Protein AF-0000000085154962 (afdb_homodimer)

Foldseek 3Di:
DDPPPPPPDPPPPPPPPPPPVVPPDCPVLVVLLVVLVVLLCCLLVCVVVVPPVQVCQQVVLLVVLQVVCVVPVVLLVLLVVLLVCLDLVNLLVVLVVLLVVCVVVVVVLLNQLSCCLNHCNLVVVVLVQQVVRVADFFPSAQDDDDGHAAAPSSLLSSLSNLVSSLVVCLVVDDDVVNVVSVVVSVVSNVSNLSSCSSSRGYTNSNNSSSNSNSSVSSVVSCVVSDDDDPPPPD/DDPPPPPPDPPPPPPPPPPPVPPPDCPVLVVLLVVLVVLLCCLLVCVVVVPPVSVCQQVVLLVVLQVVCVVPVVLLVLLVVLCVCLDLVNLLVVLVVLLVVCVVVVVVLLNQLSCCLNHCNLVVVVQVQQVVRVADFFPSAQDDDDGHAAAPSSLLSSLSNLVSSLVVCLVVDDDVVNVVSVVVSVVSNVSNLSSCSSSRGYTNSNNSSSNSNSSVSSVVSCVVSDDDDPPPPD

Structure (mmCIF, N/CA/C/O backbone):
data_AF-0000000085154962-model_v1
#
loop_
_entity.id
_entity.type
_entity.pdbx_description
1 polymer 'Phosphatidic acid phosphatase type 2/haloperoxidase domain-containing protein'
#
loop_
_atom_site.group_PDB
_atom_site.id
_atom_site.type_symbol
_atom_site.label_atom_id
_atom_site.label_alt_id
_atom_site.label_comp_id
_atom_site.label_asym_id
_atom_site.label_entity_id
_atom_site.label_seq_id
_atom_site.pdbx_PDB_ins_code
_atom_site.Cartn_x
_atom_site.Cartn_y
_atom_site.Cartn_z
_atom_site.occupancy
_atom_site.B_iso_or_equiv
_atom_site.auth_seq_id
_atom_site.auth_comp_id
_atom_site.auth_asym_id
_atom_site.auth_atom_id
_atom_site.pdbx_PDB_model_num
ATOM 1 N N . MET A 1 1 ? 0.886 83.812 19.359 1 31.78 1 MET A N 1
ATOM 2 C CA . MET A 1 1 ? 1.585 82.875 18.484 1 31.78 1 MET A CA 1
ATOM 3 C C . MET A 1 1 ? 1.712 81.5 19.156 1 31.78 1 MET A C 1
ATOM 5 O O . MET A 1 1 ? 2.568 81.312 20.016 1 31.78 1 MET A O 1
ATOM 9 N N . LEU A 1 2 ? 0.63 80.812 19.453 1 37.81 2 LEU A N 1
ATOM 10 C CA . LEU A 1 2 ? 0.439 79.625 20.266 1 37.81 2 LEU A CA 1
ATOM 11 C C . LEU A 1 2 ? 1.106 78.438 19.625 1 37.81 2 LEU A C 1
ATOM 13 O O . LEU A 1 2 ? 0.97 78.188 18.422 1 37.81 2 LEU A O 1
ATOM 17 N N . PRO A 1 3 ? 2.213 78 20.188 1 40.12 3 PRO A N 1
ATOM 18 C CA . PRO A 1 3 ? 3.004 76.938 19.609 1 40.12 3 PRO A CA 1
ATOM 19 C C . PRO A 1 3 ? 2.186 75.625 19.375 1 40.12 3 PRO A C 1
ATOM 21 O O . PRO A 1 3 ? 1.234 75.375 20.125 1 40.12 3 PRO A O 1
ATOM 24 N N . SER A 1 4 ? 1.916 75.25 18.125 1 38.34 4 SER A N 1
ATOM 25 C CA . SER A 1 4 ? 1.193 74.062 17.609 1 38.34 4 SER A CA 1
ATOM 26 C C . SER A 1 4 ? 1.843 72.75 18.062 1 38.34 4 SER A C 1
ATOM 28 O O . SER A 1 4 ? 3.014 72.5 17.766 1 38.34 4 SER A O 1
ATOM 30 N N . MET A 1 5 ? 1.642 72.375 19.297 1 36.88 5 MET A N 1
ATOM 31 C CA . MET A 1 5 ? 2.119 71.125 19.859 1 36.88 5 MET A CA 1
ATOM 32 C C . MET A 1 5 ? 1.743 69.938 18.969 1 36.88 5 MET A C 1
ATOM 34 O O . MET A 1 5 ? 0.562 69.625 18.828 1 36.88 5 MET A O 1
ATOM 38 N N . THR A 1 6 ? 2.445 69.688 17.844 1 36.97 6 THR A N 1
ATOM 39 C CA . THR A 1 6 ? 2.283 68.562 16.969 1 36.97 6 THR A CA 1
ATOM 40 C C . THR A 1 6 ? 2.473 67.25 17.734 1 36.97 6 THR A C 1
ATOM 42 O O . THR A 1 6 ? 3.557 67 18.266 1 36.97 6 THR A O 1
ATOM 45 N N . ALA A 1 7 ? 1.466 66.688 18.469 1 44.62 7 ALA A N 1
ATOM 46 C CA . ALA A 1 7 ? 1.438 65.438 19.141 1 44.62 7 ALA A CA 1
ATOM 47 C C . ALA A 1 7 ? 1.854 64.312 18.203 1 44.62 7 ALA A C 1
ATOM 49 O O . ALA A 1 7 ? 1.221 64.062 17.156 1 44.62 7 ALA A O 1
ATOM 50 N N . ARG A 1 8 ? 3.201 64 18.141 1 38.47 8 ARG A N 1
ATOM 51 C CA . ARG A 1 8 ? 3.717 62.875 17.375 1 38.47 8 ARG A CA 1
ATOM 52 C C . ARG A 1 8 ? 3.014 61.594 17.781 1 38.47 8 ARG A C 1
ATOM 54 O O . ARG A 1 8 ? 2.938 61.281 18.969 1 38.47 8 ARG A O 1
ATOM 61 N N . ALA A 1 9 ? 2.121 61.094 16.938 1 42.91 9 ALA A N 1
ATOM 62 C CA . ALA A 1 9 ? 1.367 59.844 17.078 1 42.91 9 ALA A CA 1
ATOM 63 C C . ALA A 1 9 ? 2.299 58.656 17.344 1 42.91 9 ALA A C 1
ATOM 65 O O . ALA A 1 9 ? 3.359 58.562 16.719 1 42.91 9 ALA A O 1
ATOM 66 N N . PRO A 1 10 ? 2.275 58.125 18.578 1 37.97 10 PRO A N 1
ATOM 67 C CA . PRO A 1 10 ? 3.158 57 18.859 1 37.97 10 PRO A CA 1
ATOM 68 C C . PRO A 1 10 ? 3.154 55.969 17.75 1 37.97 10 PRO A C 1
ATOM 70 O O . PRO A 1 10 ? 2.162 55.812 17.031 1 37.97 10 PRO A O 1
ATOM 73 N N . SER A 1 11 ? 4.305 55.75 17.047 1 35.81 11 SER A N 1
ATOM 74 C CA . SER A 1 11 ? 4.52 54.719 16.047 1 35.81 11 SER A CA 1
ATOM 75 C C . SER A 1 11 ? 4.039 53.344 16.547 1 35.81 11 SER A C 1
ATOM 77 O O . SER A 1 11 ? 4.391 52.938 17.656 1 35.81 11 SER A O 1
ATOM 79 N N . ARG A 1 12 ? 2.754 52.938 16.266 1 36.09 12 ARG A N 1
ATOM 80 C CA . ARG A 1 12 ? 2.287 51.594 16.531 1 36.09 12 ARG A CA 1
ATOM 81 C C . ARG A 1 12 ? 3.32 50.562 16.078 1 36.09 12 ARG A C 1
ATOM 83 O O . ARG A 1 12 ? 3.695 50.5 14.914 1 36.09 12 ARG A O 1
ATOM 90 N N . GLY A 1 13 ? 4.328 50.25 16.906 1 34.38 13 GLY A N 1
ATOM 91 C CA . GLY A 1 13 ? 5.215 49.125 16.641 1 34.38 13 GLY A CA 1
ATOM 92 C C . GLY A 1 13 ? 4.496 47.906 16.078 1 34.38 13 GLY A C 1
ATOM 93 O O . GLY A 1 13 ? 3.424 47.531 16.562 1 34.38 13 GLY A O 1
ATOM 94 N N . ARG A 1 14 ? 4.625 47.688 14.766 1 35.97 14 ARG A N 1
ATOM 95 C CA . ARG A 1 14 ? 4.211 46.438 14.094 1 35.97 14 ARG A CA 1
ATOM 96 C C . ARG A 1 14 ? 4.602 45.219 14.906 1 35.97 14 ARG A C 1
ATOM 98 O O . ARG A 1 14 ? 5.789 44.906 15.055 1 35.97 14 ARG A O 1
ATOM 105 N N . ALA A 1 15 ? 3.893 44.875 15.977 1 36.94 15 ALA A N 1
ATOM 106 C CA . ALA A 1 15 ? 4.074 43.531 16.5 1 36.94 15 ALA A CA 1
ATOM 107 C C . ALA A 1 15 ? 4.176 42.5 15.367 1 36.94 15 ALA A C 1
ATOM 109 O O . ALA A 1 15 ? 3.266 42.406 14.547 1 36.94 15 ALA A O 1
ATOM 110 N N . GLY A 1 16 ? 5.375 42.375 14.812 1 30.39 16 GLY A N 1
ATOM 111 C CA . GLY A 1 16 ? 5.645 41.281 13.906 1 30.39 16 GLY A CA 1
ATOM 112 C C . GLY A 1 16 ? 4.984 39.969 14.336 1 30.39 16 GLY A C 1
ATOM 113 O O . GLY A 1 16 ? 5.223 39.5 15.445 1 30.39 16 GLY A O 1
ATOM 114 N N . ILE A 1 17 ? 3.736 39.75 14.008 1 32.09 17 ILE A N 1
ATOM 115 C CA . ILE A 1 17 ? 3.174 38.406 14.086 1 32.09 17 ILE A CA 1
ATOM 116 C C . ILE A 1 17 ? 4.215 37.375 13.633 1 32.09 17 ILE A C 1
ATOM 118 O O . ILE A 1 17 ? 4.598 37.375 12.461 1 32.09 17 ILE A O 1
ATOM 122 N N . ASP A 1 18 ? 5.289 37.188 14.336 1 32.44 18 ASP A N 1
ATOM 123 C CA . ASP A 1 18 ? 6.102 36 14.078 1 32.44 18 ASP A CA 1
ATOM 124 C C . ASP A 1 18 ? 5.223 34.781 13.758 1 32.44 18 ASP A C 1
ATOM 126 O O . ASP A 1 18 ? 4.414 34.375 14.586 1 32.44 18 ASP A O 1
ATOM 130 N N . GLY A 1 19 ? 4.586 34.812 12.617 1 31.83 19 GLY A N 1
ATOM 131 C CA . GLY A 1 19 ? 4.008 33.562 12.141 1 31.83 19 GLY A CA 1
ATOM 132 C C . GLY A 1 19 ? 4.816 32.344 12.539 1 31.83 19 GLY A C 1
ATOM 133 O O . GLY A 1 19 ? 5.867 32.094 11.945 1 31.83 19 GLY A O 1
ATOM 134 N N . ALA A 1 20 ? 4.949 32.094 13.789 1 32.5 20 ALA A N 1
ATOM 135 C CA . ALA A 1 20 ? 5.457 30.797 14.18 1 32.5 20 ALA A CA 1
ATOM 136 C C . ALA A 1 20 ? 4.961 29.719 13.227 1 32.5 20 ALA A C 1
ATOM 138 O O . ALA A 1 20 ? 3.777 29.375 13.227 1 32.5 20 ALA A O 1
ATOM 139 N N . MET A 1 21 ? 5.359 29.781 11.977 1 33.47 21 MET A N 1
ATOM 140 C CA . MET A 1 21 ? 5.184 28.625 11.102 1 33.47 21 MET A CA 1
ATOM 141 C C . MET A 1 21 ? 5.293 27.328 11.891 1 33.47 21 MET A C 1
ATOM 143 O O . MET A 1 21 ? 6.27 27.109 12.609 1 33.47 21 MET A O 1
ATOM 147 N N . MET A 1 22 ? 4.242 26.859 12.438 1 33.78 22 MET A N 1
ATOM 148 C CA . MET A 1 22 ? 4.172 25.516 13.008 1 33.78 22 MET A CA 1
ATOM 149 C C . MET A 1 22 ? 5.176 24.578 12.328 1 33.78 22 MET A C 1
ATOM 151 O O . MET A 1 22 ? 5.148 24.406 11.109 1 33.78 22 MET A O 1
ATOM 155 N N . ARG A 1 23 ? 6.359 24.547 12.664 1 37.72 23 ARG A N 1
ATOM 156 C CA . ARG A 1 23 ? 7.348 23.578 12.211 1 37.72 23 ARG A CA 1
ATOM 157 C C . ARG A 1 23 ? 6.711 22.203 12 1 37.72 23 ARG A C 1
ATOM 159 O O . ARG A 1 23 ? 6.086 21.672 12.914 1 37.72 23 ARG A O 1
ATOM 166 N N . PRO A 1 24 ? 6.285 21.828 10.898 1 40.66 24 PRO A N 1
ATOM 167 C CA . PRO A 1 24 ? 5.832 20.453 10.75 1 40.66 24 PRO A CA 1
ATOM 168 C C . PRO A 1 24 ? 6.68 19.469 11.547 1 40.66 24 PRO A C 1
ATOM 170 O O . PRO A 1 24 ? 7.91 19.531 11.516 1 40.66 24 PRO A O 1
ATOM 173 N N . ARG A 1 25 ? 6.383 19.109 12.773 1 46.72 25 ARG A N 1
ATOM 174 C CA . ARG A 1 25 ? 7.129 18.281 13.719 1 46.72 25 ARG A CA 1
ATOM 175 C C . ARG A 1 25 ? 7.691 17.047 13.031 1 46.72 25 ARG A C 1
ATOM 177 O O . ARG A 1 25 ? 6.965 16.328 12.344 1 46.72 25 ARG A O 1
ATOM 184 N N . PRO A 1 26 ? 9.086 16.766 12.875 1 55.19 26 PRO A N 1
ATOM 185 C CA . PRO A 1 26 ? 9.977 15.734 12.328 1 55.19 26 PRO A CA 1
ATOM 186 C C . PRO A 1 26 ? 9.641 14.328 12.828 1 55.19 26 PRO A C 1
ATOM 188 O O . PRO A 1 26 ? 10.117 13.336 12.273 1 55.19 26 PRO A O 1
ATOM 191 N N . ALA A 1 27 ? 8.703 14.062 13.758 1 59.62 27 ALA A N 1
ATOM 192 C CA . ALA A 1 27 ? 8.641 12.828 14.531 1 59.62 27 ALA A CA 1
ATOM 193 C C . ALA A 1 27 ? 8.102 11.68 13.68 1 59.62 27 ALA A C 1
ATOM 195 O O . ALA A 1 27 ? 8.656 10.578 13.68 1 59.62 27 ALA A O 1
ATOM 196 N N . PRO A 1 28 ? 7.156 11.867 12.844 1 76.5 28 PRO A N 1
ATOM 197 C CA . PRO A 1 28 ? 6.715 10.719 12.039 1 76.5 28 PRO A CA 1
ATOM 198 C C . PRO A 1 28 ? 7.762 10.266 11.031 1 76.5 28 PRO A C 1
ATOM 200 O O . PRO A 1 28 ? 7.934 9.07 10.805 1 76.5 28 PRO A O 1
ATOM 203 N N . ALA A 1 29 ? 8.539 11.102 10.656 1 83.5 29 ALA A N 1
ATOM 204 C CA . ALA A 1 29 ? 9.594 10.773 9.703 1 83.5 29 ALA A CA 1
ATOM 205 C C . ALA A 1 29 ? 10.695 9.953 10.367 1 83.5 29 ALA A C 1
ATOM 207 O O . ALA A 1 29 ? 11.227 9.008 9.766 1 83.5 29 ALA A O 1
ATOM 208 N N . ALA A 1 30 ? 10.953 10.234 11.617 1 84.81 30 ALA A N 1
ATOM 209 C CA . ALA A 1 30 ? 11.984 9.508 12.352 1 84.81 30 ALA A CA 1
ATOM 210 C C . ALA A 1 30 ? 11.562 8.07 12.633 1 84.81 30 ALA A C 1
ATOM 212 O O . ALA A 1 30 ? 12.375 7.148 12.547 1 84.81 30 ALA A O 1
ATOM 213 N N . ALA A 1 31 ? 10.367 7.926 13 1 88.12 31 ALA A N 1
ATOM 214 C CA . ALA A 1 31 ? 9.859 6.578 13.258 1 88.12 31 ALA A CA 1
ATOM 215 C C . ALA A 1 31 ? 9.883 5.73 11.984 1 88.12 31 ALA A C 1
ATOM 217 O O . ALA A 1 31 ? 10.273 4.562 12.023 1 88.12 31 ALA A O 1
ATOM 218 N N . ILE A 1 32 ? 9.461 6.32 10.93 1 91.25 32 ILE A N 1
ATOM 219 C CA . ILE A 1 32 ? 9.477 5.609 9.656 1 91.25 32 ILE A CA 1
ATOM 220 C C . ILE A 1 32 ? 10.922 5.309 9.258 1 91.25 32 ILE A C 1
ATOM 222 O O . ILE A 1 32 ? 11.211 4.25 8.688 1 91.25 32 ILE A O 1
ATOM 226 N N . ALA A 1 33 ? 11.805 6.23 9.594 1 94.38 33 ALA A N 1
ATOM 227 C CA . ALA A 1 33 ? 13.219 6.004 9.328 1 94.38 33 ALA A CA 1
ATOM 228 C C . ALA A 1 33 ? 13.742 4.812 10.125 1 94.38 33 ALA A C 1
ATOM 230 O O . ALA A 1 33 ? 14.5 3.992 9.602 1 94.38 33 ALA A O 1
ATOM 231 N N . LEU A 1 34 ? 13.328 4.738 11.359 1 92.56 34 LEU A N 1
ATOM 232 C CA . LEU A 1 34 ? 13.727 3.617 12.195 1 92.56 34 LEU A CA 1
ATOM 233 C C . LEU A 1 34 ? 13.195 2.301 11.633 1 92.56 34 LEU A C 1
ATOM 235 O O . LEU A 1 34 ? 13.922 1.305 11.586 1 92.56 34 LEU A O 1
ATOM 239 N N . LEU A 1 35 ? 12 2.33 11.219 1 93.38 35 LEU A N 1
ATOM 240 C CA . LEU A 1 35 ? 11.406 1.144 10.617 1 93.38 35 LEU A CA 1
ATOM 241 C C . LEU A 1 35 ? 12.133 0.76 9.328 1 93.38 35 LEU A C 1
ATOM 243 O O . LEU A 1 35 ? 12.422 -0.418 9.102 1 93.38 35 LEU A O 1
ATOM 247 N N . ALA A 1 36 ? 12.367 1.731 8.531 1 96.94 36 ALA A N 1
ATOM 248 C CA . ALA A 1 36 ? 13.086 1.487 7.281 1 96.94 36 ALA A CA 1
ATOM 249 C C . ALA A 1 36 ? 14.469 0.901 7.547 1 96.94 36 ALA A C 1
ATOM 251 O O . ALA A 1 36 ? 14.906 -0.018 6.848 1 96.94 36 ALA A O 1
ATOM 252 N N . THR A 1 37 ? 15.125 1.429 8.516 1 97.69 37 THR A N 1
ATOM 253 C CA . THR A 1 37 ? 16.438 0.912 8.891 1 97.69 37 THR A CA 1
ATOM 254 C C . THR A 1 37 ? 16.328 -0.541 9.344 1 97.69 37 THR A C 1
ATOM 256 O O . THR A 1 37 ? 17.125 -1.385 8.93 1 97.69 37 THR A O 1
ATOM 259 N N . ALA A 1 38 ? 15.383 -0.792 10.164 1 97.38 38 ALA A N 1
ATOM 260 C CA . ALA A 1 38 ? 15.188 -2.148 10.664 1 97.38 38 ALA A CA 1
ATOM 261 C C . ALA A 1 38 ? 14.883 -3.117 9.531 1 97.38 38 ALA A C 1
ATOM 263 O O . ALA A 1 38 ? 15.445 -4.215 9.477 1 97.38 38 ALA A O 1
ATOM 264 N N . VAL A 1 39 ? 14.008 -2.748 8.617 1 97.88 39 VAL A N 1
ATOM 265 C CA . VAL A 1 39 ? 13.633 -3.609 7.5 1 97.88 39 VAL A CA 1
ATOM 266 C C . VAL A 1 39 ? 14.852 -3.869 6.617 1 97.88 39 VAL A C 1
ATOM 268 O O . VAL A 1 39 ? 15.125 -5.016 6.246 1 97.88 39 VAL A O 1
ATOM 271 N N . TYR A 1 40 ? 15.602 -2.838 6.27 1 98.56 40 TYR A N 1
ATOM 272 C CA . TYR A 1 40 ? 16.797 -3.014 5.461 1 98.56 40 TYR A CA 1
ATOM 273 C C . TYR A 1 40 ? 17.766 -3.984 6.129 1 98.56 40 TYR A C 1
ATOM 275 O O . TYR A 1 40 ? 18.281 -4.91 5.484 1 98.56 40 TYR A O 1
ATOM 283 N N . ALA A 1 41 ? 17.969 -3.75 7.395 1 98.5 41 ALA A N 1
ATOM 284 C CA . ALA A 1 41 ? 18.906 -4.586 8.141 1 98.5 41 ALA A CA 1
ATOM 285 C C . ALA A 1 41 ? 18.422 -6.035 8.188 1 98.5 41 ALA A C 1
ATOM 287 O O . ALA A 1 41 ? 19.219 -6.961 7.984 1 98.5 41 ALA A O 1
ATOM 288 N N . VAL A 1 42 ? 17.219 -6.258 8.469 1 98.5 42 VAL A N 1
ATOM 289 C CA . VAL A 1 42 ? 16.656 -7.602 8.57 1 98.5 42 VAL A CA 1
ATOM 290 C C . VAL A 1 42 ? 16.781 -8.32 7.227 1 98.5 42 VAL A C 1
ATOM 292 O O . VAL A 1 42 ? 17.172 -9.492 7.176 1 98.5 42 VAL A O 1
ATOM 295 N N . MET A 1 43 ? 16.5 -7.613 6.145 1 98.69 43 MET A N 1
ATOM 296 C CA . MET A 1 43 ? 16.641 -8.234 4.828 1 98.69 43 MET A CA 1
ATOM 297 C C . MET A 1 43 ? 18.094 -8.555 4.516 1 98.69 43 MET A C 1
ATOM 299 O O . MET A 1 43 ? 18.391 -9.633 4.008 1 98.69 43 MET A O 1
ATOM 303 N N . TRP A 1 44 ? 18.969 -7.664 4.781 1 98.25 44 TRP A N 1
ATOM 304 C CA . TRP A 1 44 ? 20.391 -7.836 4.488 1 98.25 44 TRP A CA 1
ATOM 305 C C . TRP A 1 44 ? 21 -8.938 5.352 1 98.25 44 TRP A C 1
ATOM 307 O O . TRP A 1 44 ? 21.625 -9.867 4.836 1 98.25 44 TRP A O 1
ATOM 317 N N . ILE A 1 45 ? 20.781 -8.906 6.637 1 98.19 45 ILE A N 1
ATOM 318 C CA . ILE A 1 45 ? 21.328 -9.875 7.574 1 98.19 45 ILE A CA 1
ATOM 319 C C . ILE A 1 45 ? 20.719 -11.25 7.324 1 98.19 45 ILE A C 1
ATOM 321 O O . ILE A 1 45 ? 21.406 -12.266 7.375 1 98.19 45 ILE A O 1
ATOM 325 N N . GLY A 1 46 ? 19.438 -11.234 7.082 1 98.25 46 GLY A N 1
ATOM 326 C CA . GLY A 1 46 ? 18.781 -12.492 6.789 1 98.25 46 GLY A CA 1
ATOM 327 C C . GLY A 1 46 ? 19.328 -13.195 5.562 1 98.25 46 GLY A C 1
ATOM 328 O O . GLY A 1 46 ? 19.516 -14.414 5.562 1 98.25 46 GLY A O 1
ATOM 329 N N . TYR A 1 47 ? 19.594 -12.445 4.531 1 97.94 47 TYR A N 1
ATOM 330 C CA . TYR A 1 47 ? 20.203 -13.031 3.342 1 97.94 47 TYR A CA 1
ATOM 331 C C . TYR A 1 47 ? 21.609 -13.523 3.641 1 97.94 47 TYR A C 1
ATOM 333 O O . TYR A 1 47 ? 21.969 -14.656 3.307 1 97.94 47 TYR A O 1
ATOM 341 N N . ARG A 1 48 ? 22.375 -12.68 4.316 1 97.56 48 ARG A N 1
ATOM 342 C CA . ARG A 1 48 ? 23.766 -13.008 4.594 1 97.56 48 ARG A CA 1
ATOM 343 C C . ARG A 1 48 ? 23.875 -14.258 5.461 1 97.56 48 ARG A C 1
ATOM 345 O O . ARG A 1 48 ? 24.828 -15.023 5.328 1 97.56 48 ARG A O 1
ATOM 352 N N . HIS A 1 49 ? 22.922 -14.453 6.309 1 98 49 HIS A N 1
ATOM 353 C CA . HIS A 1 49 ? 23 -15.57 7.242 1 98 49 HIS A CA 1
ATOM 354 C C . HIS A 1 49 ? 22.109 -16.719 6.789 1 98 49 HIS A C 1
ATOM 356 O O . HIS A 1 49 ? 22 -17.734 7.484 1 98 49 HIS A O 1
ATOM 362 N N . GLY A 1 50 ? 21.469 -16.578 5.832 1 97.62 50 GLY A N 1
ATOM 363 C CA . GLY A 1 50 ? 20.688 -17.672 5.27 1 97.62 50 GLY A CA 1
ATOM 364 C C . GLY A 1 50 ? 19.5 -18.062 6.121 1 97.62 50 GLY A C 1
ATOM 365 O O . GLY A 1 50 ? 19.281 -19.234 6.398 1 97.62 50 GLY A O 1
ATOM 366 N N . TRP A 1 51 ? 18.797 -17.047 6.57 1 97.69 51 TRP A N 1
ATOM 367 C CA . TRP A 1 51 ? 17.609 -17.328 7.371 1 97.69 51 TRP A CA 1
ATOM 368 C C . TRP A 1 51 ? 16.547 -18.047 6.539 1 97.69 51 TRP A C 1
ATOM 370 O O . TRP A 1 51 ? 16.156 -17.562 5.473 1 97.69 51 TRP A O 1
ATOM 380 N N . GLY A 1 52 ? 15.992 -19.156 7.016 1 97.5 52 GLY A N 1
ATOM 381 C CA . GLY A 1 52 ? 15.062 -20.016 6.305 1 97.5 52 GLY A CA 1
ATOM 382 C C . GLY A 1 52 ? 13.758 -19.312 5.953 1 97.5 52 GLY A C 1
ATOM 383 O O . GLY A 1 52 ? 13.258 -19.453 4.836 1 97.5 52 GLY A O 1
ATOM 384 N N . TRP A 1 53 ? 13.242 -18.641 6.941 1 95.62 53 TRP A N 1
ATOM 385 C CA . TRP A 1 53 ? 11.961 -18 6.688 1 95.62 53 TRP A CA 1
ATOM 386 C C . TRP A 1 53 ? 12.086 -16.953 5.578 1 95.62 53 TRP A C 1
ATOM 388 O O . TRP A 1 53 ? 11.156 -16.766 4.789 1 95.62 53 TRP A O 1
ATOM 398 N N . LEU A 1 54 ? 13.188 -16.25 5.504 1 97.81 54 LEU A N 1
ATOM 399 C CA . LEU A 1 54 ? 13.398 -15.258 4.461 1 97.81 54 LEU A CA 1
ATOM 400 C C . LEU A 1 54 ? 13.5 -15.922 3.092 1 97.81 54 LEU A C 1
ATOM 402 O O . LEU A 1 54 ? 12.914 -15.438 2.119 1 97.81 54 LEU A O 1
ATOM 406 N N . ALA A 1 55 ? 14.227 -16.969 3.02 1 97.62 55 ALA A N 1
ATOM 407 C CA . ALA A 1 55 ? 14.359 -17.734 1.775 1 97.62 55 ALA A CA 1
ATOM 408 C C . ALA A 1 55 ? 13.008 -18.266 1.313 1 97.62 55 ALA A C 1
ATOM 410 O O . ALA A 1 55 ? 12.68 -18.203 0.125 1 97.62 55 ALA A O 1
ATOM 411 N N . ARG A 1 56 ? 12.258 -18.766 2.246 1 96.81 56 ARG A N 1
ATOM 412 C CA . ARG A 1 56 ? 10.938 -19.297 1.911 1 96.81 56 ARG A CA 1
ATOM 413 C C . ARG A 1 56 ? 10.031 -18.188 1.383 1 96.81 56 ARG A C 1
ATOM 415 O O . ARG A 1 56 ? 9.312 -18.375 0.398 1 96.81 56 ARG A O 1
ATOM 422 N N . MET A 1 57 ? 10.078 -17.094 2.029 1 96.88 57 MET A N 1
ATOM 423 C CA . MET A 1 57 ? 9.281 -15.953 1.566 1 96.88 57 MET A CA 1
ATOM 424 C C . MET A 1 57 ? 9.719 -15.516 0.173 1 96.88 57 MET A C 1
ATOM 426 O O . MET A 1 57 ? 8.891 -15.352 -0.72 1 96.88 57 MET A O 1
ATOM 430 N N . ASP A 1 58 ? 10.969 -15.336 -0.07 1 98.38 58 ASP A N 1
ATOM 431 C CA . ASP A 1 58 ? 11.523 -14.914 -1.352 1 98.38 58 ASP A CA 1
ATOM 432 C C . ASP A 1 58 ? 11.117 -15.875 -2.469 1 98.38 58 ASP A C 1
ATOM 434 O O . ASP A 1 58 ? 10.5 -15.461 -3.453 1 98.38 58 ASP A O 1
ATOM 438 N N . TRP A 1 59 ? 11.336 -17.125 -2.254 1 97.94 59 TRP A N 1
ATOM 439 C CA . TRP A 1 59 ? 11.156 -18.078 -3.338 1 97.94 59 TRP A CA 1
ATOM 440 C C . TRP A 1 59 ? 9.68 -18.359 -3.582 1 97.94 59 TRP A C 1
ATOM 442 O O . TRP A 1 59 ? 9.25 -18.516 -4.727 1 97.94 59 TRP A O 1
ATOM 452 N N . SER A 1 60 ? 8.883 -18.453 -2.504 1 97.31 60 SER A N 1
ATOM 453 C CA . SER A 1 60 ? 7.465 -18.734 -2.693 1 97.31 60 SER A CA 1
ATOM 454 C C . SER A 1 60 ? 6.781 -17.594 -3.451 1 97.31 60 SER A C 1
ATOM 456 O O . SER A 1 60 ? 6.027 -17.844 -4.395 1 97.31 60 SER A O 1
ATOM 458 N N . LEU A 1 61 ? 7.105 -16.375 -3.107 1 97.5 61 LEU A N 1
ATOM 459 C CA . LEU A 1 61 ? 6.48 -15.234 -3.773 1 97.5 61 LEU A CA 1
ATOM 460 C C . LEU A 1 61 ? 7.055 -15.047 -5.176 1 97.5 61 LEU A C 1
ATOM 462 O O . LEU A 1 61 ? 6.324 -14.703 -6.109 1 97.5 61 LEU A O 1
ATOM 466 N N . LEU A 1 62 ? 8.359 -15.234 -5.281 1 98.06 62 LEU A N 1
ATOM 467 C CA . LEU A 1 62 ? 9 -15.148 -6.586 1 98.06 62 LEU A CA 1
ATOM 468 C C . LEU A 1 62 ? 8.398 -16.156 -7.559 1 98.06 62 LEU A C 1
ATOM 470 O O . LEU A 1 62 ? 7.988 -15.797 -8.664 1 98.06 62 LEU A O 1
ATOM 474 N N . ASN A 1 63 ? 8.281 -17.375 -7.152 1 97.56 63 ASN A N 1
ATOM 475 C CA . ASN A 1 63 ? 7.723 -18.438 -7.996 1 97.56 63 ASN A CA 1
ATOM 476 C C . ASN A 1 63 ? 6.238 -18.219 -8.266 1 97.56 63 ASN A C 1
ATOM 478 O O . ASN A 1 63 ? 5.762 -18.453 -9.375 1 97.56 63 ASN A O 1
ATOM 482 N N . GLY A 1 64 ? 5.562 -17.797 -7.234 1 96.12 64 GLY A N 1
ATOM 483 C CA . GLY A 1 64 ? 4.145 -17.516 -7.41 1 96.12 64 GLY A CA 1
ATOM 484 C C . GLY A 1 64 ? 3.871 -16.438 -8.445 1 96.12 64 GLY A C 1
ATOM 485 O O . GLY A 1 64 ? 2.984 -16.594 -9.289 1 96.12 64 GLY A O 1
ATOM 486 N N . THR A 1 65 ? 4.602 -15.391 -8.383 1 96.75 65 THR A N 1
ATOM 487 C CA . THR A 1 65 ? 4.383 -14.305 -9.336 1 96.75 65 THR A CA 1
ATOM 488 C C . THR A 1 65 ? 4.871 -14.703 -10.727 1 96.75 65 THR A C 1
ATOM 490 O O . THR A 1 65 ? 4.301 -14.281 -11.734 1 96.75 65 THR A O 1
ATOM 493 N N . ARG A 1 66 ? 5.914 -15.43 -10.75 1 96.69 66 ARG A N 1
ATOM 494 C CA . ARG A 1 66 ? 6.371 -15.93 -12.039 1 96.69 66 ARG A CA 1
ATOM 495 C C . ARG A 1 66 ? 5.297 -16.781 -12.711 1 96.69 66 ARG A C 1
ATOM 497 O O . ARG A 1 66 ? 5.027 -16.625 -13.906 1 96.69 66 ARG A O 1
ATOM 504 N N . ASP A 1 67 ? 4.703 -17.672 -11.945 1 96.5 67 ASP A N 1
ATOM 505 C CA . ASP A 1 67 ? 3.635 -18.516 -12.469 1 96.5 67 ASP A CA 1
ATOM 506 C C . ASP A 1 67 ? 2.484 -17.672 -13.016 1 96.5 67 ASP A C 1
ATOM 508 O O . ASP A 1 67 ? 1.938 -17.984 -14.078 1 96.5 67 ASP A O 1
ATOM 512 N N . LEU A 1 68 ? 2.18 -16.672 -12.305 1 95.69 68 LEU A N 1
ATOM 513 C CA . LEU A 1 68 ? 1.125 -15.766 -12.734 1 95.69 68 LEU A CA 1
ATOM 514 C C . LEU A 1 68 ? 1.487 -15.102 -14.062 1 95.69 68 LEU A C 1
ATOM 516 O O . LEU A 1 68 ? 0.665 -15.039 -14.977 1 95.69 68 LEU A O 1
ATOM 520 N N . ALA A 1 69 ? 2.68 -14.633 -14.172 1 96.12 69 ALA A N 1
ATOM 521 C CA . ALA A 1 69 ? 3.141 -13.922 -15.359 1 96.12 69 ALA A CA 1
ATOM 522 C C . ALA A 1 69 ? 3.197 -14.844 -16.578 1 96.12 69 ALA A C 1
ATOM 524 O O . ALA A 1 69 ? 2.865 -14.438 -17.688 1 96.12 69 ALA A O 1
ATOM 525 N N . VAL A 1 70 ? 3.611 -16.031 -16.359 1 95.88 70 VAL A N 1
ATOM 526 C CA . VAL A 1 70 ? 3.758 -17 -17.438 1 95.88 70 VAL A CA 1
ATOM 527 C C . VAL A 1 70 ? 2.381 -17.453 -17.922 1 95.88 70 VAL A C 1
ATOM 529 O O . VAL A 1 70 ? 2.145 -17.562 -19.125 1 95.88 70 VAL A O 1
ATOM 532 N N . LYS A 1 71 ? 1.483 -17.656 -17.031 1 95.75 71 LYS A N 1
ATOM 533 C CA . LYS A 1 71 ? 0.143 -18.125 -17.375 1 95.75 71 LYS A CA 1
ATOM 534 C C . LYS A 1 71 ? -0.698 -17.016 -17.984 1 95.75 71 LYS A C 1
ATOM 536 O O . LYS A 1 71 ? -1.595 -17.281 -18.781 1 95.75 71 LYS A O 1
ATOM 541 N N . HIS A 1 72 ? -0.394 -15.812 -17.594 1 96.19 72 HIS A N 1
ATOM 542 C CA . HIS A 1 72 ? -1.168 -14.664 -18.062 1 96.19 72 HIS A CA 1
ATOM 543 C C . HIS A 1 72 ? -0.258 -13.578 -18.625 1 96.19 72 HIS A C 1
ATOM 545 O O . HIS A 1 72 ? 0.088 -12.625 -17.938 1 96.19 72 HIS A O 1
ATOM 551 N N . PRO A 1 73 ? -0.017 -13.523 -19.922 1 94.94 73 PRO A N 1
ATOM 552 C CA . PRO A 1 73 ? 0.942 -12.609 -20.547 1 94.94 73 PRO A CA 1
ATOM 553 C C . PRO A 1 73 ? 0.585 -11.141 -20.328 1 94.94 73 PRO A C 1
ATOM 555 O O . PRO A 1 73 ? 1.463 -10.273 -20.375 1 94.94 73 PRO A O 1
ATOM 558 N N . ASP A 1 74 ? -0.695 -10.875 -20.094 1 95.81 74 ASP A N 1
ATOM 559 C CA . ASP A 1 74 ? -1.092 -9.5 -19.812 1 95.81 74 ASP A CA 1
ATOM 560 C C . ASP A 1 74 ? -0.426 -8.977 -18.547 1 95.81 74 ASP A C 1
ATOM 562 O O . ASP A 1 74 ? -0.092 -7.797 -18.453 1 95.81 74 ASP A O 1
ATOM 566 N N . TRP A 1 75 ? -0.269 -9.836 -17.578 1 96.62 75 TRP A N 1
ATOM 567 C CA . TRP A 1 75 ? 0.41 -9.438 -16.359 1 96.62 75 TRP A CA 1
ATOM 568 C C . TRP A 1 75 ? 1.894 -9.188 -16.609 1 96.62 75 TRP A C 1
ATOM 570 O O . TRP A 1 75 ? 2.484 -8.273 -16.031 1 96.62 75 TRP A O 1
ATOM 580 N N . LEU A 1 76 ? 2.496 -10.023 -17.406 1 97.31 76 LEU A N 1
ATOM 581 C CA . LEU A 1 76 ? 3.895 -9.828 -17.781 1 97.31 76 LEU A CA 1
ATOM 582 C C . LEU A 1 76 ? 4.09 -8.484 -18.484 1 97.31 76 LEU A C 1
ATOM 584 O O . LEU A 1 76 ? 5.004 -7.73 -18.141 1 97.31 76 LEU A O 1
ATOM 588 N N . ARG A 1 77 ? 3.221 -8.211 -19.422 1 97.31 77 ARG A N 1
ATOM 589 C CA . ARG A 1 77 ? 3.299 -6.945 -20.141 1 97.31 77 ARG A CA 1
ATOM 590 C C . ARG A 1 77 ? 3.082 -5.77 -19.188 1 97.31 77 ARG A C 1
ATOM 592 O O . ARG A 1 77 ? 3.777 -4.754 -19.297 1 97.31 77 ARG A O 1
ATOM 599 N N . ALA A 1 78 ? 2.127 -5.891 -18.344 1 97.56 78 ALA A N 1
ATOM 600 C CA . ALA A 1 78 ? 1.878 -4.84 -17.359 1 97.56 78 ALA A CA 1
ATOM 601 C C . ALA A 1 78 ? 3.107 -4.598 -16.484 1 97.56 78 ALA A C 1
ATOM 603 O O . ALA A 1 78 ? 3.473 -3.451 -16.219 1 97.56 78 ALA A O 1
ATOM 604 N N . ALA A 1 79 ? 3.693 -5.652 -16.031 1 98.25 79 ALA A N 1
ATOM 605 C CA . ALA A 1 79 ? 4.898 -5.543 -15.211 1 98.25 79 ALA A CA 1
ATOM 606 C C . ALA A 1 79 ? 6.016 -4.84 -15.969 1 98.25 79 ALA A C 1
ATOM 608 O O . ALA A 1 79 ? 6.734 -4.008 -15.406 1 98.25 79 ALA A O 1
ATOM 609 N N . GLU A 1 80 ? 6.168 -5.141 -17.219 1 98.06 80 GLU A N 1
ATOM 610 C CA . GLU A 1 80 ? 7.176 -4.496 -18.062 1 98.06 80 GLU A CA 1
ATOM 611 C C . GLU A 1 80 ? 6.91 -3.002 -18.188 1 98.06 80 GLU A C 1
ATOM 613 O O . GLU A 1 80 ? 7.832 -2.189 -18.078 1 98.06 80 GLU A O 1
ATOM 618 N N . VAL A 1 81 ? 5.719 -2.695 -18.438 1 98.19 81 VAL A N 1
ATOM 619 C CA . VAL A 1 81 ? 5.348 -1.294 -18.609 1 98.19 81 VAL A CA 1
ATOM 620 C C . VAL A 1 81 ? 5.613 -0.526 -17.328 1 98.19 81 VAL A C 1
ATOM 622 O O . VAL A 1 81 ? 6.23 0.542 -17.344 1 98.19 81 VAL A O 1
ATOM 625 N N . VAL A 1 82 ? 5.168 -1.062 -16.234 1 98.38 82 VAL A N 1
ATOM 626 C CA . VAL A 1 82 ? 5.379 -0.419 -14.945 1 98.38 82 VAL A CA 1
ATOM 627 C C . VAL A 1 82 ? 6.875 -0.251 -14.688 1 98.38 82 VAL A C 1
ATOM 629 O O . VAL A 1 82 ? 7.32 0.81 -14.242 1 98.38 82 VAL A O 1
ATOM 632 N N . SER A 1 83 ? 7.574 -1.284 -14.953 1 97.5 83 SER A N 1
ATOM 633 C CA . SER A 1 83 ? 9.016 -1.28 -14.742 1 97.5 83 SER A CA 1
ATOM 634 C C . SER A 1 83 ? 9.695 -0.184 -15.562 1 97.5 83 SER A C 1
ATOM 636 O O . SER A 1 83 ? 10.633 0.462 -15.086 1 97.5 83 SER A O 1
ATOM 638 N N . VAL A 1 84 ? 9.242 0.066 -16.75 1 96.94 84 VAL A N 1
ATOM 639 C CA . VAL A 1 84 ? 9.828 1.083 -17.609 1 96.94 84 VAL A CA 1
ATOM 640 C C . VAL A 1 84 ? 9.375 2.471 -17.156 1 96.94 84 VAL A C 1
ATOM 642 O O . VAL A 1 84 ? 10.195 3.379 -17.016 1 96.94 84 VAL A O 1
ATOM 645 N N . VAL A 1 85 ? 8.109 2.645 -16.938 1 97.5 85 VAL A N 1
ATOM 646 C CA . VAL A 1 85 ? 7.523 3.938 -16.609 1 97.5 85 VAL A CA 1
ATOM 647 C C . VAL A 1 85 ? 8.055 4.422 -15.258 1 97.5 85 VAL A C 1
ATOM 649 O O . VAL A 1 85 ? 8.312 5.617 -15.078 1 97.5 85 VAL A O 1
ATOM 652 N N . LEU A 1 86 ? 8.242 3.469 -14.359 1 97.44 86 LEU A N 1
ATOM 653 C CA . LEU A 1 86 ? 8.711 3.83 -13.023 1 97.44 86 LEU A CA 1
ATOM 654 C C . LEU A 1 86 ? 10.164 3.414 -12.82 1 97.44 86 LEU A C 1
ATOM 656 O O . LEU A 1 86 ? 10.617 3.262 -11.688 1 97.44 86 LEU A O 1
ATOM 660 N N . GLY A 1 87 ? 10.82 3.23 -13.906 1 95.75 87 GLY A N 1
ATOM 661 C CA . GLY A 1 87 ? 12.219 2.82 -13.844 1 95.75 87 GLY A CA 1
ATOM 662 C C . GLY A 1 87 ? 13.18 3.99 -13.734 1 95.75 87 GLY A C 1
ATOM 663 O O . GLY A 1 87 ? 12.766 5.148 -13.836 1 95.75 87 GLY A O 1
ATOM 664 N N . PRO A 1 88 ? 14.438 3.652 -13.555 1 92.81 88 PRO A N 1
ATOM 665 C CA . PRO A 1 88 ? 15.461 4.68 -13.344 1 92.81 88 PRO A CA 1
ATOM 666 C C . PRO A 1 88 ? 15.562 5.668 -14.5 1 92.81 88 PRO A C 1
ATOM 668 O O . PRO A 1 88 ? 15.719 6.871 -14.281 1 92.81 88 PRO A O 1
ATOM 671 N N . GL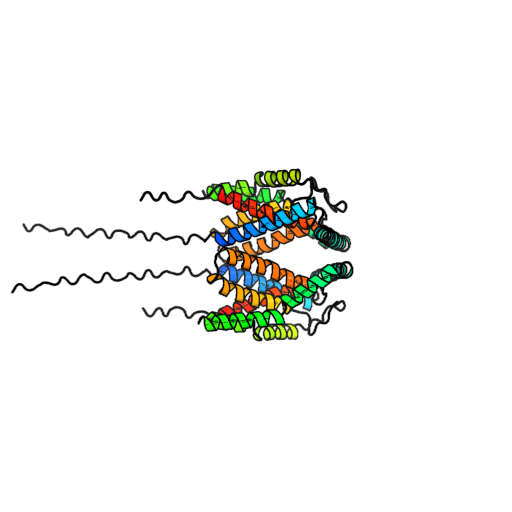Y A 1 89 ? 15.516 5.176 -15.742 1 92.88 89 GLY A N 1
ATOM 672 C CA . GLY A 1 89 ? 15.609 6.062 -16.891 1 92.88 89 GLY A CA 1
ATOM 673 C C . GLY A 1 89 ? 14.492 7.09 -16.953 1 92.88 89 GLY A C 1
ATOM 674 O O . GLY A 1 89 ? 14.75 8.281 -17.109 1 92.88 89 GLY A O 1
ATOM 675 N N . THR A 1 90 ? 13.312 6.625 -16.891 1 95.44 90 THR A N 1
ATOM 676 C CA . THR A 1 90 ? 12.148 7.508 -16.953 1 95.44 90 THR A CA 1
ATOM 677 C C . THR A 1 90 ? 12.148 8.477 -15.773 1 95.44 90 THR A C 1
ATOM 679 O O . THR A 1 90 ? 11.922 9.672 -15.945 1 95.44 90 THR A O 1
ATOM 682 N N . LEU A 1 91 ? 12.445 8.008 -14.609 1 94.69 91 LEU A N 1
ATOM 683 C CA . LEU A 1 91 ? 12.414 8.852 -13.422 1 94.69 91 LEU A CA 1
ATOM 684 C C . LEU A 1 91 ? 13.57 9.844 -13.43 1 94.69 91 LEU A C 1
ATOM 686 O O . LEU A 1 91 ? 13.445 10.953 -12.891 1 94.69 91 LEU A O 1
ATOM 690 N N . ALA A 1 92 ? 14.664 9.461 -14.023 1 93.12 92 ALA A N 1
ATOM 691 C CA . ALA A 1 92 ? 15.766 10.406 -14.18 1 93.12 92 ALA A CA 1
ATOM 692 C C . ALA A 1 92 ? 15.359 11.586 -15.062 1 93.12 92 ALA A C 1
ATOM 694 O O . ALA A 1 92 ? 15.625 12.742 -14.734 1 93.12 92 ALA A O 1
ATOM 695 N N . VAL A 1 93 ? 14.727 11.258 -16.156 1 94.5 93 VAL A N 1
ATOM 696 C CA . VAL A 1 93 ? 14.289 12.297 -17.078 1 94.5 93 VAL A CA 1
ATOM 697 C C . VAL A 1 93 ? 13.273 13.203 -16.391 1 94.5 93 VAL A C 1
ATOM 699 O O . VAL A 1 93 ? 13.383 14.43 -16.453 1 94.5 93 VAL A O 1
ATOM 702 N N . LEU A 1 94 ? 12.367 12.602 -15.719 1 94.19 94 LEU A N 1
ATOM 703 C CA . LEU A 1 94 ? 11.367 13.367 -14.984 1 94.19 94 LEU A CA 1
ATOM 704 C C . LEU A 1 94 ? 12.023 14.195 -13.883 1 94.19 94 LEU A C 1
ATOM 706 O O . LEU A 1 94 ? 11.68 15.359 -13.688 1 94.19 94 LEU A O 1
ATOM 710 N N . GLY A 1 95 ? 12.93 13.562 -13.172 1 93.31 95 GLY A N 1
ATOM 711 C CA . GLY A 1 95 ? 13.656 14.266 -12.125 1 93.31 95 GLY A CA 1
ATOM 712 C C . GLY A 1 95 ? 14.406 15.477 -12.633 1 93.31 95 GLY A C 1
ATOM 713 O O . GLY A 1 95 ? 14.398 16.531 -11.992 1 93.31 95 GLY A O 1
ATOM 714 N N . ILE A 1 96 ? 15.055 15.344 -13.742 1 93.25 96 ILE A N 1
ATOM 715 C CA . ILE A 1 96 ? 15.773 16.453 -14.352 1 93.25 96 ILE A CA 1
ATOM 716 C C . ILE A 1 96 ? 14.797 17.562 -14.719 1 93.25 96 ILE A C 1
ATOM 718 O O . ILE A 1 96 ? 15.055 18.734 -14.445 1 93.25 96 ILE A O 1
ATOM 722 N N . ALA A 1 97 ? 13.711 17.203 -15.32 1 94.19 97 ALA A N 1
ATOM 723 C CA . ALA A 1 97 ? 12.711 18.188 -15.719 1 94.19 97 ALA A CA 1
ATOM 724 C C . ALA A 1 97 ? 12.195 18.969 -14.508 1 94.19 97 ALA A C 1
ATOM 726 O O . ALA A 1 97 ? 12.102 20.203 -14.539 1 94.19 97 ALA A O 1
ATOM 727 N N . VAL A 1 98 ? 11.93 18.25 -13.422 1 94.06 98 VAL A N 1
ATOM 728 C CA . VAL A 1 98 ? 11.391 18.906 -12.227 1 94.06 98 VAL A CA 1
ATOM 729 C C . VAL A 1 98 ? 12.477 19.75 -11.562 1 94.06 98 VAL A C 1
ATOM 731 O O . VAL A 1 98 ? 12.195 20.812 -11.008 1 94.06 98 VAL A O 1
ATOM 734 N N . THR A 1 99 ? 13.648 19.266 -11.594 1 94.25 99 THR A N 1
ATOM 735 C CA . THR A 1 99 ? 14.773 20.031 -11.055 1 94.25 99 THR A CA 1
ATOM 736 C C . THR A 1 99 ? 14.938 21.344 -11.82 1 94.25 99 THR A C 1
ATOM 738 O O . THR A 1 99 ? 15.094 22.406 -11.211 1 94.25 99 THR A O 1
ATOM 741 N N . LEU A 1 100 ? 14.883 21.281 -13.109 1 94.75 100 LEU A N 1
ATOM 742 C CA . LEU A 1 100 ? 15 22.484 -13.938 1 94.75 100 LEU A CA 1
ATOM 743 C C . LEU A 1 100 ? 13.859 23.453 -13.648 1 94.75 100 LEU A C 1
ATOM 745 O O . LEU A 1 100 ? 14.07 24.656 -13.594 1 94.75 100 LEU A O 1
ATOM 749 N N . CYS A 1 101 ? 12.734 22.922 -13.477 1 94.31 101 CYS A N 1
ATOM 750 C CA . CYS A 1 101 ? 11.602 23.766 -13.109 1 94.31 101 CYS A CA 1
ATOM 751 C C . CYS A 1 101 ? 11.844 24.469 -11.789 1 94.31 101 CYS A C 1
ATOM 753 O O . CYS A 1 101 ? 11.547 25.656 -11.648 1 94.31 101 CYS A O 1
ATOM 755 N N . ALA A 1 102 ? 12.391 23.766 -10.867 1 95 102 ALA A N 1
ATOM 756 C CA . ALA A 1 102 ? 12.703 24.344 -9.562 1 95 102 ALA A CA 1
ATOM 757 C C . ALA A 1 102 ? 13.727 25.469 -9.695 1 95 102 ALA A C 1
ATOM 759 O O . ALA A 1 102 ? 13.633 26.484 -9.008 1 95 102 ALA A O 1
ATOM 760 N N . VAL A 1 103 ? 14.672 25.297 -10.555 1 95.12 103 VAL A N 1
ATOM 761 C CA . VAL A 1 103 ? 15.688 26.312 -10.805 1 95.12 103 VAL A CA 1
ATOM 762 C C . VAL A 1 103 ? 15.031 27.562 -11.398 1 95.12 103 VAL A C 1
ATOM 764 O O . VAL A 1 103 ? 15.305 28.688 -10.969 1 95.12 103 VAL A O 1
ATOM 767 N N . VAL A 1 104 ? 14.188 27.375 -12.336 1 95.75 104 VAL A N 1
ATOM 768 C CA . VAL A 1 104 ? 13.523 28.469 -13.016 1 95.75 104 VAL A CA 1
ATOM 769 C C . VAL A 1 104 ? 12.648 29.25 -12.031 1 95.75 104 VAL A C 1
ATOM 771 O O . VAL A 1 104 ? 12.562 30.469 -12.094 1 95.75 104 VAL A O 1
ATOM 774 N N . LEU A 1 105 ? 12.102 28.531 -11.086 1 95.12 105 LEU A N 1
ATOM 775 C CA . LEU A 1 105 ? 11.227 29.156 -10.086 1 95.12 105 LEU A CA 1
ATOM 776 C C . LEU A 1 105 ? 12.039 29.672 -8.906 1 95.12 105 LEU A C 1
ATOM 778 O O . LEU A 1 105 ? 11.469 30.109 -7.902 1 95.12 105 LEU A O 1
ATOM 782 N N . ARG A 1 106 ? 13.336 29.547 -8.953 1 95.25 106 ARG A N 1
ATOM 783 C CA . ARG A 1 106 ? 14.273 30.078 -7.969 1 95.25 106 ARG A CA 1
ATOM 784 C C . ARG A 1 106 ? 14.078 29.406 -6.613 1 95.25 106 ARG A C 1
ATOM 786 O O . ARG A 1 106 ? 14.156 30.062 -5.57 1 95.25 106 ARG A O 1
ATOM 793 N N . ARG A 1 107 ? 13.727 28.219 -6.676 1 94.56 107 ARG A N 1
ATOM 794 C CA . ARG A 1 107 ? 13.664 27.391 -5.48 1 94.56 107 ARG A CA 1
ATOM 795 C C . ARG A 1 107 ? 14.914 26.547 -5.328 1 94.56 107 ARG A C 1
ATOM 797 O O . ARG A 1 107 ? 14.883 25.328 -5.562 1 94.56 107 ARG A O 1
ATOM 804 N N . LEU A 1 108 ? 15.945 27.094 -4.879 1 93.62 108 LEU A N 1
ATOM 805 C CA . LEU A 1 108 ? 17.281 26.516 -4.914 1 93.62 108 LEU A CA 1
ATOM 806 C C . LEU A 1 108 ? 17.359 25.266 -4.043 1 93.62 108 LEU A C 1
ATOM 808 O O . LEU A 1 108 ? 17.969 24.266 -4.441 1 93.62 108 LEU A O 1
ATOM 812 N N . ARG A 1 109 ? 16.766 25.297 -2.867 1 93.25 109 ARG A N 1
ATOM 813 C CA . ARG A 1 109 ? 16.797 24.109 -2.012 1 93.25 109 ARG A CA 1
ATOM 814 C C . ARG A 1 109 ? 16.125 22.922 -2.684 1 93.25 109 ARG A C 1
ATOM 816 O O . ARG A 1 109 ? 16.656 21.812 -2.658 1 93.25 109 ARG A O 1
ATOM 823 N N . ALA A 1 110 ? 15.008 23.234 -3.25 1 93.75 110 ALA A N 1
ATOM 824 C CA . ALA A 1 110 ? 14.297 22.172 -3.959 1 93.75 110 ALA A CA 1
ATOM 825 C C . ALA A 1 110 ? 15.141 21.609 -5.098 1 93.75 110 ALA A C 1
ATOM 827 O O . ALA A 1 110 ? 15.227 20.391 -5.27 1 93.75 110 ALA A O 1
ATOM 828 N N . ALA A 1 111 ? 15.727 22.453 -5.82 1 94.69 111 ALA A N 1
ATOM 829 C CA . ALA A 1 111 ? 16.547 22.047 -6.957 1 94.69 111 ALA A CA 1
ATOM 830 C C . ALA A 1 111 ? 17.703 21.156 -6.504 1 94.69 111 ALA A C 1
ATOM 832 O O . ALA A 1 111 ? 18 20.141 -7.133 1 94.69 111 ALA A O 1
ATOM 833 N N . LEU A 1 112 ? 18.297 21.5 -5.438 1 93.38 112 LEU A N 1
ATOM 834 C CA . LEU A 1 112 ? 19.453 20.75 -4.938 1 93.38 112 LEU A CA 1
ATOM 835 C C . LEU A 1 112 ? 19.016 19.391 -4.41 1 93.38 112 LEU A C 1
ATOM 837 O O . LEU A 1 112 ? 19.672 18.375 -4.695 1 93.38 112 LEU A O 1
ATOM 841 N N . VAL A 1 113 ? 17.953 19.344 -3.654 1 93.88 113 VAL A N 1
ATOM 842 C CA . VAL A 1 113 ? 17.438 18.078 -3.131 1 93.88 113 VAL A CA 1
ATOM 843 C C . VAL A 1 113 ? 17.047 17.172 -4.285 1 93.88 113 VAL A C 1
ATOM 845 O O . VAL A 1 113 ? 17.375 15.977 -4.285 1 93.88 113 VAL A O 1
ATOM 848 N N . LEU A 1 114 ? 16.344 17.719 -5.219 1 94.25 114 LEU A N 1
ATOM 849 C CA . LEU A 1 114 ? 15.883 16.938 -6.371 1 94.25 114 LEU A CA 1
ATOM 850 C C . LEU A 1 114 ? 17.062 16.422 -7.184 1 94.25 114 LEU A C 1
ATOM 852 O O . LEU A 1 114 ? 17.047 15.273 -7.641 1 94.25 114 LEU A O 1
ATOM 856 N N . ALA A 1 115 ? 18.062 17.203 -7.375 1 92.56 115 ALA A N 1
ATOM 857 C CA . ALA A 1 115 ? 19.266 16.797 -8.102 1 92.56 115 ALA A CA 1
ATOM 858 C C . ALA A 1 115 ? 19.938 15.602 -7.422 1 92.56 115 ALA A C 1
ATOM 860 O O . ALA A 1 115 ? 20.422 14.688 -8.086 1 92.56 115 ALA A O 1
ATOM 861 N N . LEU A 1 116 ? 19.938 15.633 -6.152 1 91.94 116 LEU A N 1
ATOM 862 C CA . LEU A 1 116 ? 20.562 14.547 -5.398 1 91.94 116 LEU A CA 1
ATOM 863 C C . LEU A 1 116 ? 19.656 13.32 -5.371 1 91.94 116 LEU A C 1
ATOM 865 O O . LEU A 1 116 ? 20.141 12.188 -5.504 1 91.94 116 LEU A O 1
ATOM 869 N N . ALA A 1 117 ? 18.406 13.547 -5.191 1 92 117 ALA A N 1
ATOM 870 C CA . ALA A 1 117 ? 17.453 12.461 -4.969 1 92 117 ALA A CA 1
ATOM 871 C C . ALA A 1 117 ? 17.109 11.75 -6.277 1 92 117 ALA A C 1
ATOM 873 O O . ALA A 1 117 ? 16.75 10.57 -6.277 1 92 117 ALA A O 1
ATOM 874 N N . CYS A 1 118 ? 17.047 12.445 -7.398 1 85.38 118 CYS A N 1
ATOM 875 C CA . CYS A 1 118 ? 16.609 11.898 -8.68 1 85.38 118 CYS A CA 1
ATOM 876 C C . CYS A 1 118 ? 17.781 11.719 -9.633 1 85.38 118 CYS A C 1
ATOM 878 O O . CYS A 1 118 ? 17.688 10.961 -10.602 1 85.38 118 CYS A O 1
ATOM 880 N N . ALA A 1 119 ? 18.875 12.344 -9.461 1 71.25 119 ALA A N 1
ATOM 881 C CA . ALA A 1 119 ? 20.016 12.367 -10.383 1 71.25 119 ALA A CA 1
ATOM 882 C C . ALA A 1 119 ? 20.891 11.141 -10.195 1 71.25 119 ALA A C 1
ATOM 884 O O . ALA A 1 119 ? 20.562 10.234 -9.43 1 71.25 119 ALA A O 1
ATOM 885 N N . PRO A 1 120 ? 21.922 11.297 -10.938 1 76.5 120 PRO A N 1
ATOM 886 C CA . PRO A 1 120 ? 22.906 10.203 -10.93 1 76.5 120 PRO A CA 1
ATOM 887 C C . PRO A 1 120 ? 23.375 9.844 -9.523 1 76.5 120 PRO A C 1
ATOM 889 O O . PRO A 1 120 ? 23.906 8.75 -9.305 1 76.5 120 PRO A O 1
ATOM 892 N N . CYS A 1 121 ? 22.969 10.656 -8.578 1 82.5 121 CYS A N 1
ATOM 893 C CA . CYS A 1 121 ? 23.453 10.367 -7.234 1 82.5 121 CYS A CA 1
ATOM 894 C C . CYS A 1 121 ? 22.734 9.18 -6.625 1 82.5 121 CYS A C 1
ATOM 896 O O . CYS A 1 121 ? 23.297 8.438 -5.82 1 82.5 121 CYS A O 1
ATOM 898 N N . ASN A 1 122 ? 21.5 9.031 -6.945 1 87.44 122 ASN A N 1
ATOM 899 C CA . ASN A 1 122 ? 20.797 7.879 -6.398 1 87.44 122 ASN A CA 1
ATOM 900 C C . ASN A 1 122 ? 21.297 6.574 -7.008 1 87.44 122 ASN A C 1
ATOM 902 O O . ASN A 1 122 ? 21.281 5.527 -6.355 1 87.44 122 ASN A O 1
ATOM 906 N N . GLU A 1 123 ? 21.828 6.676 -8.164 1 89.75 123 GLU A N 1
ATOM 907 C CA . GLU A 1 123 ? 22.438 5.512 -8.797 1 89.75 123 GLU A CA 1
ATOM 908 C C . GLU A 1 123 ? 23.719 5.102 -8.078 1 89.75 123 GLU A C 1
ATOM 910 O O . GLU A 1 123 ? 24.047 3.916 -8.008 1 89.75 123 GLU A O 1
ATOM 915 N N . LEU A 1 124 ? 24.391 6.082 -7.594 1 91.31 124 LEU A N 1
ATOM 916 C CA . LEU A 1 124 ? 25.609 5.789 -6.859 1 91.31 124 LEU A CA 1
ATOM 917 C C . LEU A 1 124 ? 25.297 5.043 -5.566 1 91.31 124 LEU A C 1
ATOM 919 O O . LEU A 1 124 ? 26.031 4.125 -5.188 1 91.31 124 LEU A O 1
ATOM 923 N N . VAL A 1 125 ? 24.234 5.438 -4.918 1 94.5 125 VAL A N 1
ATOM 924 C CA . VAL A 1 125 ? 23.812 4.766 -3.695 1 94.5 125 VAL A CA 1
ATOM 925 C C . VAL A 1 125 ? 23.391 3.33 -4.012 1 94.5 125 VAL A C 1
ATOM 927 O O . VAL A 1 125 ? 23.766 2.398 -3.293 1 94.5 125 VAL A O 1
ATOM 930 N N . THR A 1 126 ? 22.672 3.201 -5.059 1 95.44 126 THR A N 1
ATOM 931 C CA . THR A 1 126 ? 22.234 1.878 -5.488 1 95.44 126 THR A CA 1
ATOM 932 C C . THR A 1 126 ? 23.438 0.993 -5.824 1 95.44 126 THR A C 1
ATOM 934 O O . THR A 1 126 ? 23.531 -0.141 -5.348 1 95.44 126 THR A O 1
ATOM 937 N N . ALA A 1 127 ? 24.359 1.527 -6.594 1 94.88 127 ALA A N 1
ATOM 938 C CA . ALA A 1 127 ? 25.531 0.778 -7.012 1 94.88 127 ALA A CA 1
ATOM 939 C C . ALA A 1 127 ? 26.391 0.38 -5.809 1 94.88 127 ALA A C 1
ATOM 941 O O . ALA A 1 127 ? 26.906 -0.736 -5.75 1 94.88 127 ALA A O 1
ATOM 942 N N . GLY A 1 128 ? 26.547 1.312 -4.918 1 96.19 128 GLY A N 1
ATOM 943 C CA . GLY A 1 128 ? 27.297 1.015 -3.713 1 96.19 128 GLY A CA 1
ATOM 944 C C . GLY A 1 128 ? 26.672 -0.08 -2.869 1 96.19 128 GLY A C 1
ATOM 945 O O . GLY A 1 128 ? 27.375 -0.976 -2.389 1 96.19 128 GLY A O 1
ATOM 946 N N . ALA A 1 129 ? 25.391 -0.007 -2.688 1 96.94 129 ALA A N 1
ATOM 947 C CA . ALA A 1 129 ? 24.672 -1.01 -1.897 1 96.94 129 ALA A CA 1
ATOM 948 C C . ALA A 1 129 ? 24.75 -2.385 -2.557 1 96.94 129 ALA A C 1
ATOM 950 O O . ALA A 1 129 ? 24.938 -3.396 -1.874 1 96.94 129 ALA A O 1
ATOM 951 N N . LYS A 1 130 ? 24.641 -2.412 -3.844 1 97.12 130 LYS A N 1
ATOM 952 C CA . LYS A 1 130 ? 24.703 -3.67 -4.582 1 97.12 130 LYS A CA 1
ATOM 953 C C . LYS A 1 130 ? 26.094 -4.285 -4.484 1 97.12 130 LYS A C 1
ATOM 955 O O . LYS A 1 130 ? 26.234 -5.504 -4.348 1 97.12 130 LYS A O 1
ATOM 960 N N . ALA A 1 131 ? 27.094 -3.479 -4.609 1 96.25 131 ALA A N 1
ATOM 961 C CA . ALA A 1 131 ? 28.469 -3.959 -4.539 1 96.25 131 ALA A CA 1
ATOM 962 C C . ALA A 1 131 ? 28.766 -4.57 -3.17 1 96.25 131 ALA A C 1
ATOM 964 O O . ALA A 1 131 ? 29.531 -5.535 -3.066 1 96.25 131 ALA A O 1
ATOM 965 N N . LEU A 1 132 ? 28.125 -4.039 -2.164 1 95.94 132 LEU A N 1
ATOM 966 C CA . LEU A 1 132 ? 28.359 -4.5 -0.797 1 95.94 132 LEU A CA 1
ATOM 967 C C . LEU A 1 132 ? 27.719 -5.867 -0.573 1 95.94 132 LEU A C 1
ATOM 969 O O . LEU A 1 132 ? 28.281 -6.707 0.139 1 95.94 132 LEU A O 1
ATOM 973 N N . VAL A 1 133 ? 26.625 -6.102 -1.135 1 96.75 133 VAL A N 1
ATOM 974 C CA . VAL A 1 133 ? 25.875 -7.328 -0.848 1 96.75 133 VAL A CA 1
ATOM 975 C C . VAL A 1 133 ? 26.172 -8.375 -1.924 1 96.75 133 VAL A C 1
ATOM 977 O O . VAL A 1 133 ? 26.328 -9.562 -1.622 1 96.75 133 VAL A O 1
ATOM 980 N N . ASP A 1 134 ? 26.234 -8.016 -3.189 1 96.75 134 ASP A N 1
ATOM 981 C CA . ASP A 1 134 ? 26.594 -8.836 -4.34 1 96.75 134 ASP A CA 1
ATOM 982 C C . ASP A 1 134 ? 25.734 -10.094 -4.418 1 96.75 134 ASP A C 1
ATOM 984 O O . ASP A 1 134 ? 26.266 -11.203 -4.543 1 96.75 134 ASP A O 1
ATOM 988 N N . ARG A 1 135 ? 24.422 -9.906 -4.258 1 97.69 135 ARG A N 1
ATOM 989 C CA . ARG A 1 135 ? 23.5 -11.023 -4.367 1 97.69 135 ARG A CA 1
ATOM 990 C C . ARG A 1 135 ? 23.172 -11.32 -5.824 1 97.69 135 ARG A C 1
ATOM 992 O O . ARG A 1 135 ? 22.766 -10.43 -6.574 1 97.69 135 ARG A O 1
ATOM 999 N N . PRO A 1 136 ? 23.375 -12.609 -6.211 1 96.69 136 PRO A N 1
ATOM 1000 C CA . PRO A 1 136 ? 22.984 -12.953 -7.578 1 96.69 136 PRO A CA 1
ATOM 1001 C C . PRO A 1 136 ? 21.484 -12.812 -7.805 1 96.69 136 PRO A C 1
ATOM 1003 O O . PRO A 1 136 ? 20.688 -13.055 -6.891 1 96.69 136 PRO A O 1
ATOM 1006 N N . ARG A 1 137 ? 21.109 -12.43 -9.016 1 97.56 137 ARG A N 1
ATOM 1007 C CA . ARG A 1 137 ? 19.688 -12.352 -9.383 1 97.56 137 ARG A CA 1
ATOM 1008 C C . ARG A 1 137 ? 19.078 -13.742 -9.453 1 97.56 137 ARG A C 1
ATOM 1010 O O . ARG A 1 137 ? 19.781 -14.742 -9.562 1 97.56 137 ARG A O 1
ATOM 1017 N N . PRO A 1 138 ? 17.719 -13.734 -9.352 1 97.56 138 PRO A N 1
ATOM 1018 C CA . PRO A 1 138 ? 17.062 -15.031 -9.555 1 97.56 138 PRO A CA 1
ATOM 1019 C C . PRO A 1 138 ? 17.391 -15.656 -10.906 1 97.56 138 PRO A C 1
ATOM 1021 O O . PRO A 1 138 ? 17.375 -14.969 -11.93 1 97.56 138 PRO A O 1
ATOM 1024 N N . PRO A 1 139 ? 17.734 -16.891 -10.914 1 96.44 139 PRO A N 1
ATOM 1025 C CA . PRO A 1 139 ? 18.016 -17.562 -12.188 1 96.44 139 PRO A CA 1
ATOM 1026 C C . PRO A 1 139 ? 16.781 -17.672 -13.078 1 96.44 139 PRO A C 1
ATOM 1028 O O . PRO A 1 139 ? 16.891 -18.031 -14.258 1 96.44 139 PRO A O 1
ATOM 1031 N N . THR A 1 140 ? 15.641 -17.328 -12.609 1 96.81 140 THR A N 1
ATOM 1032 C CA . THR A 1 140 ? 14.375 -17.484 -13.328 1 96.81 140 THR A CA 1
ATOM 1033 C C . THR A 1 140 ? 13.93 -16.156 -13.938 1 96.81 140 THR A C 1
ATOM 1035 O O . THR A 1 140 ? 12.758 -16 -14.289 1 96.81 140 THR A O 1
ATOM 1038 N N . ALA A 1 141 ? 14.805 -15.25 -14.062 1 96.31 141 ALA A N 1
ATOM 1039 C CA . ALA A 1 141 ? 14.484 -13.93 -14.602 1 96.31 141 ALA A CA 1
ATOM 1040 C C . ALA A 1 141 ? 13.797 -14.055 -15.961 1 96.31 141 ALA A C 1
ATOM 1042 O O . ALA A 1 141 ? 14.188 -14.867 -16.797 1 96.31 141 ALA A O 1
ATOM 1043 N N . LEU A 1 142 ? 12.805 -13.18 -16.156 1 96.06 142 LEU A N 1
ATOM 1044 C CA . LEU A 1 142 ? 12.016 -13.227 -17.391 1 96.06 142 LEU A CA 1
ATOM 1045 C C . LEU A 1 142 ? 12.453 -12.133 -18.359 1 96.06 142 LEU A C 1
ATOM 1047 O O . LEU A 1 142 ? 12.031 -12.125 -19.516 1 96.06 142 LEU A O 1
ATOM 1051 N N . VAL A 1 143 ? 13.234 -11.203 -17.891 1 93.56 143 VAL A N 1
ATOM 1052 C CA . VAL A 1 143 ? 13.797 -10.133 -18.703 1 93.56 143 VAL A CA 1
ATOM 1053 C C . VAL A 1 143 ? 15.266 -9.922 -18.359 1 93.56 143 VAL A C 1
ATOM 1055 O O . VAL A 1 143 ? 15.719 -10.336 -17.281 1 93.56 143 VAL A O 1
ATOM 1058 N N . GLY A 1 144 ? 15.93 -9.297 -19.281 1 89.69 144 GLY A N 1
ATOM 1059 C CA . GLY A 1 144 ? 17.328 -9.016 -19.016 1 89.69 144 GLY A CA 1
ATOM 1060 C C . GLY 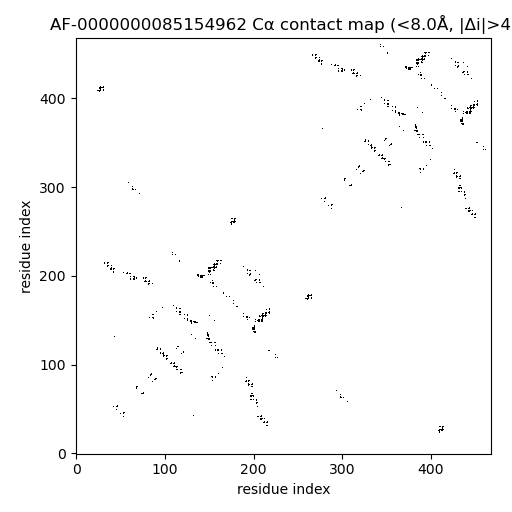A 1 144 ? 17.547 -7.957 -17.953 1 89.69 144 GLY A C 1
ATOM 1061 O O . GLY A 1 144 ? 16.797 -6.977 -17.891 1 89.69 144 GLY A O 1
ATOM 1062 N N . ALA A 1 145 ? 18.375 -8.289 -17.031 1 82.75 145 ALA A N 1
ATOM 1063 C CA . ALA A 1 145 ? 18.781 -7.309 -16.016 1 82.75 145 ALA A CA 1
ATOM 1064 C C . ALA A 1 145 ? 20.266 -7.441 -15.688 1 82.75 145 ALA A C 1
ATOM 1066 O O . ALA A 1 145 ? 20.781 -8.555 -15.57 1 82.75 145 ALA A O 1
ATOM 1067 N N . ALA A 1 146 ? 20.672 -6.172 -15.586 1 81 146 ALA A N 1
ATOM 1068 C CA . ALA A 1 146 ? 22.109 -6.133 -15.289 1 81 146 ALA A CA 1
ATOM 1069 C C . ALA A 1 146 ? 22.344 -5.922 -13.797 1 81 146 ALA A C 1
ATOM 1071 O O . ALA A 1 146 ? 21.406 -5.695 -13.031 1 81 146 ALA A O 1
ATOM 1072 N N . SER A 1 147 ? 23.547 -6.273 -13.336 1 86.44 147 SER A N 1
ATOM 1073 C CA . SER A 1 147 ? 24 -6.016 -11.969 1 86.44 147 SER A CA 1
ATOM 1074 C C . SER A 1 147 ? 23.438 -7.051 -11.008 1 86.44 147 SER A C 1
ATOM 1076 O O . SER A 1 147 ? 22.719 -7.973 -11.414 1 86.44 147 SER A O 1
ATOM 1078 N N . THR A 1 148 ? 23.719 -6.812 -9.75 1 96.06 148 THR A N 1
ATOM 1079 C CA . THR A 1 148 ? 23.297 -7.734 -8.703 1 96.06 148 THR A CA 1
ATOM 1080 C C . THR A 1 148 ? 21.906 -7.371 -8.195 1 96.06 148 THR A C 1
ATOM 1082 O O . THR A 1 148 ? 21.328 -6.348 -8.594 1 96.06 148 THR A O 1
ATOM 1085 N N . SER A 1 149 ? 21.391 -8.227 -7.441 1 97.5 149 SER A N 1
ATOM 1086 C CA . SER A 1 149 ? 19.953 -8.141 -7.184 1 97.5 149 SER A CA 1
ATOM 1087 C C . SER A 1 149 ? 19.656 -7.238 -5.992 1 97.5 149 SER A C 1
ATOM 1089 O O . SER A 1 149 ? 18.688 -6.48 -6.008 1 97.5 149 SER A O 1
ATOM 1091 N N . PHE A 1 150 ? 20.438 -7.172 -4.969 1 98.25 150 PHE A N 1
ATOM 1092 C CA . PHE A 1 150 ? 20.094 -6.559 -3.689 1 98.25 150 PHE A CA 1
ATOM 1093 C C . PHE A 1 150 ? 20.859 -5.254 -3.492 1 98.25 150 PHE A C 1
ATOM 1095 O O . PHE A 1 150 ? 22.094 -5.238 -3.561 1 98.25 150 PHE A O 1
ATOM 1102 N N . PRO A 1 151 ? 20.219 -4.211 -3.145 1 98.31 151 PRO A N 1
ATOM 1103 C CA . PRO A 1 151 ? 18.766 -4.043 -3.152 1 98.31 151 PRO A CA 1
ATOM 1104 C C . PRO A 1 151 ? 18.219 -3.709 -4.539 1 98.31 151 PRO A C 1
ATOM 1106 O O . PRO A 1 151 ? 18.984 -3.508 -5.48 1 98.31 151 PRO A O 1
ATOM 1109 N N . SER A 1 152 ? 16.859 -3.779 -4.68 1 98.19 152 SER A N 1
ATOM 1110 C CA . SER A 1 152 ? 16.25 -3.385 -5.938 1 98.19 152 SER A CA 1
ATOM 1111 C C . SER A 1 152 ? 16.484 -1.908 -6.238 1 98.19 152 SER A C 1
ATOM 1113 O O . SER A 1 152 ? 16.031 -1.035 -5.5 1 98.19 152 SER A O 1
ATOM 1115 N N . GLY A 1 153 ? 17.188 -1.637 -7.301 1 96.62 153 GLY A N 1
ATOM 1116 C CA . GLY A 1 153 ? 17.438 -0.261 -7.699 1 96.62 153 GLY A CA 1
ATOM 1117 C C . GLY A 1 153 ? 16.172 0.485 -8.102 1 96.62 153 GLY A C 1
ATOM 1118 O O . GLY A 1 153 ? 16.031 1.668 -7.789 1 96.62 153 GLY A O 1
ATOM 1119 N N . HIS A 1 154 ? 15.258 -0.184 -8.891 1 97.12 154 HIS A N 1
ATOM 1120 C CA . HIS A 1 154 ? 13.992 0.432 -9.266 1 97.12 154 HIS A CA 1
ATOM 1121 C C . HIS A 1 154 ? 13.219 0.887 -8.031 1 97.12 154 HIS A C 1
ATOM 1123 O O . HIS A 1 154 ? 12.703 2.008 -7.992 1 97.12 154 HIS A O 1
ATOM 1129 N N . ALA A 1 155 ? 13.156 -0.007 -7.023 1 98.06 155 ALA A N 1
ATOM 1130 C CA . ALA A 1 155 ? 12.438 0.328 -5.793 1 98.06 155 ALA A CA 1
ATOM 1131 C C . ALA A 1 155 ? 13.109 1.49 -5.07 1 98.06 155 ALA A C 1
ATOM 1133 O O . ALA A 1 155 ? 12.438 2.418 -4.613 1 98.06 155 ALA A O 1
ATOM 1134 N N . LEU A 1 156 ? 14.398 1.462 -4.93 1 97.88 156 LEU A N 1
ATOM 1135 C CA . LEU A 1 156 ? 15.156 2.492 -4.23 1 97.88 156 LEU A CA 1
ATOM 1136 C C . LEU A 1 156 ? 15.008 3.842 -4.926 1 97.88 156 LEU A C 1
ATOM 1138 O O . LEU A 1 156 ? 14.641 4.832 -4.293 1 97.88 156 LEU A O 1
ATOM 1142 N N . GLU A 1 157 ? 15.234 3.84 -6.188 1 96.69 157 GLU A N 1
ATOM 1143 C CA . GLU A 1 157 ? 15.258 5.09 -6.938 1 96.69 157 GLU A CA 1
ATOM 1144 C C . GLU A 1 157 ? 13.859 5.676 -7.086 1 96.69 157 GLU A C 1
ATOM 1146 O O . GLU A 1 157 ? 13.68 6.895 -7.035 1 96.69 157 GLU A O 1
ATOM 1151 N N . ALA A 1 158 ? 12.898 4.82 -7.293 1 97.75 158 ALA A N 1
ATOM 1152 C CA . ALA A 1 158 ? 11.516 5.297 -7.336 1 97.75 158 ALA A CA 1
ATOM 1153 C C . ALA A 1 158 ? 11.109 5.91 -6 1 97.75 158 ALA A C 1
ATOM 1155 O O . ALA A 1 158 ? 10.477 6.973 -5.969 1 97.75 158 ALA A O 1
ATOM 1156 N N . THR A 1 159 ? 11.469 5.227 -4.934 1 97.88 159 THR A N 1
ATOM 1157 C CA . THR A 1 159 ? 11.094 5.73 -3.617 1 97.88 159 THR A CA 1
ATOM 1158 C C . THR A 1 159 ? 11.734 7.094 -3.361 1 97.88 159 THR A C 1
ATOM 1160 O O . THR A 1 159 ? 11.047 8.055 -3.021 1 97.88 159 THR A O 1
ATOM 1163 N N . ALA A 1 160 ? 13 7.203 -3.537 1 97.5 160 ALA A N 1
ATOM 1164 C CA . ALA A 1 160 ? 13.703 8.453 -3.291 1 97.5 160 ALA A CA 1
ATOM 1165 C C . ALA A 1 160 ? 13.203 9.562 -4.215 1 97.5 160 ALA A C 1
ATOM 1167 O O . ALA A 1 160 ? 12.883 10.664 -3.764 1 97.5 160 ALA A O 1
ATOM 1168 N N . GLY A 1 161 ? 13.102 9.266 -5.496 1 96.44 161 GLY A N 1
ATOM 1169 C CA . GLY A 1 161 ? 12.719 10.258 -6.488 1 96.44 161 GLY A CA 1
ATOM 1170 C C . GLY A 1 161 ? 11.289 10.727 -6.336 1 96.44 161 GLY A C 1
ATOM 1171 O O . GLY A 1 161 ? 11.023 11.93 -6.324 1 96.44 161 GLY A O 1
ATOM 1172 N N . LEU A 1 162 ? 10.375 9.812 -6.219 1 97.44 162 LEU A N 1
ATOM 1173 C CA . LEU A 1 162 ? 8.961 10.172 -6.152 1 97.44 162 LEU A CA 1
ATOM 1174 C C . LEU A 1 162 ? 8.656 10.93 -4.867 1 97.44 162 LEU A C 1
ATOM 1176 O O . LEU A 1 162 ? 7.844 11.859 -4.867 1 97.44 162 LEU A O 1
ATOM 1180 N N . LEU A 1 163 ? 9.281 10.5 -3.785 1 96.5 163 LEU A N 1
ATOM 1181 C CA . LEU A 1 163 ? 9.055 11.227 -2.541 1 96.5 163 LEU A CA 1
ATOM 1182 C C . LEU A 1 163 ? 9.594 12.656 -2.639 1 96.5 163 LEU A C 1
ATOM 1184 O O . LEU A 1 163 ? 8.938 13.602 -2.189 1 96.5 163 LEU A O 1
ATOM 1188 N N . ALA A 1 164 ? 10.742 12.836 -3.203 1 96.06 164 ALA A N 1
ATOM 1189 C CA . ALA A 1 164 ? 11.32 14.172 -3.352 1 96.06 164 ALA A CA 1
ATOM 1190 C C . ALA A 1 164 ? 10.461 15.047 -4.254 1 96.06 164 ALA A C 1
ATOM 1192 O O . ALA A 1 164 ? 10.148 16.188 -3.906 1 96.06 164 ALA A O 1
ATOM 1193 N N . MET A 1 165 ? 10.078 14.484 -5.375 1 96 165 MET A N 1
ATOM 1194 C CA . MET A 1 165 ? 9.258 15.25 -6.309 1 96 165 MET A CA 1
ATOM 1195 C C . MET A 1 165 ? 7.914 15.602 -5.688 1 96 165 MET A C 1
ATOM 1197 O O . MET A 1 165 ? 7.418 16.719 -5.875 1 96 165 MET A O 1
ATOM 1201 N N . THR A 1 166 ? 7.367 14.711 -4.996 1 95.31 166 THR A N 1
ATOM 1202 C CA . THR A 1 166 ? 6.082 14.945 -4.352 1 95.31 166 THR A CA 1
ATOM 1203 C C . THR A 1 166 ? 6.199 16.047 -3.293 1 95.31 166 THR A C 1
ATOM 1205 O O . THR A 1 166 ? 5.371 16.953 -3.238 1 95.31 166 THR A O 1
ATOM 1208 N N . LEU A 1 167 ? 7.207 15.961 -2.475 1 93 167 LEU A N 1
ATOM 1209 C CA . LEU A 1 167 ? 7.406 16.922 -1.39 1 93 167 LEU A CA 1
ATOM 1210 C C . LEU A 1 167 ? 7.43 18.344 -1.921 1 93 167 LEU A C 1
ATOM 1212 O O . LEU A 1 167 ? 6.828 19.25 -1.325 1 93 167 LEU A O 1
ATOM 1216 N N . PHE A 1 168 ? 8.008 18.547 -3.021 1 91.12 168 PHE A N 1
ATOM 1217 C CA . PHE A 1 168 ? 8.203 19.922 -3.492 1 91.12 168 PHE A CA 1
ATOM 1218 C C . PHE A 1 168 ? 7.086 20.328 -4.449 1 91.12 168 PHE A C 1
ATOM 1220 O O . PHE A 1 168 ? 6.914 21.516 -4.746 1 91.12 168 PHE A O 1
ATOM 1227 N N . ALA A 1 169 ? 6.383 19.359 -4.949 1 90.62 169 ALA A N 1
ATOM 1228 C CA . ALA A 1 169 ? 5.254 19.672 -5.828 1 90.62 169 ALA A CA 1
ATOM 1229 C C . ALA A 1 169 ? 4.016 20.047 -5.02 1 90.62 169 ALA A C 1
ATOM 1231 O O . ALA A 1 169 ? 3.184 20.828 -5.473 1 90.62 169 ALA A O 1
ATOM 1232 N N . LEU A 1 170 ? 3.877 19.547 -3.834 1 88.5 170 LEU A N 1
ATOM 1233 C CA . LEU A 1 170 ? 2.648 19.641 -3.053 1 88.5 170 LEU A CA 1
ATOM 1234 C C . LEU A 1 170 ? 2.268 21.094 -2.783 1 88.5 170 LEU A C 1
ATOM 1236 O O . LEU A 1 170 ? 1.118 21.484 -2.992 1 88.5 170 LEU A O 1
ATOM 1240 N N . PRO A 1 171 ? 3.275 21.953 -2.42 1 87 171 PRO A N 1
ATOM 1241 C CA . PRO A 1 171 ? 2.922 23.344 -2.107 1 87 171 PRO A CA 1
ATOM 1242 C C . PRO A 1 171 ? 2.447 24.125 -3.332 1 87 171 PRO A C 1
ATOM 1244 O O . PRO A 1 171 ? 1.865 25.203 -3.195 1 87 171 PRO A O 1
ATOM 1247 N N . MET A 1 172 ? 2.682 23.609 -4.492 1 88.62 172 MET A N 1
ATOM 1248 C CA . MET A 1 172 ? 2.35 24.312 -5.727 1 88.62 172 MET A CA 1
ATOM 1249 C C . MET A 1 172 ? 0.994 23.859 -6.262 1 88.62 172 MET A C 1
ATOM 1251 O O . MET A 1 172 ? 0.502 24.406 -7.25 1 88.62 172 MET A O 1
ATOM 1255 N N . LEU A 1 173 ? 0.428 22.891 -5.648 1 89.62 173 LEU A N 1
ATOM 1256 C CA . LEU A 1 173 ? -0.799 22.297 -6.16 1 89.62 173 LEU A CA 1
ATOM 1257 C C . LEU A 1 173 ? -1.985 22.641 -5.266 1 89.62 173 LEU A C 1
ATOM 1259 O O . LEU A 1 173 ? -1.806 23.016 -4.105 1 89.62 173 LEU A O 1
ATOM 1263 N N . ASN A 1 174 ? -3.182 22.656 -5.977 1 89.75 174 ASN A N 1
ATOM 1264 C CA . ASN A 1 174 ? -4.383 22.766 -5.156 1 89.75 174 ASN A CA 1
ATOM 1265 C C . ASN A 1 174 ? -4.668 21.469 -4.398 1 89.75 174 ASN A C 1
ATOM 1267 O O . ASN A 1 174 ? -3.994 20.469 -4.613 1 89.75 174 ASN A O 1
ATOM 1271 N N . ARG A 1 175 ? -5.602 21.516 -3.65 1 85.69 175 ARG A N 1
ATOM 1272 C CA . ARG A 1 175 ? -5.863 20.438 -2.697 1 85.69 175 ARG A CA 1
ATOM 1273 C C . ARG A 1 175 ? -6.242 19.141 -3.418 1 85.69 175 ARG A C 1
ATOM 1275 O O . ARG A 1 175 ? -5.844 18.047 -3.006 1 85.69 175 ARG A O 1
ATOM 1282 N N . VAL A 1 176 ? -7.023 19.219 -4.41 1 85.56 176 VAL A N 1
ATOM 1283 C CA . VAL A 1 176 ? -7.484 18.047 -5.148 1 85.56 176 VAL A CA 1
ATOM 1284 C C . VAL A 1 176 ? -6.301 17.375 -5.836 1 85.56 176 VAL A C 1
ATOM 1286 O O . VAL A 1 176 ? -6.133 16.156 -5.746 1 85.56 176 VAL A O 1
ATOM 1289 N N . LEU A 1 177 ? -5.461 18.141 -6.379 1 90.06 177 LEU A N 1
ATOM 1290 C CA . LEU A 1 177 ? -4.301 17.609 -7.09 1 90.06 177 LEU A CA 1
ATOM 1291 C C . LEU A 1 177 ? -3.285 17.031 -6.109 1 90.06 177 LEU A C 1
ATOM 1293 O O . LEU A 1 177 ? -2.598 16.062 -6.426 1 90.06 177 LEU A O 1
ATOM 1297 N N . CYS A 1 178 ? -3.209 17.672 -4.938 1 90.44 178 CYS A N 1
ATOM 1298 C CA . CYS A 1 178 ? -2.344 17.125 -3.898 1 90.44 178 CYS A CA 1
ATOM 1299 C C . CYS A 1 178 ? -2.777 15.719 -3.514 1 90.44 178 CYS A C 1
ATOM 1301 O O . CYS A 1 178 ? -1.953 14.805 -3.457 1 90.44 178 CYS A O 1
ATOM 1303 N N . GLY A 1 179 ? -4.078 15.562 -3.316 1 88.12 179 GLY A N 1
ATOM 1304 C CA . GLY A 1 179 ? -4.605 14.25 -2.977 1 88.12 179 GLY A CA 1
ATOM 1305 C C . GLY A 1 179 ? -4.371 13.211 -4.059 1 88.12 179 GLY A C 1
ATOM 1306 O O . GLY A 1 179 ? -3.998 12.07 -3.764 1 88.12 179 GLY A O 1
ATOM 1307 N N . LEU A 1 180 ? -4.523 13.57 -5.207 1 90.38 180 LEU A N 1
ATOM 1308 C CA . LEU A 1 180 ? -4.344 12.664 -6.336 1 90.38 180 LEU A CA 1
ATOM 1309 C C . LEU A 1 180 ? -2.879 12.266 -6.48 1 90.38 180 LEU A C 1
ATOM 1311 O O . LEU A 1 180 ? -2.572 11.109 -6.777 1 90.38 180 LEU A O 1
ATOM 1315 N N . LEU A 1 181 ? -1.982 13.234 -6.25 1 93.88 181 LEU A N 1
ATOM 1316 C CA . LEU A 1 181 ? -0.554 12.953 -6.352 1 93.88 181 LEU A CA 1
ATOM 1317 C C . LEU A 1 181 ? -0.114 11.977 -5.266 1 93.88 181 LEU A C 1
ATOM 1319 O O . LEU A 1 181 ? 0.613 11.023 -5.543 1 93.88 181 LEU A O 1
ATOM 1323 N N . VAL A 1 182 ? -0.602 12.164 -4.105 1 91.44 182 VAL A N 1
ATOM 1324 C CA . VAL A 1 182 ? -0.254 11.281 -2.992 1 91.44 182 VAL A CA 1
ATOM 1325 C C . VAL A 1 182 ? -0.781 9.875 -3.26 1 91.44 182 VAL A C 1
ATOM 1327 O O . VAL A 1 182 ? -0.07 8.891 -3.051 1 91.44 182 VAL A O 1
ATOM 1330 N N . ALA A 1 183 ? -1.976 9.812 -3.744 1 90.38 183 ALA A N 1
ATOM 1331 C CA . ALA A 1 183 ? -2.562 8.516 -4.074 1 90.38 183 ALA A CA 1
ATOM 1332 C C . ALA A 1 183 ? -1.768 7.824 -5.176 1 90.38 183 ALA A C 1
ATOM 1334 O O . ALA A 1 183 ? -1.516 6.617 -5.102 1 90.38 183 ALA A O 1
ATOM 1335 N N . ALA A 1 184 ? -1.408 8.562 -6.121 1 94.56 184 ALA A N 1
ATOM 1336 C CA . ALA A 1 184 ? -0.645 8.016 -7.238 1 94.56 184 ALA A CA 1
ATOM 1337 C C . ALA A 1 184 ? 0.692 7.449 -6.766 1 94.56 184 ALA A C 1
ATOM 1339 O O . ALA A 1 184 ? 1.103 6.367 -7.188 1 94.56 184 ALA A O 1
ATOM 1340 N N . VAL A 1 185 ? 1.355 8.156 -5.91 1 96.19 185 VAL A N 1
ATOM 1341 C CA . VAL A 1 185 ? 2.65 7.723 -5.398 1 96.19 185 VAL A CA 1
ATOM 1342 C C . VAL A 1 185 ? 2.469 6.492 -4.516 1 96.19 185 VAL A C 1
ATOM 1344 O O . VAL A 1 185 ? 3.264 5.551 -4.582 1 96.19 185 VAL A O 1
ATOM 1347 N N . ALA A 1 186 ? 1.388 6.465 -3.738 1 92.94 186 ALA A N 1
ATOM 1348 C CA . ALA A 1 186 ? 1.089 5.34 -2.854 1 92.94 186 ALA A CA 1
ATOM 1349 C C . ALA A 1 186 ? 0.867 4.059 -3.65 1 92.94 186 ALA A C 1
ATOM 1351 O O . ALA A 1 186 ? 1.186 2.963 -3.18 1 92.94 186 ALA A O 1
ATOM 1352 N N . VAL A 1 187 ? 0.405 4.184 -4.801 1 94.56 187 VAL A N 1
ATOM 1353 C CA . VAL A 1 187 ? 0.15 3.035 -5.66 1 94.56 187 VAL A CA 1
ATOM 1354 C C . VAL A 1 187 ? 1.404 2.701 -6.465 1 94.56 187 VAL A C 1
ATOM 1356 O O . VAL A 1 187 ? 1.731 1.528 -6.656 1 94.56 187 VAL A O 1
ATOM 1359 N N . ALA A 1 188 ? 2.088 3.703 -6.891 1 97.75 188 ALA A N 1
ATOM 1360 C CA . ALA A 1 188 ? 3.244 3.533 -7.77 1 97.75 188 ALA A CA 1
ATOM 1361 C C . ALA A 1 188 ? 4.371 2.793 -7.055 1 97.75 188 ALA A C 1
ATOM 1363 O O . ALA A 1 188 ? 5.051 1.959 -7.652 1 97.75 188 ALA A O 1
ATOM 1364 N N . LEU A 1 189 ? 4.555 3.047 -5.809 1 97.69 189 LEU A N 1
ATOM 1365 C CA . LEU A 1 189 ? 5.684 2.477 -5.082 1 97.69 189 LEU A CA 1
ATOM 1366 C C . LEU A 1 189 ? 5.527 0.966 -4.938 1 97.69 189 LEU A C 1
ATOM 1368 O O . LEU A 1 189 ? 6.422 0.206 -5.32 1 97.69 189 LEU A O 1
ATOM 1372 N N . PRO A 1 190 ? 4.383 0.508 -4.477 1 97.44 190 PRO A N 1
ATOM 1373 C CA . PRO A 1 190 ? 4.223 -0.947 -4.469 1 97.44 190 PRO A CA 1
ATOM 1374 C C . PRO A 1 190 ? 4.219 -1.546 -5.875 1 97.44 190 PRO A C 1
ATOM 1376 O O . PRO A 1 190 ? 4.703 -2.662 -6.074 1 97.44 190 PRO A O 1
ATOM 1379 N N . ALA A 1 191 ? 3.723 -0.802 -6.812 1 97.94 191 ALA A N 1
ATOM 1380 C CA . ALA A 1 191 ? 3.627 -1.31 -8.18 1 97.94 191 ALA A CA 1
ATOM 1381 C C . ALA A 1 191 ? 5.012 -1.563 -8.766 1 97.94 191 ALA A C 1
ATOM 1383 O O . ALA A 1 191 ? 5.234 -2.584 -9.422 1 97.94 191 ALA A O 1
ATOM 1384 N N . VAL A 1 192 ? 5.852 -0.652 -8.578 1 98.31 192 VAL A N 1
ATOM 1385 C CA . VAL A 1 192 ? 7.18 -0.815 -9.164 1 98.31 192 VAL A CA 1
ATOM 1386 C C . VAL A 1 192 ? 7.891 -2.002 -8.523 1 98.31 192 VAL A C 1
ATOM 1388 O O . VAL A 1 192 ? 8.555 -2.783 -9.203 1 98.31 192 VAL A O 1
ATOM 1391 N N . GLY A 1 193 ? 7.75 -2.164 -7.199 1 98.38 193 GLY A N 1
ATOM 1392 C CA . GLY A 1 193 ? 8.328 -3.318 -6.527 1 98.38 193 GLY A CA 1
ATOM 1393 C C . GLY A 1 193 ? 7.75 -4.637 -7.012 1 98.38 193 GLY A C 1
ATOM 1394 O O . GLY A 1 193 ? 8.492 -5.574 -7.305 1 98.38 193 GLY A O 1
ATOM 1395 N N . LEU A 1 194 ? 6.461 -4.691 -7.141 1 97.88 194 LEU A N 1
ATOM 1396 C CA . LEU A 1 194 ? 5.781 -5.902 -7.594 1 97.88 194 LEU A CA 1
ATOM 1397 C C . LEU A 1 194 ? 6.168 -6.234 -9.031 1 97.88 194 LEU A C 1
ATOM 1399 O O . LEU A 1 194 ? 6.273 -7.406 -9.391 1 97.88 194 LEU A O 1
ATOM 1403 N N . SER A 1 195 ? 6.332 -5.219 -9.805 1 98.44 195 SER A N 1
ATOM 1404 C CA . SER A 1 195 ? 6.715 -5.438 -11.195 1 98.44 195 SER A CA 1
ATOM 1405 C C . SER A 1 195 ? 8.07 -6.137 -11.289 1 98.44 195 SER A C 1
ATOM 1407 O O . SER A 1 195 ? 8.242 -7.051 -12.102 1 98.44 195 SER A O 1
ATOM 1409 N N . ARG A 1 196 ? 8.961 -5.781 -10.461 1 98.38 196 ARG A N 1
ATOM 1410 C CA . ARG A 1 196 ? 10.305 -6.348 -10.5 1 98.38 196 ARG A CA 1
ATOM 1411 C C . ARG A 1 196 ? 10.297 -7.809 -10.07 1 98.38 196 ARG A C 1
ATOM 1413 O O . ARG A 1 196 ? 11.039 -8.625 -10.617 1 98.38 196 ARG A O 1
ATOM 1420 N N . VAL A 1 197 ? 9.461 -8.133 -9.086 1 98.62 197 VAL A N 1
ATOM 1421 C CA . VAL A 1 197 ? 9.344 -9.516 -8.633 1 98.62 197 VAL A CA 1
ATOM 1422 C C . VAL A 1 197 ? 8.648 -10.352 -9.711 1 98.62 197 VAL A C 1
ATOM 1424 O O . VAL A 1 197 ? 9.062 -11.477 -9.992 1 98.62 197 VAL A O 1
ATOM 1427 N N . MET A 1 198 ? 7.625 -9.773 -10.305 1 98.12 198 MET A N 1
ATOM 1428 C CA . MET A 1 198 ? 6.871 -10.484 -11.336 1 98.12 198 MET A CA 1
ATOM 1429 C C . MET A 1 198 ? 7.734 -10.734 -12.57 1 98.12 198 MET A C 1
ATOM 1431 O O . MET A 1 198 ? 7.578 -11.758 -13.242 1 98.12 198 MET A O 1
ATOM 1435 N N . LEU A 1 199 ? 8.609 -9.844 -12.852 1 98.19 199 LEU A N 1
ATOM 1436 C CA . LEU A 1 199 ? 9.57 -10.031 -13.938 1 98.19 199 LEU A CA 1
ATOM 1437 C C . LEU A 1 199 ? 10.688 -10.977 -13.516 1 98.19 199 LEU A C 1
ATOM 1439 O O . LEU A 1 199 ? 11.523 -11.359 -14.336 1 98.19 199 LEU A O 1
ATOM 1443 N N . ASN A 1 200 ? 10.727 -11.305 -12.281 1 98.38 200 ASN A N 1
ATOM 1444 C CA . ASN A 1 200 ? 11.625 -12.273 -11.664 1 98.38 200 ASN A CA 1
ATOM 1445 C C . ASN A 1 200 ? 13.078 -11.82 -11.75 1 98.38 200 ASN A C 1
ATOM 1447 O O . ASN A 1 200 ? 13.977 -12.641 -11.945 1 98.38 200 ASN A O 1
ATOM 1451 N N . VAL A 1 201 ? 13.273 -10.578 -11.586 1 98 201 VAL A N 1
ATOM 1452 C CA . VAL A 1 201 ? 14.641 -10.07 -11.617 1 98 201 VAL A CA 1
ATOM 1453 C C . VAL A 1 201 ? 15.086 -9.711 -10.203 1 98 201 VAL A C 1
ATOM 1455 O O . VAL A 1 201 ? 16.281 -9.461 -9.969 1 98 201 VAL A O 1
ATOM 1458 N N . HIS A 1 202 ? 14.094 -9.625 -9.312 1 98.62 202 HIS A N 1
ATOM 1459 C CA . HIS A 1 202 ? 14.406 -9.344 -7.914 1 98.62 202 HIS A CA 1
ATOM 1460 C C . HIS A 1 202 ? 13.586 -10.234 -6.98 1 98.62 202 HIS A C 1
ATOM 1462 O O . HIS A 1 202 ? 12.414 -10.508 -7.25 1 98.62 202 HIS A O 1
ATOM 1468 N N . TYR A 1 203 ? 14.281 -10.602 -5.902 1 98.62 203 TYR A N 1
ATOM 1469 C CA . TYR A 1 203 ? 13.555 -11.219 -4.797 1 98.62 203 TYR A CA 1
ATOM 1470 C C . TYR A 1 203 ? 12.711 -10.188 -4.059 1 98.62 203 TYR A C 1
ATOM 1472 O O . TYR A 1 203 ? 13.047 -9 -4.039 1 98.62 203 TYR A O 1
ATOM 1480 N N . PRO A 1 204 ? 11.641 -10.656 -3.404 1 98.69 204 PRO A N 1
ATOM 1481 C CA . PRO A 1 204 ? 10.836 -9.734 -2.594 1 98.69 204 PRO A CA 1
ATOM 1482 C C . PRO A 1 204 ? 11.664 -8.992 -1.553 1 98.69 204 PRO A C 1
ATOM 1484 O O . PRO A 1 204 ? 11.438 -7.801 -1.316 1 98.69 204 PRO A O 1
ATOM 1487 N N . SER A 1 205 ? 12.594 -9.672 -0.969 1 98.81 205 SER A N 1
ATOM 1488 C CA . SER A 1 205 ? 13.422 -9.023 0.046 1 98.81 205 SER A CA 1
ATOM 1489 C C . SER A 1 205 ? 14.273 -7.918 -0.562 1 98.81 205 SER A C 1
ATOM 1491 O O . SER A 1 205 ? 14.594 -6.934 0.107 1 98.81 205 SER A O 1
ATOM 1493 N N . ASP A 1 206 ? 14.672 -8.039 -1.854 1 98.81 206 ASP A N 1
ATOM 1494 C CA . ASP A 1 206 ? 15.375 -6.969 -2.559 1 98.81 206 ASP A CA 1
ATOM 1495 C C . ASP A 1 206 ? 14.523 -5.699 -2.621 1 98.81 206 ASP A C 1
ATOM 1497 O O . ASP A 1 206 ? 15.047 -4.59 -2.461 1 98.81 206 ASP A O 1
ATOM 1501 N N . VAL A 1 207 ? 13.266 -5.895 -2.9 1 98.81 207 VAL A N 1
ATOM 1502 C CA . VAL A 1 207 ? 12.328 -4.793 -3.092 1 98.81 207 VAL A CA 1
ATOM 1503 C C . VAL A 1 207 ? 12.078 -4.09 -1.759 1 98.81 207 VAL A C 1
ATOM 1505 O O . VAL A 1 207 ? 12.125 -2.857 -1.684 1 98.81 207 VAL A O 1
ATOM 1508 N N . LEU A 1 208 ? 11.867 -4.879 -0.706 1 98.62 208 LEU A N 1
ATOM 1509 C CA . LEU A 1 208 ? 11.703 -4.305 0.624 1 98.62 208 LEU A CA 1
ATOM 1510 C C . LEU A 1 208 ? 12.914 -3.475 1.017 1 98.62 208 LEU A C 1
ATOM 1512 O O . LEU A 1 208 ? 12.781 -2.373 1.552 1 98.62 208 LEU A O 1
ATOM 1516 N N . ALA A 1 209 ? 14 -4.023 0.794 1 98.81 209 ALA A N 1
ATOM 1517 C CA . ALA A 1 209 ? 15.25 -3.314 1.082 1 98.81 209 ALA A CA 1
ATOM 1518 C C . ALA A 1 209 ? 15.375 -2.055 0.23 1 98.81 209 ALA A C 1
ATOM 1520 O O . ALA A 1 209 ? 15.828 -1.017 0.711 1 98.81 209 ALA A O 1
ATOM 1521 N N . GLY A 1 210 ? 14.992 -2.156 -1.014 1 98.56 210 GLY A N 1
ATOM 1522 C CA . GLY A 1 210 ? 15.039 -1.009 -1.907 1 98.56 210 GLY A CA 1
ATOM 1523 C C . GLY A 1 210 ? 14.148 0.134 -1.456 1 98.56 210 GLY A C 1
ATOM 1524 O O . GLY A 1 210 ? 14.586 1.287 -1.416 1 98.56 210 GLY A O 1
ATOM 1525 N N . TRP A 1 211 ? 12.914 -0.203 -1.131 1 98.38 211 TRP A N 1
ATOM 1526 C CA . TRP A 1 211 ? 12.016 0.81 -0.592 1 98.38 211 TRP A CA 1
ATOM 1527 C C . TRP A 1 211 ? 12.617 1.474 0.642 1 98.38 211 TRP A C 1
ATOM 1529 O O . TRP A 1 211 ? 12.562 2.697 0.784 1 98.38 211 TRP A O 1
ATOM 1539 N N . SER A 1 212 ? 13.156 0.644 1.52 1 98.38 212 SER A N 1
ATOM 1540 C CA . SER A 1 212 ? 13.703 1.104 2.791 1 98.38 212 SER A CA 1
ATOM 1541 C C . SER A 1 212 ? 14.898 2.029 2.572 1 98.38 212 SER A C 1
ATOM 1543 O O . SER A 1 212 ? 14.922 3.152 3.086 1 98.38 212 SER A O 1
ATOM 1545 N N . LEU A 1 213 ? 15.812 1.583 1.82 1 98.31 213 LEU A N 1
ATOM 1546 C CA . LEU A 1 213 ? 17 2.383 1.576 1 98.31 213 LEU A CA 1
ATOM 1547 C C . LEU A 1 213 ? 16.672 3.639 0.78 1 98.31 213 LEU A C 1
ATOM 1549 O O . LEU A 1 213 ? 17.281 4.691 0.986 1 98.31 213 LEU A O 1
ATOM 1553 N N . GLY A 1 214 ? 15.734 3.527 -0.143 1 98.12 214 GLY A N 1
ATOM 1554 C CA . GLY A 1 214 ? 15.281 4.695 -0.876 1 98.12 214 GLY A CA 1
ATOM 1555 C C . GLY A 1 214 ? 14.711 5.777 0.021 1 98.12 214 GLY A C 1
ATOM 1556 O O . GLY A 1 214 ? 14.977 6.965 -0.177 1 98.12 214 GLY A O 1
ATOM 1557 N N . TYR A 1 215 ? 13.961 5.34 0.958 1 97.44 215 TYR A N 1
ATOM 1558 C CA . TYR A 1 215 ? 13.398 6.293 1.908 1 97.44 215 TYR A CA 1
ATOM 1559 C C . TYR A 1 215 ? 14.492 6.945 2.738 1 97.44 215 TYR A C 1
ATOM 1561 O O . TYR A 1 215 ? 14.484 8.164 2.953 1 97.44 215 TYR A O 1
ATOM 1569 N N . LEU A 1 216 ? 15.375 6.156 3.246 1 97.5 216 LEU A N 1
ATOM 1570 C CA . LEU A 1 216 ? 16.484 6.672 4.039 1 97.5 216 LEU A CA 1
ATOM 1571 C C . LEU A 1 216 ? 17.344 7.641 3.225 1 97.5 216 LEU A C 1
ATOM 1573 O O . LEU A 1 216 ? 17.766 8.68 3.734 1 97.5 216 LEU A O 1
ATOM 1577 N N . TYR A 1 217 ? 17.562 7.324 1.995 1 97.19 217 TYR A N 1
ATOM 1578 C CA . TYR A 1 217 ? 18.328 8.203 1.117 1 97.19 217 TYR A CA 1
ATOM 1579 C C . TYR A 1 217 ? 17.594 9.516 0.883 1 97.19 217 TYR A C 1
ATOM 1581 O O . TYR A 1 217 ? 18.203 10.586 0.883 1 97.19 217 TYR A O 1
ATOM 1589 N N . PHE A 1 218 ? 16.312 9.445 0.67 1 96.69 218 PHE A N 1
ATOM 1590 C CA . PHE A 1 218 ? 15.484 10.641 0.531 1 96.69 218 PHE A CA 1
ATOM 1591 C C . PHE A 1 218 ? 15.648 11.555 1.739 1 96.69 218 PHE A C 1
ATOM 1593 O O . PHE A 1 218 ? 15.859 12.766 1.59 1 96.69 218 PHE A O 1
ATOM 1600 N N . LEU A 1 219 ? 15.625 10.938 2.924 1 95.06 219 LEU A N 1
ATOM 1601 C CA . LEU A 1 219 ? 15.789 11.719 4.148 1 95.06 219 LEU A CA 1
ATOM 1602 C C . LEU A 1 219 ? 17.188 12.328 4.219 1 95.06 219 LEU A C 1
ATOM 1604 O O . LEU A 1 219 ? 17.344 13.469 4.668 1 95.06 219 LEU A O 1
ATOM 1608 N N . LEU A 1 220 ? 18.109 11.547 3.824 1 94.44 220 LEU A N 1
ATOM 1609 C CA . LEU A 1 220 ? 19.484 12.055 3.809 1 94.44 220 LEU A CA 1
ATOM 1610 C C . LEU A 1 220 ? 19.609 13.266 2.889 1 94.44 220 LEU A C 1
ATOM 1612 O O . LEU A 1 220 ? 20.25 14.25 3.238 1 94.44 220 LEU A O 1
ATOM 1616 N N . CYS A 1 221 ? 18.969 13.266 1.73 1 94.31 221 CYS A N 1
ATOM 1617 C CA . CYS A 1 221 ? 19 14.383 0.791 1 94.31 221 CYS A CA 1
ATOM 1618 C C . CYS A 1 221 ? 18.375 15.625 1.406 1 94.31 221 CYS A C 1
ATOM 1620 O O . CYS A 1 221 ? 18.859 16.734 1.185 1 94.31 221 CYS A O 1
ATOM 1622 N N . LEU A 1 222 ? 17.344 15.43 2.189 1 92.5 222 LEU A N 1
ATOM 1623 C CA . LEU A 1 222 ? 16.688 16.562 2.855 1 92.5 222 LEU A CA 1
ATOM 1624 C C . LEU A 1 222 ? 17.609 17.156 3.93 1 92.5 222 LEU A C 1
ATOM 1626 O O . LEU A 1 222 ? 17.641 18.375 4.113 1 92.5 222 LEU A O 1
ATOM 1630 N N . LEU A 1 223 ? 18.281 16.266 4.598 1 90.62 223 LEU A N 1
ATOM 1631 C CA . LEU A 1 223 ? 19.109 16.688 5.723 1 90.62 223 LEU A CA 1
ATOM 1632 C C . LEU A 1 223 ? 20.359 17.422 5.242 1 90.62 223 LEU A C 1
ATOM 1634 O O . LEU A 1 223 ? 20.859 18.328 5.93 1 90.62 223 LEU A O 1
ATOM 1638 N N . VAL A 1 224 ? 20.812 17.078 4.129 1 90 224 VAL A N 1
ATOM 1639 C CA . VAL A 1 224 ? 22 17.719 3.574 1 90 224 VAL A CA 1
ATOM 1640 C C . VAL A 1 224 ? 21.719 19.172 3.246 1 90 224 VAL A C 1
ATOM 1642 O O . VAL A 1 224 ? 22.594 20.031 3.402 1 90 224 VAL A O 1
ATOM 1645 N N . PHE A 1 225 ? 20.469 19.5 2.791 1 86.88 225 PHE A N 1
ATOM 1646 C CA . PHE A 1 225 ? 20.141 20.859 2.4 1 86.88 225 PHE A CA 1
ATOM 1647 C C . PHE A 1 225 ? 19.141 21.469 3.373 1 86.88 225 PHE A C 1
ATOM 1649 O O . PHE A 1 225 ? 18.156 22.094 2.957 1 86.88 225 PHE A O 1
ATOM 1656 N N . ARG A 1 226 ? 19.297 21.312 4.648 1 79.81 226 ARG A N 1
ATOM 1657 C CA . ARG A 1 226 ? 18.422 21.891 5.664 1 79.81 226 ARG A CA 1
ATOM 1658 C C . ARG A 1 226 ? 18.531 23.422 5.676 1 79.81 226 ARG A C 1
ATOM 1660 O O . ARG A 1 226 ? 19.625 23.969 5.52 1 79.81 226 ARG A O 1
ATOM 1667 N N . PRO A 1 227 ? 17.297 23.969 5.691 1 69.62 227 PRO A N 1
ATOM 1668 C CA . PRO A 1 227 ? 17.359 25.438 5.742 1 69.62 227 PRO A CA 1
ATOM 1669 C C . PRO A 1 227 ? 18.078 25.953 6.996 1 69.62 227 PRO A C 1
ATOM 1671 O O . PRO A 1 227 ? 18.031 25.312 8.047 1 69.62 227 PRO A O 1
ATOM 1674 N N . SER A 1 228 ? 19.062 26.906 6.863 1 60.91 228 SER A N 1
ATOM 1675 C CA . SER A 1 228 ? 19.781 27.547 7.969 1 60.91 228 SER A CA 1
ATOM 1676 C C . SER A 1 228 ? 18.797 28.188 8.953 1 60.91 228 SER A C 1
ATOM 1678 O O . SER A 1 228 ? 17.797 28.781 8.547 1 60.91 228 SER A O 1
ATOM 1680 N N . ALA A 1 229 ? 18.719 27.672 10.172 1 56.53 229 ALA A N 1
ATOM 1681 C CA . ALA A 1 229 ? 17.938 28.312 11.227 1 56.53 229 ALA A CA 1
ATOM 1682 C C . ALA A 1 229 ? 18 29.844 11.117 1 56.53 229 ALA A C 1
ATOM 1684 O O . ALA A 1 229 ? 19.031 30.391 10.711 1 56.53 229 ALA A O 1
ATOM 1685 N N . PRO A 1 230 ? 16.828 30.516 11.008 1 54.03 230 PRO A N 1
ATOM 1686 C CA . PRO A 1 230 ? 16.953 31.969 11.016 1 54.03 230 PRO A CA 1
ATOM 1687 C C . PRO A 1 230 ? 17.938 32.469 12.07 1 54.03 230 PRO A C 1
ATOM 1689 O O . PRO A 1 230 ? 18.078 31.844 13.125 1 54.03 230 PRO A O 1
ATOM 1692 N N . ASP A 1 231 ? 19.031 33.062 11.648 1 47.25 231 ASP A N 1
ATOM 1693 C CA . ASP A 1 231 ? 19.891 33.75 12.594 1 47.25 231 ASP A CA 1
ATOM 1694 C C . ASP A 1 231 ? 19.078 34.562 13.609 1 47.25 231 ASP A C 1
ATOM 1696 O O . ASP A 1 231 ? 18.203 35.344 13.234 1 47.25 231 ASP A O 1
ATOM 1700 N N . ARG A 1 232 ? 18.75 33.938 14.688 1 50.03 232 ARG A N 1
ATOM 1701 C CA . ARG A 1 232 ? 18.25 34.75 15.789 1 50.03 232 ARG A CA 1
ATOM 1702 C C . ARG A 1 232 ? 19.031 36.031 15.938 1 50.03 232 ARG A C 1
ATOM 1704 O O . ARG A 1 232 ? 19.656 36.281 16.969 1 50.03 232 ARG A O 1
ATOM 1711 N N . SER A 1 233 ? 19.688 36.594 15.008 1 43.5 233 SER A N 1
ATOM 1712 C CA . SER A 1 233 ? 20.281 37.906 15.383 1 43.5 233 SER A CA 1
ATOM 1713 C C . SER A 1 233 ? 19.203 38.938 15.609 1 43.5 233 SER A C 1
ATOM 1715 O O . SER A 1 233 ? 19.5 40.062 16.016 1 43.5 233 SER A O 1
ATOM 1717 N N . GLY A 1 234 ? 17.859 38.812 15.695 1 34.78 234 GLY A N 1
ATOM 1718 C CA . GLY A 1 234 ? 17.406 40 16.391 1 34.78 234 GLY A CA 1
ATOM 1719 C C . GLY A 1 234 ? 17.641 39.938 17.891 1 34.78 234 GLY A C 1
ATOM 1720 O O . GLY A 1 234 ? 17.875 38.875 18.453 1 34.78 234 GLY A O 1
ATOM 1721 N N . MET B 1 1 ? -4.738 66.438 52.719 1 30.48 1 MET B N 1
ATOM 1722 C CA . MET B 1 1 ? -5.352 65.188 52.344 1 30.48 1 MET B CA 1
ATOM 1723 C C . MET B 1 1 ? -5.414 65.062 50.812 1 30.48 1 MET B C 1
ATOM 1725 O O . MET B 1 1 ? -6.242 65.688 50.156 1 30.48 1 MET B O 1
ATOM 1729 N N . LEU B 1 2 ? -4.281 64.938 50.156 1 37.81 2 LEU B N 1
ATOM 1730 C CA . LEU B 1 2 ? -3.996 64.938 48.719 1 37.81 2 LEU B CA 1
ATOM 1731 C C . LEU B 1 2 ? -4.637 63.781 48.031 1 37.81 2 LEU B C 1
ATOM 1733 O O . LEU B 1 2 ? -4.539 62.625 48.531 1 37.81 2 LEU B O 1
ATOM 1737 N N . PRO B 1 3 ? -5.707 64 47.344 1 39.53 3 PRO B N 1
ATOM 1738 C CA . PRO B 1 3 ? -6.449 62.938 46.656 1 39.53 3 PRO B CA 1
ATOM 1739 C C . PRO B 1 3 ? -5.562 62.062 45.781 1 39.53 3 PRO B C 1
ATOM 1741 O O . PRO B 1 3 ? -4.602 62.562 45.188 1 39.53 3 PRO B O 1
ATOM 1744 N N . SER B 1 4 ? -5.27 60.812 46.125 1 38 4 SER B N 1
ATOM 1745 C CA . SER B 1 4 ? -4.484 59.75 45.469 1 38 4 SER B CA 1
ATOM 1746 C C . SER B 1 4 ? -5.059 59.406 44.125 1 38 4 SER B C 1
ATOM 1748 O O . SER B 1 4 ? -6.215 59 44 1 38 4 SER B O 1
ATOM 1750 N N . MET B 1 5 ? -4.82 60.219 43.094 1 36.81 5 MET B N 1
ATOM 1751 C CA . MET B 1 5 ? -5.215 59.969 41.688 1 36.81 5 MET B CA 1
ATOM 1752 C C . MET B 1 5 ? -4.77 58.594 41.219 1 36.81 5 MET B C 1
ATOM 1754 O O . MET B 1 5 ? -3.572 58.344 41.062 1 36.81 5 MET B O 1
ATOM 1758 N N . THR B 1 6 ? -5.402 57.5 41.719 1 37.09 6 THR B N 1
ATOM 1759 C CA . THR B 1 6 ? -5.137 56.156 41.25 1 37.09 6 THR B CA 1
ATOM 1760 C C . THR B 1 6 ? -5.348 56.062 39.75 1 37.09 6 THR B C 1
ATOM 1762 O O . THR B 1 6 ? -6.453 56.281 39.25 1 37.09 6 THR B O 1
ATOM 1765 N N . ALA B 1 7 ? -4.355 56.406 38.844 1 44.72 7 ALA B N 1
ATOM 1766 C CA . ALA B 1 7 ? -4.305 56.25 37.406 1 44.72 7 ALA B CA 1
ATOM 1767 C C . ALA B 1 7 ? -4.691 54.812 37 1 44.72 7 ALA B C 1
ATOM 1769 O O . ALA B 1 7 ? -4.051 53.844 37.438 1 44.72 7 ALA B O 1
ATOM 1770 N N . ARG B 1 8 ? -6.016 54.594 36.75 1 38.81 8 ARG B N 1
ATOM 1771 C CA . ARG B 1 8 ? -6.5 53.344 36.219 1 38.81 8 ARG B CA 1
ATOM 1772 C C . ARG B 1 8 ? -5.758 52.969 34.938 1 38.81 8 ARG B C 1
ATOM 1774 O O . ARG B 1 8 ? -5.711 53.75 34 1 38.81 8 ARG B O 1
ATOM 1781 N N . ALA B 1 9 ? -4.762 52.094 35.031 1 42.81 9 ALA B N 1
ATOM 1782 C CA . ALA B 1 9 ? -3.994 51.531 33.906 1 42.81 9 ALA B CA 1
ATOM 1783 C C . ALA B 1 9 ? -4.918 51 32.812 1 42.81 9 ALA B C 1
ATOM 1785 O O . ALA B 1 9 ? -5.93 50.344 33.125 1 42.81 9 ALA B O 1
ATOM 1786 N N . PRO B 1 10 ? -4.945 51.688 31.672 1 38.06 10 PRO B N 1
ATOM 1787 C CA . PRO B 1 10 ? -5.816 51.156 30.609 1 38.06 10 PRO B CA 1
ATOM 1788 C C . PRO B 1 10 ? -5.699 49.656 30.422 1 38.06 10 PRO B C 1
ATOM 1790 O O . PRO B 1 10 ? -4.652 49.062 30.719 1 38.06 10 PRO B O 1
ATOM 1793 N N . SER B 1 11 ? -6.789 48.875 30.703 1 35.16 11 SER B N 1
ATOM 1794 C CA . SER B 1 11 ? -6.895 47.438 30.438 1 35.16 11 SER B CA 1
ATOM 1795 C C . SER B 1 11 ? -6.438 47.094 29.031 1 35.16 11 SER B C 1
ATOM 1797 O O . SER B 1 11 ? -6.906 47.719 28.062 1 35.16 11 SER B O 1
ATOM 1799 N N . ARG B 1 12 ? -5.109 46.844 28.797 1 36.88 12 ARG B N 1
ATOM 1800 C CA . ARG B 1 12 ? -4.66 46.312 27.516 1 36.88 12 ARG B CA 1
ATOM 1801 C C . ARG B 1 12 ? -5.609 45.219 27.016 1 36.88 12 ARG B C 1
ATOM 1803 O O . ARG B 1 12 ? -5.852 44.219 27.703 1 36.88 12 ARG B O 1
ATOM 1810 N N . GLY B 1 13 ? -6.656 45.562 26.25 1 34.53 13 GLY B N 1
ATOM 1811 C CA . GLY B 1 13 ? -7.473 44.594 25.547 1 34.53 13 GLY B CA 1
ATOM 1812 C C . GLY B 1 13 ? -6.664 43.438 24.953 1 34.53 13 GLY B C 1
ATOM 1813 O O . GLY B 1 13 ? -5.605 43.688 24.359 1 34.53 13 GLY B O 1
ATOM 1814 N N . ARG B 1 14 ? -6.699 42.281 25.609 1 36.16 14 ARG B N 1
ATOM 1815 C CA . ARG B 1 14 ? -6.188 41.031 25.078 1 36.16 14 ARG B CA 1
ATOM 1816 C C . ARG B 1 14 ? -6.562 40.844 23.609 1 36.16 14 ARG B C 1
ATOM 1818 O O . ARG B 1 14 ? -7.746 40.75 23.266 1 36.16 14 ARG B O 1
ATOM 1825 N N . ALA B 1 15 ? -5.883 41.5 22.688 1 37.22 15 ALA B N 1
ATOM 1826 C CA . ALA B 1 15 ? -6.035 41.031 21.297 1 37.22 15 ALA B CA 1
ATOM 1827 C C . ALA B 1 15 ? -6.07 39.531 21.234 1 37.22 15 ALA B C 1
ATOM 1829 O O . ALA B 1 15 ? -5.145 38.844 21.688 1 37.22 15 ALA B O 1
ATOM 1830 N N . GLY B 1 16 ? -7.25 38.938 21.453 1 30.33 16 GLY B N 1
ATOM 1831 C CA . GLY B 1 16 ? -7.453 37.531 21.188 1 30.33 16 GLY B CA 1
ATOM 1832 C C . GLY B 1 16 ? -6.73 37.062 19.938 1 30.33 16 GLY B C 1
ATOM 1833 O O . GLY B 1 16 ? -6.973 37.562 18.844 1 30.33 16 GLY B O 1
ATOM 1834 N N . ILE B 1 17 ? -5.453 36.781 20 1 32.31 17 ILE B N 1
ATOM 1835 C CA . ILE B 1 17 ? -4.836 35.969 18.938 1 32.31 17 ILE B CA 1
ATOM 1836 C C . ILE B 1 17 ? -5.805 34.906 18.469 1 32.31 17 ILE B C 1
ATOM 1838 O O . ILE B 1 17 ? -6.133 33.969 19.219 1 32.31 17 ILE B O 1
ATOM 1842 N N . ASP B 1 18 ? -6.902 35.219 17.844 1 32.62 18 ASP B N 1
ATOM 1843 C CA . ASP B 1 18 ? -7.648 34.188 17.125 1 32.62 18 ASP B CA 1
ATOM 1844 C C . ASP B 1 18 ? -6.699 33.219 16.438 1 32.62 18 ASP B C 1
ATOM 1846 O O . ASP B 1 18 ? -5.91 33.594 15.57 1 32.62 18 ASP B O 1
ATOM 1850 N N . GLY B 1 19 ? -6 32.438 17.219 1 31.98 19 GLY B N 1
ATOM 1851 C CA . GLY B 1 19 ? -5.355 31.281 16.594 1 31.98 19 GLY B CA 1
ATOM 1852 C C . GLY B 1 19 ? -6.152 30.703 15.445 1 31.98 19 GLY B C 1
ATOM 1853 O O . GLY B 1 19 ? -7.148 30 15.656 1 31.98 19 GLY B O 1
ATOM 1854 N N . ALA B 1 20 ? -6.359 31.453 14.414 1 32.66 20 ALA B N 1
ATOM 1855 C CA . ALA B 1 20 ? -6.848 30.828 13.188 1 32.66 20 ALA B CA 1
ATOM 1856 C C . ALA B 1 20 ? -6.254 29.438 13.016 1 32.66 20 ALA B C 1
ATOM 1858 O O . ALA B 1 20 ? -5.059 29.297 12.758 1 32.66 20 ALA B O 1
ATOM 1859 N N . MET B 1 21 ? -6.582 28.531 13.898 1 33.59 21 MET B N 1
ATOM 1860 C CA . MET B 1 21 ? -6.305 27.125 13.617 1 33.59 21 MET B CA 1
ATOM 1861 C C . MET B 1 21 ? -6.379 26.844 12.117 1 33.59 21 MET B C 1
ATOM 1863 O O . MET B 1 21 ? -7.371 27.172 11.469 1 33.59 21 MET B O 1
ATOM 1867 N N . MET B 1 22 ? -5.312 27.031 11.414 1 34.19 22 MET B N 1
ATOM 1868 C CA . MET B 1 22 ? -5.203 26.562 10.039 1 34.19 22 MET B CA 1
ATOM 1869 C C . MET B 1 22 ? -6.133 25.375 9.789 1 34.19 22 MET B C 1
ATOM 1871 O O . MET B 1 22 ? -6.039 24.359 10.469 1 34.19 22 MET B O 1
ATOM 1875 N N . ARG B 1 23 ? -7.316 25.547 9.547 1 38.5 23 ARG B N 1
ATOM 1876 C CA . ARG B 1 23 ? -8.242 24.516 9.125 1 38.5 23 ARG B CA 1
ATOM 1877 C C . ARG B 1 23 ? -7.543 23.469 8.258 1 38.5 23 ARG B C 1
ATOM 1879 O O . ARG B 1 23 ? -6.922 23.812 7.246 1 38.5 23 ARG B O 1
ATOM 1886 N N . PRO B 1 24 ? -7.07 22.422 8.75 1 40.94 24 PRO B N 1
ATOM 1887 C CA . PRO B 1 24 ? -6.543 21.406 7.832 1 40.94 24 PRO B CA 1
ATOM 1888 C C . PRO B 1 24 ? -7.352 21.297 6.543 1 40.94 24 PRO B C 1
ATOM 1890 O O . PRO B 1 24 ? -8.586 21.266 6.582 1 40.94 24 PRO B O 1
ATOM 1893 N N . ARG B 1 25 ? -7.039 22.016 5.492 1 47.41 25 ARG B N 1
ATOM 1894 C CA . ARG B 1 25 ? -7.738 22.141 4.219 1 47.41 25 ARG B CA 1
ATOM 1895 C C . ARG B 1 25 ? -8.25 20.781 3.732 1 47.41 25 ARG B C 1
ATOM 1897 O O . ARG B 1 25 ? -7.484 19.812 3.664 1 47.41 25 ARG B O 1
ATOM 1904 N N . PRO B 1 26 ? -9.602 20.422 3.574 1 55.44 26 PRO B N 1
ATOM 1905 C CA . PRO B 1 26 ? -10.438 19.297 3.146 1 55.44 26 PRO B CA 1
ATOM 1906 C C . PRO B 1 26 ? -10.039 18.75 1.775 1 55.44 26 PRO B C 1
ATOM 1908 O O . PRO B 1 26 ? -10.445 17.656 1.401 1 55.44 26 PRO B O 1
ATOM 1911 N N . ALA B 1 27 ? -9.117 19.312 0.978 1 60.06 27 ALA B N 1
ATOM 1912 C CA . ALA B 1 27 ? -9.008 19.062 -0.459 1 60.06 27 ALA B CA 1
ATOM 1913 C C . ALA B 1 27 ? -8.383 17.703 -0.74 1 60.06 27 ALA B C 1
ATOM 1915 O O . ALA B 1 27 ? -8.891 16.938 -1.57 1 60.06 27 ALA B O 1
ATOM 1916 N N . PRO B 1 28 ? -7.449 17.266 -0.02 1 76.5 28 PRO B N 1
ATOM 1917 C CA . PRO B 1 28 ? -6.93 15.93 -0.329 1 76.5 28 PRO B CA 1
ATOM 1918 C C . PRO B 1 28 ? -7.934 14.82 -0.014 1 76.5 28 PRO B C 1
ATOM 1920 O O . PRO B 1 28 ? -8.039 13.844 -0.762 1 76.5 28 PRO B O 1
ATOM 1923 N N . ALA B 1 29 ? -8.742 15.055 0.849 1 83.25 29 ALA B N 1
ATOM 1924 C CA . ALA B 1 29 ? -9.758 14.078 1.213 1 83.25 29 ALA B CA 1
ATOM 1925 C C . ALA B 1 29 ? -10.828 13.969 0.13 1 83.25 29 ALA B C 1
ATOM 1927 O O . ALA B 1 29 ? -11.297 12.875 -0.18 1 83.25 29 ALA B O 1
ATOM 1928 N N . ALA B 1 30 ? -11.125 15.086 -0.494 1 84.56 30 ALA B N 1
ATOM 1929 C CA . ALA B 1 30 ? -12.133 15.094 -1.547 1 84.56 30 ALA B CA 1
ATOM 1930 C C . ALA B 1 30 ? -11.641 14.367 -2.793 1 84.56 30 ALA B C 1
ATOM 1932 O O . ALA B 1 30 ? -12.406 13.648 -3.443 1 84.56 30 ALA B O 1
ATOM 1933 N N . ALA B 1 31 ? -10.453 14.609 -3.117 1 88.25 31 ALA B N 1
ATOM 1934 C CA . ALA B 1 31 ? -9.883 13.93 -4.277 1 88.25 31 ALA B CA 1
ATOM 1935 C C . ALA B 1 31 ? -9.844 12.414 -4.066 1 88.25 31 ALA B C 1
ATOM 1937 O O . ALA B 1 31 ? -10.18 11.648 -4.973 1 88.25 31 ALA B O 1
ATOM 1938 N N . ILE B 1 32 ? -9.414 12.031 -2.922 1 91.38 32 ILE B N 1
ATOM 1939 C CA . ILE B 1 32 ? -9.375 10.609 -2.604 1 91.38 32 ILE B CA 1
ATOM 1940 C C . ILE B 1 32 ? -10.789 10.047 -2.59 1 91.38 32 ILE B C 1
ATOM 1942 O O . ILE B 1 32 ? -11.016 8.906 -3.006 1 91.38 32 ILE B O 1
ATOM 1946 N N . ALA B 1 33 ? -11.719 10.867 -2.145 1 94.44 33 ALA B N 1
ATOM 1947 C CA . ALA B 1 33 ? -13.117 10.453 -2.166 1 94.44 33 ALA B CA 1
ATOM 1948 C C . ALA B 1 33 ? -13.602 10.227 -3.596 1 94.44 33 ALA B C 1
ATOM 1950 O O . ALA B 1 33 ? -14.312 9.258 -3.875 1 94.44 33 ALA B O 1
ATOM 1951 N N . LEU B 1 34 ? -13.219 11.117 -4.465 1 92.62 34 LEU B N 1
ATOM 1952 C CA . LEU B 1 34 ? -13.578 10.977 -5.871 1 92.62 34 LEU B CA 1
ATOM 1953 C C . LEU B 1 34 ? -12.977 9.703 -6.465 1 92.62 34 LEU B C 1
ATOM 1955 O O . LEU B 1 34 ? -13.656 8.969 -7.188 1 92.62 34 LEU B O 1
ATOM 1959 N N . LEU B 1 35 ? -11.773 9.469 -6.137 1 93.5 35 LEU B N 1
ATOM 1960 C CA . LEU B 1 35 ? -11.109 8.258 -6.605 1 93.5 35 LEU B CA 1
ATOM 1961 C C . LEU B 1 35 ? -11.789 7.012 -6.051 1 93.5 35 LEU B C 1
ATOM 1963 O O . LEU B 1 35 ? -12.016 6.043 -6.781 1 93.5 35 LEU B O 1
ATOM 1967 N N . ALA B 1 36 ? -12.062 7.055 -4.805 1 97.06 36 ALA B N 1
ATOM 1968 C CA . ALA B 1 36 ? -12.742 5.93 -4.168 1 97.06 36 ALA B CA 1
ATOM 1969 C C . ALA B 1 36 ? -14.102 5.672 -4.809 1 97.06 36 ALA B C 1
ATOM 1971 O O . ALA B 1 36 ? -14.477 4.52 -5.035 1 97.06 36 ALA B O 1
ATOM 1972 N N . THR B 1 37 ? -14.797 6.715 -5.066 1 97.69 37 THR B N 1
ATOM 1973 C CA . THR B 1 37 ? -16.094 6.59 -5.73 1 97.69 37 THR B CA 1
ATOM 1974 C C . THR B 1 37 ? -15.93 5.973 -7.113 1 97.69 37 THR B C 1
ATOM 1976 O O . THR B 1 37 ? -16.688 5.066 -7.484 1 97.69 37 THR B O 1
ATOM 1979 N N . ALA B 1 38 ? -14.992 6.457 -7.82 1 97.38 38 ALA B N 1
ATOM 1980 C CA . ALA B 1 38 ? -14.742 5.941 -9.164 1 97.38 38 ALA B CA 1
ATOM 1981 C C . ALA B 1 38 ? -14.367 4.465 -9.125 1 97.38 38 ALA B C 1
ATOM 1983 O O . ALA B 1 38 ? -14.883 3.668 -9.922 1 97.38 38 ALA B O 1
ATOM 1984 N N . VAL B 1 39 ? -13.5 4.074 -8.227 1 97.9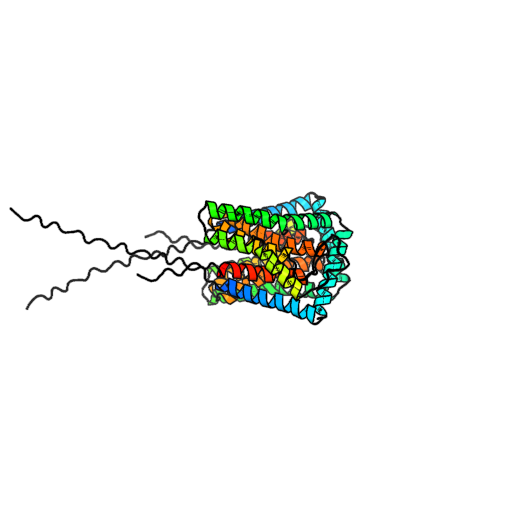4 39 VAL B N 1
ATOM 1985 C CA . VAL B 1 39 ? -13.062 2.684 -8.117 1 97.94 39 VAL B CA 1
ATOM 1986 C C . VAL B 1 39 ? -14.25 1.797 -7.75 1 97.94 39 VAL B C 1
ATOM 1988 O O . VAL B 1 39 ? -14.461 0.747 -8.359 1 97.94 39 VAL B O 1
ATOM 1991 N N . TYR B 1 40 ? -15.039 2.191 -6.77 1 98.56 40 TYR B N 1
ATOM 1992 C CA . TYR B 1 40 ? -16.219 1.417 -6.387 1 98.56 40 TYR B CA 1
ATOM 1993 C C . TYR B 1 40 ? -17.156 1.225 -7.574 1 98.56 40 TYR B C 1
ATOM 1995 O O . TYR B 1 40 ? -17.594 0.108 -7.844 1 98.56 40 TYR B O 1
ATOM 2003 N N . ALA B 1 41 ? -17.375 2.314 -8.242 1 98.5 41 ALA B N 1
ATOM 2004 C CA . ALA B 1 41 ? -18.297 2.277 -9.383 1 98.5 41 ALA B CA 1
ATOM 2005 C C . ALA B 1 41 ? -17.75 1.368 -10.484 1 98.5 41 ALA B C 1
ATOM 2007 O O . ALA B 1 41 ? -18.5 0.569 -11.055 1 98.5 41 ALA B O 1
ATOM 2008 N N . VAL B 1 42 ? -16.531 1.48 -10.805 1 98.5 42 VAL B N 1
ATOM 2009 C CA . VAL B 1 42 ? -15.922 0.687 -11.859 1 98.5 42 VAL B CA 1
ATOM 2010 C C . VAL B 1 42 ? -15.992 -0.796 -11.508 1 98.5 42 VAL B C 1
ATOM 2012 O O . VAL B 1 42 ? -16.312 -1.63 -12.359 1 98.5 42 VAL B O 1
ATOM 2015 N N . MET B 1 43 ? -15.719 -1.123 -10.258 1 98.69 43 MET B N 1
ATOM 2016 C CA . MET B 1 43 ? -15.797 -2.523 -9.852 1 98.69 43 MET B CA 1
ATOM 2017 C C . MET B 1 43 ? -17.234 -3.033 -9.914 1 98.69 43 MET B C 1
ATOM 2019 O O . MET B 1 43 ? -17.484 -4.141 -10.391 1 98.69 43 MET B O 1
ATOM 2023 N N . TRP B 1 44 ? -18.156 -2.283 -9.445 1 98.25 44 TRP B N 1
ATOM 2024 C CA . TRP B 1 44 ? -19.562 -2.68 -9.414 1 98.25 44 TRP B CA 1
ATOM 2025 C C . TRP B 1 44 ? -20.125 -2.795 -10.82 1 98.25 44 TRP B C 1
ATOM 2027 O O . TRP B 1 44 ? -20.703 -3.824 -11.188 1 98.25 44 TRP B O 1
ATOM 2037 N N . ILE B 1 45 ? -19.938 -1.811 -11.641 1 98.19 45 ILE B N 1
ATOM 2038 C CA . ILE B 1 45 ? -20.469 -1.777 -13 1 98.19 45 ILE B CA 1
ATOM 2039 C C . ILE B 1 45 ? -19.781 -2.852 -13.844 1 98.19 45 ILE B C 1
ATOM 2041 O O . ILE B 1 45 ? -20.438 -3.523 -14.648 1 98.19 45 ILE B O 1
ATOM 2045 N N . GLY B 1 46 ? -18.516 -2.967 -13.648 1 98.25 46 GLY B N 1
ATOM 2046 C CA . GLY B 1 46 ? -17.781 -3.996 -14.375 1 98.25 46 GLY B CA 1
ATOM 2047 C C . GLY B 1 46 ? -18.297 -5.398 -14.094 1 98.25 46 GLY B C 1
ATOM 2048 O O . GLY B 1 46 ? -18.422 -6.219 -15 1 98.25 46 GLY B O 1
ATOM 2049 N N . TYR B 1 47 ? -18.562 -5.676 -12.852 1 97.94 47 TYR B N 1
ATOM 2050 C CA . TYR B 1 47 ? -19.125 -6.977 -12.508 1 97.94 47 TYR B CA 1
ATOM 2051 C C . TYR B 1 47 ? -20.516 -7.145 -13.102 1 97.94 47 TYR B C 1
ATOM 2053 O O . TYR B 1 47 ? -20.812 -8.164 -13.734 1 97.94 47 TYR B O 1
ATOM 2061 N N . ARG B 1 48 ? -21.328 -6.109 -12.938 1 97.56 48 ARG B N 1
ATOM 2062 C CA . ARG B 1 48 ? -22.703 -6.18 -13.398 1 97.56 48 ARG B CA 1
ATOM 2063 C C . ARG B 1 48 ? -22.781 -6.371 -14.906 1 97.56 48 ARG B C 1
ATOM 2065 O O . ARG B 1 48 ? -23.688 -7.023 -15.414 1 97.56 48 ARG B O 1
ATOM 2072 N N . HIS B 1 49 ? -21.828 -5.828 -15.594 1 98 49 HIS B N 1
ATOM 2073 C CA . HIS B 1 49 ? -21.875 -5.871 -17.047 1 98 49 HIS B CA 1
ATOM 2074 C C . HIS B 1 49 ? -20.938 -6.938 -17.594 1 98 49 HIS B C 1
ATOM 2076 O O . HIS B 1 49 ? -20.781 -7.082 -18.812 1 98 49 HIS B O 1
ATOM 2082 N N . GLY B 1 50 ? -20.281 -7.535 -16.844 1 97.56 50 GLY B N 1
ATOM 2083 C CA . GLY B 1 50 ? -19.438 -8.648 -17.266 1 97.56 50 GLY B CA 1
ATOM 2084 C C . GLY B 1 50 ? -18.234 -8.211 -18.094 1 97.56 50 GLY B C 1
ATOM 2085 O O . GLY B 1 50 ? -17.969 -8.781 -19.156 1 97.56 50 GLY B O 1
ATOM 2086 N N . TRP B 1 51 ? -17.594 -7.176 -17.625 1 97.69 51 TRP B N 1
ATOM 2087 C CA . TRP B 1 51 ? -16.422 -6.719 -18.344 1 97.69 51 TRP B CA 1
ATOM 2088 C C . TRP B 1 51 ? -15.312 -7.77 -18.297 1 97.69 51 TRP B C 1
ATOM 2090 O O . TRP B 1 51 ? -14.93 -8.234 -17.234 1 97.69 51 TRP B O 1
ATOM 2100 N N . GLY B 1 52 ? -14.719 -8.117 -19.438 1 97.5 52 GLY B N 1
ATOM 2101 C CA . GLY B 1 52 ? -13.734 -9.18 -19.594 1 97.5 52 GLY B CA 1
ATOM 2102 C C . GLY B 1 52 ? -12.453 -8.922 -18.812 1 97.5 52 GLY B C 1
ATOM 2103 O O . GLY B 1 52 ? -11.93 -9.828 -18.156 1 97.5 52 GLY B O 1
ATOM 2104 N N . TRP B 1 53 ? -11.977 -7.723 -18.953 1 95.62 53 TRP B N 1
ATOM 2105 C CA . TRP B 1 53 ? -10.719 -7.422 -18.266 1 95.62 53 TRP B CA 1
ATOM 2106 C C . TRP B 1 53 ? -10.875 -7.562 -16.766 1 95.62 53 TRP B C 1
ATOM 2108 O O . TRP B 1 53 ? -9.945 -7.98 -16.078 1 95.62 53 TRP B O 1
ATOM 2118 N N . LEU B 1 54 ? -12 -7.195 -16.219 1 97.88 54 LEU B N 1
ATOM 2119 C CA . LEU B 1 54 ? -12.242 -7.32 -14.781 1 97.88 54 LEU B CA 1
ATOM 2120 C C . LEU B 1 54 ? -12.289 -8.789 -14.359 1 97.88 54 LEU B C 1
ATOM 2122 O O . LEU B 1 54 ? -11.703 -9.164 -13.344 1 97.88 54 LEU B O 1
ATOM 2126 N N . ALA B 1 55 ? -12.961 -9.578 -15.125 1 97.62 55 ALA B N 1
ATOM 2127 C CA . ALA B 1 55 ? -13.039 -11.008 -14.859 1 97.62 55 ALA B CA 1
ATOM 2128 C C . ALA B 1 55 ? -11.656 -11.656 -14.93 1 97.62 55 ALA B C 1
ATOM 2130 O O . ALA B 1 55 ? -11.312 -12.484 -14.086 1 97.62 55 ALA B O 1
ATOM 2131 N N . ARG B 1 56 ? -10.898 -11.258 -15.898 1 96.81 56 ARG B N 1
ATOM 2132 C CA . ARG B 1 56 ? -9.555 -11.797 -16.047 1 96.81 56 ARG B CA 1
ATOM 2133 C C . ARG B 1 56 ? -8.688 -11.414 -14.844 1 96.81 56 ARG B C 1
ATOM 2135 O O . ARG B 1 56 ? -7.941 -12.25 -14.32 1 96.81 56 ARG B O 1
ATOM 2142 N N . MET B 1 57 ? -8.789 -10.195 -14.453 1 96.94 57 MET B N 1
ATOM 2143 C CA . MET B 1 57 ? -8.039 -9.758 -13.281 1 96.94 57 MET B CA 1
ATOM 2144 C C . MET B 1 57 ? -8.477 -10.531 -12.039 1 96.94 57 MET B C 1
ATOM 2146 O O . MET B 1 57 ? -7.633 -11.047 -11.297 1 96.94 57 MET B O 1
ATOM 2150 N N . ASP B 1 58 ? -9.719 -10.648 -11.766 1 98.38 58 ASP B N 1
ATOM 2151 C CA . ASP B 1 58 ? -10.273 -11.344 -10.609 1 98.38 58 ASP B CA 1
ATOM 2152 C C . ASP B 1 58 ? -9.805 -12.797 -10.57 1 98.38 58 ASP B C 1
ATOM 2154 O O . ASP B 1 58 ? -9.188 -13.234 -9.594 1 98.38 58 ASP B O 1
ATOM 2158 N N . TRP B 1 59 ? -9.961 -13.477 -11.656 1 97.94 59 TRP B N 1
ATOM 2159 C CA . TRP B 1 59 ? -9.727 -14.914 -11.648 1 97.94 59 TRP B CA 1
ATOM 2160 C C . TRP B 1 59 ? -8.227 -15.219 -11.664 1 97.94 59 TRP B C 1
ATOM 2162 O O . TRP B 1 59 ? -7.773 -16.156 -11.008 1 97.94 59 TRP B O 1
ATOM 2172 N N . SER B 1 60 ? -7.457 -14.445 -12.438 1 97.31 60 SER B N 1
ATOM 2173 C CA . SER B 1 60 ? -6.023 -14.703 -12.484 1 97.31 60 SER B CA 1
ATOM 2174 C C . SER B 1 60 ? -5.371 -14.484 -11.125 1 97.31 60 SER B C 1
ATOM 2176 O O . SER B 1 60 ? -4.59 -15.32 -10.664 1 97.31 60 SER B O 1
ATOM 2178 N N . LEU B 1 61 ? -5.75 -13.43 -10.445 1 97.5 61 LEU B N 1
ATOM 2179 C CA . LEU B 1 61 ? -5.164 -13.148 -9.141 1 97.5 61 LEU B CA 1
ATOM 2180 C C . LEU B 1 61 ? -5.719 -14.086 -8.078 1 97.5 61 LEU B C 1
ATOM 2182 O O . LEU B 1 61 ? -4.988 -14.531 -7.188 1 97.5 61 LEU B O 1
ATOM 2186 N N . LEU B 1 62 ? -7.012 -14.352 -8.172 1 98.06 62 LEU B N 1
ATOM 2187 C CA . LEU B 1 62 ? -7.633 -15.289 -7.25 1 98.06 62 LEU B CA 1
ATOM 2188 C C . LEU B 1 62 ? -6.969 -16.656 -7.348 1 98.06 62 LEU B C 1
ATOM 2190 O O . LEU B 1 62 ? -6.555 -17.234 -6.332 1 98.06 62 LEU B O 1
ATOM 2194 N N . ASN B 1 63 ? -6.801 -17.172 -8.523 1 97.62 63 ASN B N 1
ATOM 2195 C CA . ASN B 1 63 ? -6.18 -18.484 -8.734 1 97.62 63 ASN B CA 1
ATOM 2196 C C . ASN B 1 63 ? -4.703 -18.469 -8.359 1 97.62 63 ASN B C 1
ATOM 2198 O O . ASN B 1 63 ? -4.195 -19.422 -7.785 1 97.62 63 ASN B O 1
ATOM 2202 N N . GLY B 1 64 ? -4.062 -17.391 -8.719 1 96.12 64 GLY B N 1
ATOM 2203 C CA . GLY B 1 64 ? -2.656 -17.266 -8.367 1 96.12 64 GLY B CA 1
ATOM 2204 C C . GLY B 1 64 ? -2.41 -17.328 -6.875 1 96.12 64 GLY B C 1
ATOM 2205 O O . GLY B 1 64 ? -1.5 -18.016 -6.41 1 96.12 64 GLY B O 1
ATOM 2206 N N . THR B 1 65 ? -3.195 -16.609 -6.145 1 96.81 65 THR B N 1
ATOM 2207 C CA . THR B 1 65 ? -3.01 -16.594 -4.699 1 96.81 65 THR B CA 1
ATOM 2208 C C . THR B 1 65 ? -3.451 -17.922 -4.078 1 96.81 65 THR B C 1
ATOM 2210 O O . THR B 1 65 ? -2.879 -18.359 -3.082 1 96.81 65 THR B O 1
ATOM 2213 N N . ARG B 1 66 ? -4.457 -18.453 -4.613 1 96.69 66 ARG B N 1
ATOM 2214 C CA . ARG B 1 66 ? -4.863 -19.781 -4.141 1 96.69 66 ARG B CA 1
ATOM 2215 C C . ARG B 1 66 ? -3.738 -20.797 -4.305 1 96.69 66 ARG B C 1
ATOM 2217 O O . ARG B 1 66 ? -3.451 -21.562 -3.387 1 96.69 66 ARG B O 1
ATOM 2224 N N . ASP B 1 67 ? -3.121 -20.781 -5.48 1 96.5 67 ASP B N 1
ATOM 2225 C CA . ASP B 1 67 ? -2.006 -21.688 -5.738 1 96.5 67 ASP B CA 1
ATOM 2226 C C . ASP B 1 67 ? -0.885 -21.484 -4.723 1 96.5 67 ASP B C 1
ATOM 2228 O O . ASP B 1 67 ? -0.305 -22.453 -4.227 1 96.5 67 ASP B O 1
ATOM 2232 N N . LEU B 1 68 ? -0.635 -20.281 -4.441 1 95.75 68 LEU B N 1
ATOM 2233 C CA . LEU B 1 68 ? 0.387 -19.938 -3.455 1 95.75 68 LEU B CA 1
ATOM 2234 C C . LEU B 1 68 ? 0.024 -20.5 -2.084 1 95.75 68 LEU B C 1
ATOM 2236 O O . LEU B 1 68 ? 0.863 -21.109 -1.414 1 95.75 68 LEU B O 1
ATOM 2240 N N . ALA B 1 69 ? -1.189 -20.328 -1.69 1 96.12 69 ALA B N 1
ATOM 2241 C CA . ALA B 1 69 ? -1.656 -20.766 -0.375 1 96.12 69 ALA B CA 1
ATOM 2242 C C . ALA B 1 69 ? -1.646 -22.281 -0.26 1 96.12 69 ALA B C 1
ATOM 2244 O O . ALA B 1 69 ? -1.306 -22.828 0.792 1 96.12 69 ALA B O 1
ATOM 2245 N N . VAL B 1 70 ? -2.008 -22.938 -1.304 1 95.88 70 VAL B N 1
ATOM 2246 C CA . VAL B 1 70 ? -2.086 -24.391 -1.301 1 95.88 70 VAL B CA 1
ATOM 2247 C C . VAL B 1 70 ? -0.68 -24.984 -1.289 1 95.88 70 VAL B C 1
ATOM 2249 O O . VAL B 1 70 ? -0.411 -25.953 -0.565 1 95.88 70 VAL B O 1
ATOM 2252 N N . LYS B 1 71 ? 0.208 -24.422 -2.016 1 95.75 71 LYS B N 1
ATOM 2253 C CA . LYS B 1 71 ? 1.576 -24.922 -2.119 1 95.75 71 LYS B CA 1
ATOM 2254 C C . LYS B 1 71 ? 2.377 -24.594 -0.862 1 95.75 71 LYS B C 1
ATOM 2256 O O . LYS B 1 71 ? 3.305 -25.328 -0.504 1 95.75 71 LYS B O 1
ATOM 2261 N N . HIS B 1 72 ? 2.01 -23.531 -0.224 1 96.19 72 HIS B N 1
ATOM 2262 C CA . HIS B 1 72 ? 2.738 -23.078 0.955 1 96.19 72 HIS B CA 1
ATOM 2263 C C . HIS B 1 72 ? 1.793 -22.812 2.123 1 96.19 72 HIS B C 1
ATOM 2265 O O . HIS B 1 72 ? 1.391 -21.672 2.361 1 96.19 72 HIS B O 1
ATOM 2271 N N . PRO B 1 73 ? 1.577 -23.75 3.027 1 95 73 PRO B N 1
ATOM 2272 C CA . PRO B 1 73 ? 0.589 -23.656 4.105 1 95 73 PRO B CA 1
ATOM 2273 C C . PRO B 1 73 ? 0.876 -22.5 5.062 1 95 73 PRO B C 1
ATOM 2275 O O . PRO B 1 73 ? -0.038 -22 5.723 1 95 73 PRO B O 1
ATOM 2278 N N . ASP B 1 74 ? 2.133 -22.094 5.129 1 95.81 74 ASP B N 1
ATOM 2279 C CA . ASP B 1 74 ? 2.461 -20.953 5.98 1 95.81 74 ASP B CA 1
ATOM 2280 C C . ASP B 1 74 ? 1.746 -19.688 5.508 1 95.81 74 ASP B C 1
ATOM 2282 O O . ASP B 1 74 ? 1.355 -18.844 6.316 1 95.81 74 ASP B O 1
ATOM 2286 N N . TRP B 1 75 ? 1.605 -19.547 4.219 1 96.62 75 TRP B N 1
ATOM 2287 C CA . TRP B 1 75 ? 0.886 -18.391 3.686 1 96.62 75 TRP B CA 1
ATOM 2288 C C . TRP B 1 75 ? -0.603 -18.484 4.004 1 96.62 75 TRP B C 1
ATOM 2290 O O . TRP B 1 75 ? -1.247 -17.469 4.289 1 96.62 75 TRP B O 1
ATOM 2300 N N . LEU B 1 76 ? -1.147 -19.672 3.918 1 97.31 76 LEU B N 1
ATOM 2301 C CA . LEU B 1 76 ? -2.545 -19.875 4.277 1 97.31 76 LEU B CA 1
ATOM 2302 C C . LEU B 1 76 ? -2.787 -19.516 5.742 1 97.31 76 LEU B C 1
ATOM 2304 O O . LEU B 1 76 ? -3.742 -18.797 6.062 1 97.31 76 LEU B O 1
ATOM 2308 N N . ARG B 1 77 ? -1.911 -20 6.59 1 97.31 77 ARG B N 1
ATOM 2309 C CA . ARG B 1 77 ? -2.031 -19.688 8.016 1 97.31 77 ARG B CA 1
ATOM 2310 C C . ARG B 1 77 ? -1.887 -18.203 8.273 1 97.31 77 ARG B C 1
ATOM 2312 O O . ARG B 1 77 ? -2.625 -17.625 9.078 1 97.31 77 ARG B O 1
ATOM 2319 N N . ALA B 1 78 ? -0.948 -17.609 7.629 1 97.56 78 ALA B N 1
ATOM 2320 C CA . ALA B 1 78 ? -0.768 -16.156 7.762 1 97.56 78 ALA B CA 1
ATOM 2321 C C . ALA B 1 78 ? -2.027 -15.406 7.34 1 97.56 78 ALA B C 1
ATOM 2323 O O . ALA B 1 78 ? -2.449 -14.461 8.008 1 97.56 78 ALA B O 1
ATOM 2324 N N . ALA B 1 79 ? -2.578 -15.789 6.238 1 98.25 79 ALA B N 1
ATOM 2325 C CA . ALA B 1 79 ? -3.801 -15.156 5.75 1 98.25 79 ALA B CA 1
ATOM 2326 C C . ALA B 1 79 ? -4.934 -15.305 6.762 1 98.25 79 ALA B C 1
ATOM 2328 O O . ALA B 1 79 ? -5.699 -14.367 6.988 1 98.25 79 ALA B O 1
ATOM 2329 N N . GLU B 1 80 ? -5.043 -16.438 7.359 1 98 80 GLU B N 1
ATOM 2330 C CA . GLU B 1 80 ? -6.062 -16.688 8.375 1 98 80 GLU B CA 1
ATOM 2331 C C . GL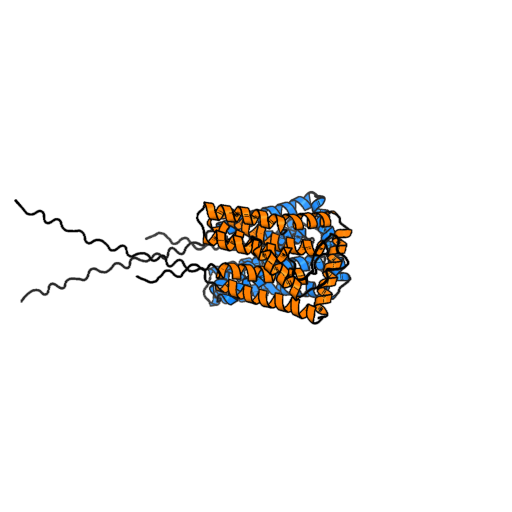U B 1 80 ? -5.867 -15.781 9.586 1 98 80 GLU B C 1
ATOM 2333 O O . GLU B 1 80 ? -6.824 -15.195 10.094 1 98 80 GLU B O 1
ATOM 2338 N N . VAL B 1 81 ? -4.688 -15.711 10.008 1 98.19 81 VAL B N 1
ATOM 2339 C CA . VAL B 1 81 ? -4.379 -14.891 11.172 1 98.19 81 VAL B CA 1
ATOM 2340 C C . VAL B 1 81 ? -4.707 -13.43 10.883 1 98.19 81 VAL B C 1
ATOM 2342 O O . VAL B 1 81 ? -5.367 -12.758 11.68 1 98.19 81 VAL B O 1
ATOM 2345 N N . VAL B 1 82 ? -4.254 -12.961 9.773 1 98.38 82 VAL B N 1
ATOM 2346 C CA . VAL B 1 82 ? -4.52 -11.578 9.391 1 98.38 82 VAL B CA 1
ATOM 2347 C C . VAL B 1 82 ? -6.023 -11.336 9.312 1 98.38 82 VAL B C 1
ATOM 2349 O O . VAL B 1 82 ? -6.527 -10.32 9.797 1 98.38 82 VAL B O 1
ATOM 2352 N N . SER B 1 83 ? -6.672 -12.25 8.695 1 97.5 83 SER B N 1
ATOM 2353 C CA . SER B 1 83 ? -8.117 -12.156 8.531 1 97.5 83 SER B CA 1
ATOM 2354 C C . SER B 1 83 ? -8.828 -12.07 9.875 1 97.5 83 SER B C 1
ATOM 2356 O O . SER B 1 83 ? -9.805 -11.328 10.023 1 97.5 83 SER B O 1
ATOM 2358 N N . VAL B 1 84 ? -8.359 -12.766 10.859 1 96.94 84 VAL B N 1
ATOM 2359 C CA . VAL B 1 84 ? -8.977 -12.766 12.18 1 96.94 84 VAL B CA 1
ATOM 2360 C C . VAL B 1 84 ? -8.594 -11.484 12.93 1 96.94 84 VAL B C 1
ATOM 2362 O O . VAL B 1 84 ? -9.461 -10.805 13.484 1 96.94 84 VAL B O 1
ATOM 2365 N N . VAL B 1 85 ? -7.355 -11.148 12.938 1 97.5 85 VAL B N 1
ATOM 2366 C CA . VAL B 1 85 ? -6.832 -10.016 13.695 1 97.5 85 VAL B CA 1
ATOM 2367 C C . VAL B 1 85 ? -7.418 -8.711 13.148 1 97.5 85 VAL B C 1
ATOM 2369 O O . VAL B 1 85 ? -7.73 -7.797 13.914 1 97.5 85 VAL B O 1
ATOM 2372 N N . LEU B 1 86 ? -7.574 -8.688 11.836 1 97.38 86 LEU B N 1
ATOM 2373 C CA . LEU B 1 86 ? -8.078 -7.469 11.203 1 97.38 86 LEU B CA 1
ATOM 2374 C C . LEU B 1 86 ? -9.516 -7.656 10.727 1 97.38 86 LEU B C 1
ATOM 2376 O O . LEU B 1 86 ? -9.977 -6.934 9.852 1 97.38 86 LEU B O 1
ATOM 2380 N N . GLY B 1 87 ? -10.148 -8.609 11.297 1 95.69 87 GLY B N 1
ATOM 2381 C CA . GLY B 1 87 ? -11.523 -8.906 10.922 1 95.69 87 GLY B CA 1
ATOM 2382 C C . GLY B 1 87 ? -12.547 -8.086 11.703 1 95.69 87 GLY B C 1
ATOM 2383 O O . GLY B 1 87 ? -12.188 -7.367 12.633 1 95.69 87 GLY B O 1
ATOM 2384 N N . PRO B 1 88 ? -13.789 -8.234 11.305 1 92.88 88 PRO B N 1
ATOM 2385 C CA . PRO B 1 88 ? -14.859 -7.438 11.906 1 92.88 88 PRO B CA 1
ATOM 2386 C C . PRO B 1 88 ? -14.984 -7.648 13.406 1 92.88 88 PRO B C 1
ATOM 2388 O O . PRO B 1 88 ? -15.203 -6.695 14.156 1 92.88 88 PRO B O 1
ATOM 2391 N N . GLY B 1 89 ? -14.891 -8.898 13.875 1 92.88 89 GLY B N 1
ATOM 2392 C CA . GLY B 1 89 ? -15 -9.172 15.297 1 92.88 89 GLY B CA 1
ATOM 2393 C C . GLY B 1 89 ? -13.93 -8.484 16.125 1 92.88 89 GLY B C 1
ATOM 2394 O O . GLY B 1 89 ? -14.242 -7.816 17.109 1 92.88 89 GLY B O 1
ATOM 2395 N N . THR B 1 90 ? -12.727 -8.703 15.766 1 95.44 90 THR B N 1
ATOM 2396 C CA . THR B 1 90 ? -11.609 -8.109 16.484 1 95.44 90 THR B CA 1
ATOM 2397 C C . THR B 1 90 ? -11.672 -6.586 16.422 1 95.44 90 THR B C 1
ATOM 2399 O O . THR B 1 90 ? -11.5 -5.91 17.438 1 95.44 90 THR B O 1
ATOM 2402 N N . LEU B 1 91 ? -11.969 -6.039 15.297 1 94.69 91 LEU B N 1
ATOM 2403 C CA . LEU B 1 91 ? -12 -4.59 15.141 1 94.69 91 LEU B CA 1
ATOM 2404 C C . LEU B 1 91 ? -13.203 -3.988 15.859 1 94.69 91 LEU B C 1
ATOM 2406 O O . LEU B 1 91 ? -13.141 -2.85 16.328 1 94.69 91 LEU B O 1
ATOM 2410 N N . ALA B 1 92 ? -14.266 -4.742 15.945 1 93.19 92 ALA B N 1
ATOM 2411 C CA . ALA B 1 92 ? -15.406 -4.281 16.734 1 93.19 92 ALA B CA 1
ATOM 2412 C C . ALA B 1 92 ? -15.039 -4.141 18.203 1 93.19 92 ALA B C 1
ATOM 2414 O O . ALA B 1 92 ? -15.359 -3.133 18.844 1 93.19 92 ALA B O 1
ATOM 2415 N N . VAL B 1 93 ? -14.375 -5.145 18.703 1 94.44 93 VAL B N 1
ATOM 2416 C CA . VAL B 1 93 ? -13.961 -5.125 20.109 1 94.44 93 VAL B CA 1
ATOM 2417 C C . VAL B 1 93 ? -13 -3.963 20.344 1 94.44 93 VAL B C 1
ATOM 2419 O O . VAL B 1 93 ? -13.164 -3.197 21.297 1 94.44 93 VAL B O 1
ATOM 2422 N N . LEU B 1 94 ? -12.07 -3.818 19.469 1 94.19 94 LEU B N 1
ATOM 2423 C CA . LEU B 1 94 ? -11.125 -2.713 19.562 1 94.19 94 LEU B CA 1
ATOM 2424 C C . LEU B 1 94 ? -11.844 -1.372 19.438 1 94.19 94 LEU B C 1
ATOM 2426 O O . LEU B 1 94 ? -11.555 -0.434 20.188 1 94.19 94 LEU B O 1
ATOM 2430 N N . GLY B 1 95 ? -12.734 -1.298 18.469 1 93.31 95 GLY B N 1
ATOM 2431 C CA . GLY B 1 95 ? -13.508 -0.082 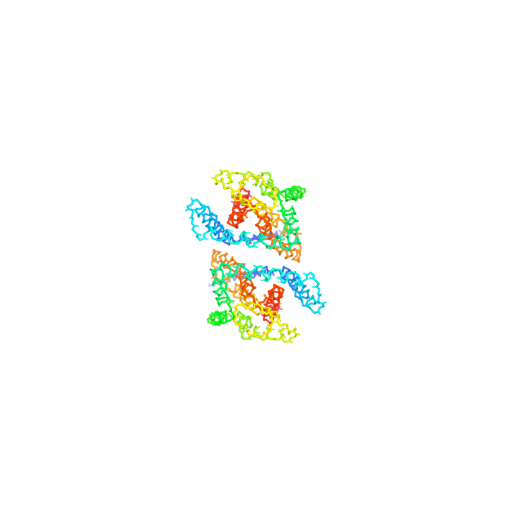18.281 1 93.31 95 GLY B CA 1
ATOM 2432 C C . GLY B 1 95 ? -14.305 0.315 19.516 1 93.31 95 GLY B C 1
ATOM 2433 O O . GLY B 1 95 ? -14.359 1.493 19.875 1 93.31 95 GLY B O 1
ATOM 2434 N N . ILE B 1 96 ? -14.922 -0.638 20.125 1 93.12 96 ILE B N 1
ATOM 2435 C CA . ILE B 1 96 ? -15.68 -0.387 21.359 1 93.12 96 ILE B CA 1
ATOM 2436 C C . ILE B 1 96 ? -14.742 0.13 22.438 1 93.12 96 ILE B C 1
ATOM 2438 O O . ILE B 1 96 ? -15.062 1.106 23.125 1 93.12 96 ILE B O 1
ATOM 2442 N N . ALA B 1 97 ? -13.641 -0.508 22.609 1 94.12 97 ALA B N 1
ATOM 2443 C CA . ALA B 1 97 ? -12.672 -0.1 23.625 1 94.12 97 ALA B CA 1
ATOM 2444 C C . ALA B 1 97 ? -12.219 1.34 23.406 1 94.12 97 ALA B C 1
ATOM 2446 O O . ALA B 1 97 ? -12.18 2.137 24.344 1 94.12 97 ALA B O 1
ATOM 2447 N N . VAL B 1 98 ? -11.945 1.679 22.156 1 94.06 98 VAL B N 1
ATOM 2448 C CA . VAL B 1 98 ? -11.461 3.02 21.844 1 94.06 98 VAL B CA 1
ATOM 2449 C C . VAL B 1 98 ? -12.594 4.031 22 1 94.06 98 VAL B C 1
ATOM 2451 O O . VAL B 1 98 ? -12.367 5.164 22.438 1 94.06 98 VAL B O 1
ATOM 2454 N N . THR B 1 99 ? -13.742 3.643 21.641 1 94.19 99 THR B N 1
ATOM 2455 C CA . THR B 1 99 ? -14.898 4.504 21.844 1 94.19 99 THR B CA 1
ATOM 2456 C C . THR B 1 99 ? -15.117 4.805 23.312 1 94.19 99 THR B C 1
ATOM 2458 O O . THR B 1 99 ? -15.336 5.957 23.703 1 94.19 99 THR B O 1
ATOM 2461 N N . LEU B 1 100 ? -15.039 3.803 24.141 1 94.69 100 LEU B N 1
ATOM 2462 C CA . LEU B 1 100 ? -15.188 3.98 25.578 1 94.69 100 LEU B CA 1
ATOM 2463 C C . LEU B 1 100 ? -14.102 4.891 26.141 1 94.69 100 LEU B C 1
ATOM 2465 O O . LEU B 1 100 ? -14.367 5.73 27 1 94.69 100 LEU B O 1
ATOM 2469 N N . CYS B 1 101 ? -12.953 4.703 25.672 1 94.25 101 CYS B N 1
ATOM 2470 C CA . CYS B 1 101 ? -11.859 5.582 26.062 1 94.25 101 CYS B CA 1
ATOM 2471 C C . CYS B 1 101 ? -12.164 7.031 25.703 1 94.25 101 CYS B C 1
ATOM 2473 O O . CYS B 1 101 ? -11.922 7.938 26.516 1 94.25 101 CYS B O 1
ATOM 2475 N N . ALA B 1 102 ? -12.695 7.219 24.547 1 94.94 102 ALA B N 1
ATOM 2476 C CA . ALA B 1 102 ? -13.055 8.57 24.109 1 94.94 102 ALA B CA 1
ATOM 2477 C C . ALA B 1 102 ? -14.125 9.172 25.016 1 94.94 102 ALA B C 1
ATOM 2479 O O . ALA B 1 102 ? -14.094 10.367 25.312 1 94.94 102 ALA B O 1
ATOM 2480 N N . VAL B 1 103 ? -15.047 8.375 25.438 1 95 103 VAL B N 1
ATOM 2481 C CA . VAL B 1 103 ? -16.094 8.828 26.344 1 95 103 VAL B CA 1
ATOM 2482 C C . VAL B 1 103 ? -15.492 9.234 27.688 1 95 103 VAL B C 1
ATOM 2484 O O . VAL B 1 103 ? -15.82 10.289 28.234 1 95 103 VAL B O 1
ATOM 2487 N N . VAL B 1 104 ? -14.625 8.445 28.188 1 95.69 104 VAL B N 1
ATOM 2488 C CA . VAL B 1 104 ? -14 8.695 29.484 1 95.69 104 VAL B CA 1
ATOM 2489 C C . VAL B 1 104 ? -13.18 9.984 29.422 1 95.69 104 VAL B C 1
ATOM 2491 O O . VAL B 1 104 ? -13.148 10.758 30.375 1 95.69 104 VAL B O 1
ATOM 2494 N N . LEU B 1 105 ? -12.617 10.25 28.266 1 95.12 105 LEU B N 1
ATOM 2495 C CA . LEU B 1 105 ? -11.789 11.438 28.078 1 95.12 105 LEU B CA 1
ATOM 2496 C C . LEU B 1 105 ? -12.648 12.633 27.672 1 95.12 105 LEU B C 1
ATOM 2498 O O . LEU B 1 105 ? -12.117 13.703 27.359 1 95.12 105 LEU B O 1
ATOM 2502 N N . ARG B 1 106 ? -13.93 12.461 27.594 1 95.12 106 ARG B N 1
ATOM 2503 C CA . ARG B 1 106 ? -14.914 13.5 27.312 1 95.12 106 ARG B CA 1
ATOM 2504 C C . ARG B 1 106 ? -14.719 14.07 25.906 1 95.12 106 ARG B C 1
ATOM 2506 O O . ARG B 1 106 ? -14.836 15.281 25.703 1 95.12 106 ARG B O 1
ATOM 2513 N N . ARG B 1 107 ? -14.312 13.258 25.078 1 94.5 107 ARG B N 1
ATOM 2514 C CA . ARG B 1 107 ? -14.234 13.602 23.656 1 94.5 107 ARG B CA 1
ATOM 2515 C C . ARG B 1 107 ? -15.453 13.086 22.906 1 94.5 107 ARG B C 1
ATOM 2517 O O . ARG B 1 107 ? -15.359 12.117 22.141 1 94.5 107 ARG B O 1
ATOM 2524 N N . LEU B 1 108 ? -16.5 13.742 22.984 1 93.44 108 LEU B N 1
ATOM 2525 C CA . LEU B 1 108 ? -17.812 13.266 22.547 1 93.44 108 LEU B CA 1
ATOM 2526 C C . LEU B 1 108 ? -17.859 13.086 21.031 1 93.44 108 LEU B C 1
ATOM 2528 O O . LEU B 1 108 ? -18.406 12.102 20.547 1 93.44 108 LEU B O 1
ATOM 2532 N N . ARG B 1 109 ? -17.297 14.016 20.281 1 93.06 109 ARG B N 1
ATOM 2533 C CA . ARG B 1 109 ? -17.297 13.867 18.828 1 93.06 109 ARG B CA 1
ATOM 2534 C C . ARG B 1 109 ? -16.547 12.609 18.406 1 93.06 109 ARG B C 1
ATOM 2536 O O . ARG B 1 109 ? -17.031 11.859 17.547 1 93.06 109 ARG B O 1
ATOM 2543 N N . ALA B 1 110 ? -15.43 12.445 19.031 1 93.62 110 ALA B N 1
ATOM 2544 C CA . ALA B 1 110 ? -14.656 11.242 18.719 1 93.62 110 ALA B CA 1
ATOM 2545 C C . ALA B 1 110 ? -15.453 9.984 19.047 1 93.62 110 ALA B C 1
ATOM 2547 O O . ALA B 1 110 ? -15.484 9.039 18.25 1 93.62 110 ALA B O 1
ATOM 2548 N N . ALA B 1 111 ? -16.062 9.977 20.156 1 94.56 111 ALA B N 1
ATOM 2549 C CA . ALA B 1 111 ? -16.844 8.82 20.578 1 94.56 111 ALA B CA 1
ATOM 2550 C C . ALA B 1 111 ? -17.969 8.516 19.594 1 94.56 111 ALA B C 1
ATOM 2552 O O . ALA B 1 111 ? -18.203 7.355 19.25 1 94.56 111 ALA B O 1
ATOM 2553 N N . LEU B 1 112 ? -18.594 9.508 19.125 1 93.19 112 LEU B N 1
ATOM 2554 C CA . LEU B 1 112 ? -19.719 9.336 18.219 1 93.19 112 LEU B CA 1
ATOM 2555 C C . LEU B 1 112 ? -19.25 8.836 16.859 1 93.19 112 LEU B C 1
ATOM 2557 O O . LEU B 1 112 ? -19.844 7.926 16.281 1 93.19 112 LEU B O 1
ATOM 2561 N N . VAL B 1 113 ? -18.203 9.422 16.344 1 93.69 113 VAL B N 1
ATOM 2562 C CA . VAL B 1 113 ? -17.641 8.992 15.062 1 93.69 113 VAL B CA 1
ATOM 2563 C C . VAL B 1 113 ? -17.172 7.543 15.156 1 93.69 113 VAL B C 1
ATOM 2565 O O . VAL B 1 113 ? -17.453 6.738 14.258 1 93.69 113 VAL B O 1
ATOM 2568 N N . LEU B 1 114 ? -16.484 7.238 16.203 1 94.19 114 LEU B N 1
ATOM 2569 C CA . LEU B 1 114 ? -15.969 5.891 16.406 1 94.19 114 LEU B CA 1
ATOM 2570 C C . LEU B 1 114 ? -17.109 4.883 16.531 1 94.19 114 LEU B C 1
ATOM 2572 O O . LEU B 1 114 ? -17.031 3.783 15.977 1 94.19 114 LEU B O 1
ATOM 2576 N N . ALA B 1 115 ? -18.125 5.219 17.219 1 92.5 115 ALA B N 1
ATOM 2577 C CA . ALA B 1 115 ? -19.297 4.344 17.375 1 92.5 115 ALA B CA 1
ATOM 2578 C C . ALA B 1 115 ? -19.922 4.035 16.016 1 92.5 115 ALA B C 1
ATOM 2580 O O . ALA B 1 115 ? -20.359 2.908 15.766 1 92.5 115 ALA B O 1
ATOM 2581 N N . LEU B 1 116 ? -19.938 5 15.195 1 91.88 116 LEU B N 1
ATOM 2582 C CA . LEU B 1 116 ? -20.531 4.812 13.875 1 91.88 116 LEU B CA 1
ATOM 2583 C C . LEU B 1 116 ? -19.578 4.055 12.953 1 91.88 116 LEU B C 1
ATOM 2585 O O . LEU B 1 116 ? -20.016 3.182 12.195 1 91.88 116 LEU B O 1
ATOM 2589 N N . ALA B 1 117 ? -18.328 4.406 13.023 1 91.94 117 ALA B N 1
ATOM 2590 C CA . ALA B 1 117 ? -17.344 3.893 12.078 1 91.94 117 ALA B CA 1
ATOM 2591 C C . ALA B 1 117 ? -16.938 2.461 12.43 1 91.94 117 ALA B C 1
ATOM 2593 O O . ALA B 1 117 ? -16.516 1.701 11.555 1 91.94 117 ALA B O 1
ATOM 2594 N N . CYS B 1 118 ? -16.891 2.086 13.68 1 84.94 118 CYS B N 1
ATOM 2595 C CA . CYS B 1 118 ? -16.406 0.789 14.133 1 84.94 118 CYS B CA 1
ATOM 2596 C C . CYS B 1 118 ? -17.547 -0.093 14.602 1 84.94 118 CYS B C 1
ATOM 2598 O O . CYS B 1 118 ? -17.422 -1.318 14.633 1 84.94 118 CYS B O 1
ATOM 2600 N N . ALA B 1 119 ? -18.656 0.412 14.961 1 70.06 119 ALA B N 1
ATOM 2601 C CA . ALA B 1 119 ? -19.766 -0.31 15.578 1 70.06 119 ALA B CA 1
ATOM 2602 C C . ALA B 1 119 ? -20.609 -1.035 14.531 1 70.06 119 ALA B C 1
ATOM 2604 O O . ALA B 1 119 ? -20.25 -1.066 13.352 1 70.06 119 ALA B O 1
ATOM 2605 N N . PRO B 1 120 ? -21.625 -1.504 15.117 1 76.06 120 PRO B N 1
ATOM 2606 C CA . PRO B 1 120 ? -22.562 -2.271 14.289 1 76.06 120 PRO B CA 1
ATOM 2607 C C . PRO B 1 120 ? -23.062 -1.491 13.07 1 76.06 120 PRO B C 1
ATOM 2609 O O . PRO B 1 120 ? -23.547 -2.086 12.109 1 76.06 120 PRO B O 1
ATOM 2612 N N . CYS B 1 121 ? -22.688 -0.244 13.039 1 82.75 121 CYS B N 1
ATOM 2613 C CA . CYS B 1 121 ? -23.203 0.533 11.922 1 82.75 121 CYS B CA 1
ATOM 2614 C C . CYS B 1 121 ? -22.438 0.231 10.641 1 82.75 121 CYS B C 1
ATOM 2616 O O . CYS B 1 121 ? -22.984 0.306 9.547 1 82.75 121 CYS B O 1
ATOM 2618 N N . ASN B 1 122 ? -21.188 -0.039 10.773 1 87.62 122 ASN B N 1
ATOM 2619 C CA . ASN B 1 122 ? -20.453 -0.367 9.555 1 87.62 122 ASN B CA 1
ATOM 2620 C C . ASN B 1 122 ? -20.891 -1.712 8.984 1 87.62 122 ASN B C 1
ATOM 2622 O O . ASN B 1 122 ? -20.828 -1.922 7.77 1 87.62 122 ASN B O 1
ATOM 2626 N N . GLU B 1 123 ? -21.391 -2.523 9.812 1 89.81 123 GLU B N 1
ATOM 2627 C CA . GLU B 1 123 ? -21.938 -3.797 9.359 1 89.81 123 GLU B CA 1
ATOM 2628 C C . GLU B 1 123 ? -23.219 -3.592 8.547 1 89.81 123 GLU B C 1
ATOM 2630 O O . GLU B 1 123 ? -23.5 -4.348 7.613 1 89.81 123 GLU B O 1
ATOM 2635 N N . LEU B 1 124 ? -23.938 -2.611 8.93 1 91.38 124 LEU B N 1
ATOM 2636 C CA . LEU B 1 124 ? -25.156 -2.312 8.203 1 91.38 124 LEU B CA 1
ATOM 2637 C C . LEU B 1 124 ? -24.844 -1.838 6.785 1 91.38 124 LEU B C 1
ATOM 2639 O O . LEU B 1 124 ? -25.547 -2.203 5.832 1 91.38 124 LEU B O 1
ATOM 2643 N N . VAL B 1 125 ? -23.812 -1.041 6.688 1 94.44 125 VAL B N 1
ATOM 2644 C CA . VAL B 1 125 ? -23.375 -0.56 5.379 1 94.44 125 VAL B CA 1
ATOM 2645 C C . VAL B 1 125 ? -22.906 -1.733 4.527 1 94.44 125 VAL B C 1
ATOM 2647 O O . VAL B 1 125 ? -23.25 -1.837 3.348 1 94.44 125 VAL B O 1
ATOM 2650 N N . THR B 1 126 ? -22.156 -2.568 5.141 1 95.31 126 THR B N 1
ATOM 2651 C CA . THR B 1 126 ? -21.641 -3.75 4.449 1 95.31 126 THR B CA 1
ATOM 2652 C C . THR B 1 126 ? -22.797 -4.637 3.986 1 95.31 126 THR B C 1
ATOM 2654 O O . THR B 1 126 ? -22.844 -5.043 2.822 1 95.31 126 THR B O 1
ATOM 2657 N N . ALA B 1 127 ? -23.719 -4.898 4.875 1 94.88 127 ALA B N 1
ATOM 2658 C CA . ALA B 1 127 ? -24.859 -5.754 4.566 1 94.88 127 ALA B CA 1
ATOM 2659 C C . ALA B 1 127 ? -25.719 -5.156 3.451 1 94.88 127 ALA B C 1
ATOM 2661 O O . ALA B 1 127 ? -26.188 -5.879 2.568 1 94.88 127 ALA B O 1
ATOM 2662 N N . GLY B 1 128 ? -25.922 -3.889 3.559 1 96.12 128 GLY B N 1
ATOM 2663 C CA . GLY B 1 128 ? -26.688 -3.221 2.518 1 96.12 128 GLY B CA 1
ATOM 2664 C C . GLY B 1 128 ? -26.031 -3.291 1.152 1 96.12 128 GLY B C 1
ATOM 2665 O O . GLY B 1 128 ? -26.703 -3.555 0.149 1 96.12 128 GLY B O 1
ATOM 2666 N N . ALA B 1 129 ? -24.766 -3.043 1.112 1 96.88 129 ALA B N 1
ATOM 2667 C CA . ALA B 1 129 ? -24.016 -3.09 -0.146 1 96.88 129 ALA B CA 1
ATOM 2668 C C . ALA B 1 129 ? -24.031 -4.5 -0.736 1 96.88 129 ALA B C 1
ATOM 2670 O O . ALA B 1 129 ? -24.172 -4.668 -1.949 1 96.88 129 ALA B O 1
ATOM 2671 N N . LYS B 1 130 ? -23.875 -5.473 0.102 1 97.12 130 LYS B N 1
ATOM 2672 C CA . LYS B 1 130 ? -23.875 -6.863 -0.348 1 97.12 130 LYS B CA 1
ATOM 2673 C C . LYS B 1 130 ? -25.25 -7.258 -0.904 1 97.12 130 LYS B C 1
ATOM 2675 O O . LYS B 1 130 ? -25.328 -7.965 -1.91 1 97.12 130 LYS B O 1
ATOM 2680 N N . ALA B 1 131 ? -26.266 -6.863 -0.239 1 96.12 131 ALA B N 1
ATOM 2681 C CA . ALA B 1 131 ? -27.625 -7.188 -0.677 1 96.12 131 ALA B CA 1
ATOM 2682 C C . ALA B 1 131 ? -27.922 -6.586 -2.049 1 96.12 131 ALA B C 1
ATOM 2684 O O . ALA B 1 131 ? -28.625 -7.184 -2.857 1 96.12 131 ALA B O 1
ATOM 2685 N N . LEU B 1 132 ? -27.344 -5.453 -2.293 1 95.88 132 LEU B N 1
ATOM 2686 C CA . LEU B 1 132 ? -27.562 -4.75 -3.549 1 95.88 132 LEU B CA 1
ATOM 2687 C C . LEU B 1 132 ? -26.875 -5.465 -4.707 1 95.88 132 LEU B C 1
ATOM 2689 O O . LEU B 1 132 ? -27.422 -5.523 -5.816 1 95.88 132 LEU B O 1
ATOM 2693 N N . VAL B 1 133 ? -25.75 -5.98 -4.496 1 96.81 133 VAL B N 1
ATOM 2694 C CA . VAL B 1 133 ? -24.969 -6.551 -5.586 1 96.81 133 VAL B CA 1
ATOM 2695 C C . VAL B 1 133 ? -25.188 -8.062 -5.652 1 96.81 133 VAL B C 1
ATOM 2697 O O . VAL B 1 133 ? -25.297 -8.633 -6.738 1 96.81 133 VAL B O 1
ATOM 2700 N N . ASP B 1 134 ? -25.25 -8.766 -4.551 1 96.75 134 ASP B N 1
ATOM 2701 C CA . ASP B 1 134 ? -25.547 -10.18 -4.402 1 96.75 134 ASP B CA 1
ATOM 2702 C C . ASP B 1 134 ? -24.641 -11.039 -5.27 1 96.75 134 ASP B C 1
ATOM 2704 O O . ASP B 1 134 ? -25.109 -11.891 -6.027 1 96.75 134 ASP B O 1
ATOM 2708 N N . ARG B 1 135 ? -23.328 -10.75 -5.211 1 97.69 135 ARG B N 1
ATOM 2709 C CA . ARG B 1 135 ? -22.344 -11.531 -5.953 1 97.69 135 ARG B CA 1
ATOM 2710 C C . ARG B 1 135 ? -21.969 -12.805 -5.199 1 97.69 135 ARG B C 1
ATOM 2712 O O . ARG B 1 135 ? -21.609 -12.75 -4.023 1 97.69 135 ARG B O 1
ATOM 2719 N N . PRO B 1 136 ? -22.125 -13.953 -5.898 1 96.69 136 PRO B N 1
ATOM 2720 C CA . PRO B 1 136 ? -21.688 -15.18 -5.238 1 96.69 136 PRO B CA 1
ATOM 2721 C C . PRO B 1 136 ? -20.188 -15.188 -4.949 1 96.69 136 PRO B C 1
ATOM 2723 O O . PRO B 1 136 ? -19.406 -14.633 -5.723 1 96.69 136 PRO B O 1
ATOM 2726 N N . ARG B 1 137 ? -19.812 -15.82 -3.857 1 97.5 137 ARG B N 1
ATOM 2727 C CA . ARG B 1 137 ? -18.391 -15.992 -3.523 1 97.5 137 ARG B CA 1
ATOM 2728 C C . ARG B 1 137 ? -17.703 -16.938 -4.5 1 97.5 137 ARG B C 1
ATOM 2730 O O . ARG B 1 137 ? -18.375 -17.703 -5.195 1 97.5 137 ARG B O 1
ATOM 2737 N N . PRO B 1 138 ? -16.359 -16.797 -4.531 1 97.5 138 PRO B N 1
ATOM 2738 C CA . PRO B 1 138 ? -15.641 -17.781 -5.352 1 97.5 138 PRO B CA 1
ATOM 2739 C C . PRO B 1 138 ? -15.914 -19.219 -4.926 1 97.5 138 PRO B C 1
ATOM 2741 O O . PRO B 1 138 ? -15.898 -19.531 -3.73 1 97.5 138 PRO B O 1
ATOM 2744 N N . PRO B 1 139 ? -16.203 -20.062 -5.84 1 96.38 139 PRO B N 1
ATOM 2745 C CA . PRO B 1 139 ? -16.422 -21.484 -5.504 1 96.38 139 PRO B CA 1
ATOM 2746 C C . PRO B 1 139 ? -15.172 -22.172 -4.969 1 96.38 139 PRO B C 1
ATOM 2748 O O . PRO B 1 139 ? -15.25 -23.281 -4.445 1 96.38 139 PRO B O 1
ATOM 2751 N N . THR B 1 140 ? -14.047 -21.531 -5 1 96.69 140 THR B N 1
ATOM 2752 C CA . THR B 1 140 ? -12.766 -22.125 -4.617 1 96.69 140 THR B CA 1
ATOM 2753 C C . THR B 1 140 ? -12.367 -21.688 -3.213 1 96.69 140 THR B C 1
ATOM 2755 O O . THR B 1 140 ? -11.195 -21.781 -2.834 1 96.69 140 THR B O 1
ATOM 2758 N N . ALA B 1 141 ? -13.281 -21.203 -2.479 1 96.25 141 ALA B N 1
ATOM 2759 C CA . ALA B 1 141 ? -13.008 -20.719 -1.129 1 96.25 141 ALA B CA 1
ATOM 2760 C C . ALA B 1 141 ? -12.289 -21.781 -0.3 1 96.25 141 ALA B C 1
ATOM 2762 O O . ALA B 1 141 ? -12.625 -22.953 -0.36 1 96.25 141 ALA B O 1
ATOM 2763 N N . LEU B 1 142 ? -11.32 -21.297 0.515 1 96 142 LEU B N 1
ATOM 2764 C CA . LEU B 1 142 ? -10.508 -22.203 1.313 1 96 142 LEU B CA 1
ATOM 2765 C C . LEU B 1 142 ? -10.977 -22.219 2.766 1 96 142 LEU B C 1
ATOM 2767 O O . LEU B 1 142 ? -10.531 -23.047 3.559 1 96 142 LEU B O 1
ATOM 2771 N N . VAL B 1 143 ? -11.82 -21.297 3.133 1 93.38 143 VAL B N 1
ATOM 2772 C CA . VAL B 1 143 ? -12.406 -21.219 4.465 1 93.38 143 VAL B CA 1
ATOM 2773 C C . VAL B 1 143 ? -13.891 -20.891 4.355 1 93.38 143 VAL B C 1
ATOM 2775 O O . VAL B 1 143 ? -14.352 -20.375 3.326 1 93.38 143 VAL B O 1
ATOM 2778 N N . GLY B 1 144 ? -14.57 -21.172 5.418 1 89.56 144 GLY B N 1
ATOM 2779 C CA . GLY B 1 144 ? -15.992 -20.859 5.426 1 89.56 144 GLY B CA 1
ATOM 2780 C C . GLY B 1 144 ? -16.281 -19.375 5.5 1 89.56 144 GLY B C 1
ATOM 2781 O O . GLY B 1 144 ? -15.578 -18.641 6.199 1 89.56 144 GLY B O 1
ATOM 2782 N N . ALA B 1 145 ? -17.125 -18.938 4.613 1 82.56 145 ALA B N 1
ATOM 2783 C CA . ALA B 1 145 ? -17.594 -17.562 4.668 1 82.56 145 ALA B CA 1
ATOM 2784 C C . ALA B 1 145 ? -19.062 -17.469 4.32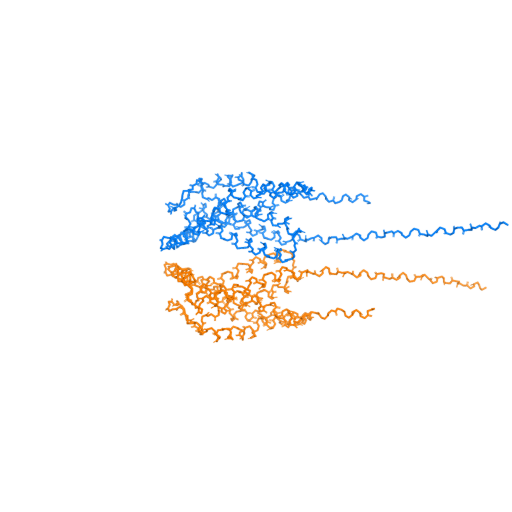 1 82.56 145 ALA B C 1
ATOM 2786 O O . ALA B 1 145 ? -19.547 -18.156 3.408 1 82.56 145 ALA B O 1
ATOM 2787 N N . ALA B 1 146 ? -19.547 -16.578 5.195 1 80.44 146 ALA B N 1
ATOM 2788 C CA . ALA B 1 146 ? -20.984 -16.391 4.996 1 80.44 146 ALA B CA 1
ATOM 2789 C C . ALA B 1 146 ? -21.25 -15.141 4.16 1 80.44 146 ALA B C 1
ATOM 2791 O O . ALA B 1 146 ? -20.344 -14.383 3.834 1 80.44 146 ALA B O 1
ATOM 2792 N N . SER B 1 147 ? -22.453 -15.086 3.557 1 86.25 147 SER B N 1
ATOM 2793 C CA . SER B 1 147 ? -22.938 -13.914 2.832 1 86.25 147 SER B CA 1
ATOM 2794 C C . SER B 1 147 ? -22.344 -13.844 1.43 1 86.25 147 SER B C 1
ATOM 2796 O O . SER B 1 147 ? -21.594 -14.742 1.024 1 86.25 147 SER B O 1
ATOM 2798 N N . THR B 1 148 ? -22.656 -12.766 0.775 1 96 148 THR B N 1
ATOM 2799 C CA . THR B 1 148 ? -22.203 -12.578 -0.6 1 96 148 THR B CA 1
ATOM 2800 C C . THR B 1 148 ? -20.844 -11.898 -0.634 1 96 148 THR B C 1
ATOM 2802 O O . THR B 1 148 ? -20.312 -11.5 0.407 1 96 148 THR B O 1
ATOM 2805 N N . SER B 1 149 ? -20.312 -11.875 -1.768 1 97.44 149 SER B N 1
ATOM 2806 C CA . SER B 1 149 ? -18.891 -11.562 -1.845 1 97.44 149 SER B CA 1
ATOM 2807 C C . SER B 1 149 ? -18.656 -10.062 -1.961 1 97.44 149 SER B C 1
ATOM 2809 O O . SER B 1 149 ? -17.719 -9.523 -1.363 1 97.44 149 SER B O 1
ATOM 2811 N N . PHE B 1 150 ? -19.438 -9.281 -2.605 1 98.19 150 PHE B N 1
ATOM 2812 C CA . PHE B 1 150 ? -19.156 -7.91 -2.992 1 98.19 150 PHE B CA 1
ATOM 2813 C C . PHE B 1 150 ? -19.984 -6.93 -2.166 1 98.19 150 PHE B C 1
ATOM 2815 O O . PHE B 1 150 ? -21.219 -7.023 -2.135 1 98.19 150 PHE B O 1
ATOM 2822 N N . PRO B 1 151 ? -19.406 -5.953 -1.605 1 98.31 151 PRO B N 1
ATOM 2823 C CA . PRO B 1 151 ? -17.953 -5.785 -1.446 1 98.31 151 PRO B CA 1
ATOM 2824 C C . PRO B 1 151 ? -17.391 -6.57 -0.264 1 98.31 151 PRO B C 1
ATOM 2826 O O . PRO B 1 151 ? -18.156 -7.176 0.496 1 98.31 151 PRO B O 1
ATOM 2829 N N . SER B 1 152 ? -16.047 -6.664 -0.196 1 98.19 152 SER B N 1
ATOM 2830 C CA . SER B 1 152 ? -15.414 -7.316 0.95 1 98.19 152 SER B CA 1
ATOM 2831 C C . SER B 1 152 ? -15.719 -6.57 2.244 1 98.19 152 SER B C 1
ATOM 2833 O O . SER B 1 152 ? -15.312 -5.422 2.418 1 98.19 152 SER B O 1
ATOM 2835 N N . GLY B 1 153 ? -16.406 -7.211 3.137 1 96.56 153 GLY B N 1
ATOM 2836 C CA . GLY B 1 153 ? -16.719 -6.605 4.422 1 96.56 153 GLY B CA 1
ATOM 2837 C C . GLY B 1 153 ? -15.484 -6.352 5.27 1 96.56 153 GLY B C 1
ATOM 2838 O O . GLY B 1 153 ? -15.391 -5.324 5.949 1 96.56 153 GLY B O 1
ATOM 2839 N N . HIS B 1 154 ? -14.523 -7.344 5.316 1 97.12 154 HIS B N 1
ATOM 2840 C CA . HIS B 1 154 ? -13.273 -7.156 6.047 1 97.12 154 HIS B CA 1
ATOM 2841 C C . HIS B 1 154 ? -12.547 -5.898 5.578 1 97.12 154 HIS B C 1
ATOM 2843 O O . HIS B 1 154 ? -12.086 -5.105 6.402 1 97.12 154 HIS B O 1
ATOM 2849 N N . ALA B 1 155 ? -12.469 -5.738 4.246 1 98.06 155 ALA B N 1
ATOM 2850 C CA . ALA B 1 155 ? -11.789 -4.566 3.693 1 98.06 155 ALA B CA 1
ATOM 2851 C C . ALA B 1 155 ? -12.531 -3.281 4.066 1 98.06 155 ALA B C 1
ATOM 2853 O O . ALA B 1 155 ? -11.906 -2.297 4.473 1 98.06 155 ALA B O 1
ATOM 2854 N N . LEU B 1 156 ? -13.812 -3.254 3.922 1 97.88 156 LEU B N 1
ATOM 2855 C CA . LEU B 1 156 ? -14.633 -2.084 4.211 1 97.88 156 LEU B CA 1
ATOM 2856 C C . LEU B 1 156 ? -14.531 -1.7 5.684 1 97.88 156 LEU B C 1
ATOM 2858 O O . LEU B 1 156 ? -14.211 -0.556 6.012 1 97.88 156 LEU B O 1
ATOM 2862 N N . GLU B 1 157 ? -14.734 -2.648 6.512 1 96.69 157 GLU B N 1
ATOM 2863 C CA . GLU B 1 157 ? -14.805 -2.379 7.945 1 96.69 157 GLU B CA 1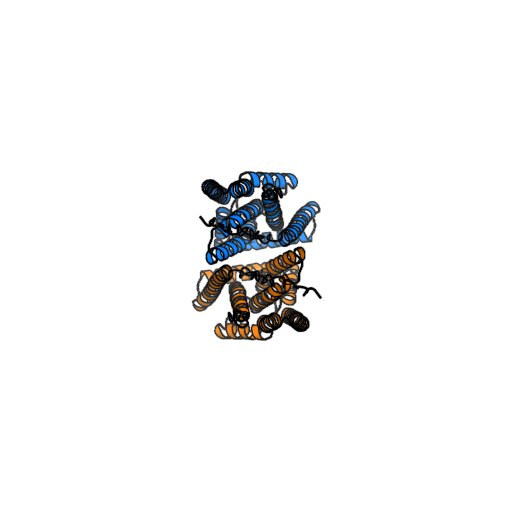
ATOM 2864 C C . GLU B 1 157 ? -13.422 -2.041 8.508 1 96.69 157 GLU B C 1
ATOM 2866 O O . GLU B 1 157 ? -13.297 -1.188 9.391 1 96.69 157 GLU B O 1
ATOM 2871 N N . ALA B 1 158 ? -12.422 -2.729 8.031 1 97.75 158 ALA B N 1
ATOM 2872 C CA . ALA B 1 158 ? -11.062 -2.383 8.445 1 97.75 158 ALA B CA 1
ATOM 2873 C C . ALA B 1 158 ? -10.711 -0.959 8.023 1 97.75 158 ALA B C 1
ATOM 2875 O O . ALA B 1 158 ? -10.125 -0.202 8.812 1 97.75 158 ALA B O 1
ATOM 2876 N N . THR B 1 159 ? -11.055 -0.633 6.793 1 97.88 159 THR B N 1
ATOM 2877 C CA . THR B 1 159 ? -10.727 0.703 6.305 1 97.88 159 THR B CA 1
ATOM 2878 C C . THR B 1 159 ? -11.438 1.77 7.137 1 97.88 159 THR B C 1
ATOM 2880 O O . THR B 1 159 ? -10.797 2.691 7.645 1 97.88 159 THR B O 1
ATOM 2883 N N . ALA B 1 160 ? -12.703 1.655 7.309 1 97.56 160 ALA B N 1
ATOM 2884 C CA . ALA B 1 160 ? -13.469 2.641 8.062 1 97.56 160 ALA B CA 1
ATOM 2885 C C . ALA B 1 160 ? -13 2.705 9.516 1 97.56 160 ALA B C 1
ATOM 2887 O O . ALA B 1 160 ? -12.742 3.789 10.039 1 97.56 160 ALA B O 1
ATOM 2888 N N . GLY B 1 161 ? -12.867 1.561 10.141 1 96.44 161 GLY B N 1
ATOM 2889 C CA . GLY B 1 161 ? -12.508 1.5 11.555 1 96.44 161 GLY B CA 1
ATOM 2890 C C . GLY B 1 161 ? -11.102 1.991 11.836 1 96.44 161 GLY B C 1
ATOM 2891 O O . GLY B 1 161 ? -10.891 2.811 12.727 1 96.44 161 GLY B O 1
ATOM 2892 N N . LEU B 1 162 ? -10.148 1.507 11.094 1 97.38 162 LEU B N 1
ATOM 2893 C CA . LEU B 1 162 ? -8.758 1.855 11.344 1 97.38 162 LEU B CA 1
ATOM 2894 C C . LEU B 1 162 ? -8.508 3.332 11.055 1 97.38 162 LEU B C 1
ATOM 2896 O O . LEU B 1 162 ? -7.738 3.986 11.773 1 97.38 162 LEU B O 1
ATOM 2900 N N . LEU B 1 163 ? -9.133 3.824 10 1 96.5 163 LEU B N 1
ATOM 2901 C CA . LEU B 1 163 ? -8.961 5.246 9.719 1 96.5 163 LEU B CA 1
ATOM 2902 C C . LEU B 1 163 ? -9.555 6.098 10.836 1 96.5 163 LEU B C 1
ATOM 2904 O O . LEU B 1 163 ? -8.953 7.086 11.258 1 96.5 163 LEU B O 1
ATOM 2908 N N . ALA B 1 164 ? -10.711 5.75 11.32 1 96.06 164 ALA B N 1
ATOM 2909 C CA . ALA B 1 164 ? -11.344 6.5 12.406 1 96.06 164 ALA B CA 1
ATOM 2910 C C . ALA B 1 164 ? -10.5 6.449 13.68 1 96.06 164 ALA B C 1
ATOM 2912 O O . ALA B 1 164 ? -10.25 7.48 14.305 1 96.06 164 ALA B O 1
ATOM 2913 N N . MET B 1 165 ? -10.078 5.25 14.008 1 96 165 MET B N 1
ATOM 2914 C CA . MET B 1 165 ? -9.273 5.094 15.227 1 96 165 MET B CA 1
ATOM 2915 C C . MET B 1 165 ? -7.957 5.852 15.102 1 96 165 MET B C 1
ATOM 2917 O O . MET B 1 165 ? -7.504 6.473 16.062 1 96 165 MET B O 1
ATOM 2921 N N . THR B 1 166 ? -7.387 5.805 13.984 1 95.25 166 THR B N 1
ATOM 2922 C CA . THR B 1 166 ? -6.125 6.5 13.758 1 95.25 166 THR B CA 1
ATOM 2923 C C . THR B 1 166 ? -6.312 8.008 13.867 1 95.25 166 THR B C 1
ATOM 2925 O O . THR B 1 166 ? -5.523 8.688 14.531 1 95.25 166 THR B O 1
ATOM 2928 N N . LEU B 1 167 ? -7.336 8.523 13.25 1 92.88 167 LEU B N 1
ATOM 2929 C CA . LEU B 1 167 ? -7.598 9.953 13.234 1 92.88 167 LEU B CA 1
ATOM 2930 C C . LEU B 1 167 ? -7.676 10.508 14.656 1 92.88 167 LEU B C 1
ATOM 2932 O O . LEU B 1 167 ? -7.125 11.578 14.938 1 92.88 167 LEU B O 1
ATOM 2936 N N . PHE B 1 168 ? -8.234 9.805 15.523 1 91.12 168 PHE B N 1
ATOM 2937 C CA . PHE B 1 168 ? -8.484 10.352 16.844 1 91.12 168 PHE B CA 1
ATOM 2938 C C . PHE B 1 168 ? -7.371 9.953 17.812 1 91.12 168 PHE B C 1
ATOM 2940 O O . PHE B 1 168 ? -7.25 10.531 18.906 1 91.12 168 PHE B O 1
ATOM 2947 N N . ALA B 1 169 ? -6.621 8.969 17.438 1 90.56 169 ALA B N 1
ATOM 2948 C CA . ALA B 1 169 ? -5.492 8.57 18.281 1 90.56 169 ALA B CA 1
ATOM 2949 C C . ALA B 1 169 ? -4.285 9.477 18.047 1 90.56 169 ALA B C 1
ATOM 2951 O O . ALA B 1 169 ? -3.482 9.695 18.953 1 90.56 169 ALA B O 1
ATOM 2952 N N . LEU B 1 170 ? -4.156 10.047 16.891 1 88.38 170 LEU B N 1
ATOM 2953 C CA . LEU B 1 170 ? -2.945 10.734 16.453 1 88.38 170 LEU B CA 1
ATOM 2954 C C . LEU B 1 170 ? -2.637 11.914 17.375 1 88.38 170 LEU B C 1
ATOM 2956 O O . LEU B 1 170 ? -1.504 12.07 17.828 1 88.38 170 LEU B O 1
ATOM 2960 N N . PRO B 1 171 ? -3.688 12.719 17.75 1 86.81 171 PRO B N 1
ATOM 2961 C CA . PRO B 1 171 ? -3.402 13.891 18.594 1 86.81 171 PRO B CA 1
ATOM 2962 C C . PRO B 1 171 ? -2.941 13.508 20 1 86.81 171 PRO B C 1
ATOM 2964 O O . PRO B 1 171 ? -2.412 14.359 20.719 1 86.81 171 PRO B O 1
ATOM 2967 N N . MET B 1 172 ? -3.135 12.297 20.391 1 88.5 172 MET B N 1
ATOM 2968 C CA . MET B 1 172 ? -2.812 11.859 21.734 1 88.5 172 MET B CA 1
ATOM 2969 C C . MET B 1 172 ? -1.428 11.227 21.797 1 88.5 172 MET B C 1
ATOM 2971 O O . MET B 1 172 ? -0.942 10.867 22.859 1 88.5 172 MET B O 1
ATOM 2975 N N . LEU B 1 173 ? -0.83 11.047 20.672 1 89.44 173 LEU B N 1
ATOM 2976 C CA . LEU B 1 173 ? 0.432 10.32 20.594 1 89.44 173 LEU B CA 1
ATOM 2977 C C . LEU B 1 173 ? 1.586 11.266 20.281 1 89.44 173 LEU B C 1
ATOM 2979 O O . LEU B 1 173 ? 1.369 12.375 19.781 1 89.44 173 LEU B O 1
ATOM 2983 N N . ASN B 1 174 ? 2.793 10.797 20.797 1 89.62 174 ASN B N 1
ATOM 2984 C CA . ASN B 1 174 ? 3.975 11.539 20.359 1 89.62 174 ASN B CA 1
ATOM 2985 C C . ASN B 1 174 ? 4.305 11.258 18.891 1 89.62 174 ASN B C 1
ATOM 2987 O O . ASN B 1 174 ? 3.686 10.398 18.266 1 89.62 174 ASN B O 1
ATOM 2991 N N . ARG B 1 175 ? 5.227 11.875 18.453 1 85.5 175 ARG B N 1
ATOM 2992 C CA . ARG B 1 175 ? 5.52 11.883 17.016 1 85.5 175 ARG B CA 1
ATOM 2993 C C . ARG B 1 175 ? 5.973 10.5 16.547 1 85.5 175 ARG B C 1
ATOM 2995 O O . ARG B 1 175 ? 5.613 10.062 15.453 1 85.5 175 ARG B O 1
ATOM 3002 N N . VAL B 1 176 ? 6.766 9.852 17.281 1 85.38 176 VAL B N 1
ATOM 3003 C CA . VAL B 1 176 ? 7.289 8.539 16.906 1 85.38 176 VAL B CA 1
ATOM 3004 C C . VAL B 1 176 ? 6.148 7.531 16.844 1 85.38 176 VAL B C 1
ATOM 3006 O O . VAL B 1 176 ? 6.031 6.781 15.867 1 85.38 176 VAL B O 1
ATOM 3009 N N . LEU B 1 177 ? 5.289 7.598 17.75 1 89.94 177 LEU B N 1
ATOM 3010 C CA . LEU B 1 177 ? 4.164 6.668 17.797 1 89.94 177 LEU B CA 1
ATOM 3011 C C . LEU B 1 177 ? 3.158 6.969 16.688 1 89.94 177 LEU B C 1
ATOM 3013 O O . LEU B 1 177 ? 2.521 6.055 16.156 1 89.94 177 LEU B O 1
ATOM 3017 N N . CYS B 1 178 ? 3.031 8.266 16.391 1 90.25 178 CYS B N 1
ATOM 3018 C CA . CYS B 1 178 ? 2.174 8.641 15.281 1 90.25 178 CYS B CA 1
ATOM 3019 C C . CYS B 1 178 ? 2.664 8.016 13.977 1 90.25 178 CYS B C 1
ATOM 3021 O O . CYS B 1 178 ? 1.882 7.418 13.234 1 90.25 178 CYS B O 1
ATOM 3023 N N . GLY B 1 179 ? 3.965 8.125 13.758 1 87.94 179 GLY B N 1
ATOM 3024 C CA . GLY B 1 179 ? 4.547 7.531 12.562 1 87.94 179 GLY B CA 1
ATOM 3025 C C . GLY B 1 179 ? 4.375 6.023 12.5 1 87.94 179 GLY B C 1
ATOM 3026 O O . GLY B 1 179 ? 4.047 5.473 11.445 1 87.94 179 GLY B O 1
ATOM 3027 N N . LEU B 1 180 ? 4.539 5.414 13.539 1 90.06 180 LEU B N 1
ATOM 3028 C CA . LEU B 1 180 ? 4.418 3.963 13.609 1 90.06 180 LEU B CA 1
ATOM 3029 C C . LEU B 1 180 ? 2.979 3.523 13.375 1 90.06 180 LEU B C 1
ATOM 3031 O O . LEU B 1 180 ? 2.73 2.52 12.703 1 90.06 180 LEU B O 1
ATOM 3035 N N . LEU B 1 181 ? 2.041 4.297 13.922 1 93.75 181 LEU B N 1
ATOM 3036 C CA . LEU B 1 181 ? 0.628 3.975 13.75 1 93.75 181 LEU B CA 1
ATOM 3037 C C . LEU B 1 181 ? 0.214 4.117 12.289 1 93.75 181 LEU B C 1
ATOM 3039 O O . LEU B 1 181 ? -0.46 3.238 11.742 1 93.75 181 LEU B O 1
ATOM 3043 N N . VAL B 1 182 ? 0.667 5.129 11.664 1 91.25 182 VAL B N 1
ATOM 3044 C CA . VAL B 1 182 ? 0.338 5.363 10.266 1 91.25 182 VAL B CA 1
ATOM 3045 C C . VAL B 1 182 ? 0.935 4.254 9.398 1 91.25 182 VAL B C 1
ATOM 3047 O O . VAL B 1 182 ? 0.268 3.725 8.508 1 91.25 182 VAL B O 1
ATOM 3050 N N . ALA B 1 183 ? 2.139 3.902 9.695 1 90.06 183 ALA B N 1
ATOM 3051 C CA . ALA B 1 183 ? 2.791 2.822 8.961 1 90.06 183 ALA B CA 1
ATOM 3052 C C . ALA B 1 183 ? 2.051 1.502 9.156 1 90.06 183 ALA B C 1
ATOM 3054 O O . ALA B 1 183 ? 1.854 0.746 8.203 1 90.06 183 ALA B O 1
ATOM 3055 N N . ALA B 1 184 ? 1.68 1.27 10.336 1 94.38 184 ALA B N 1
ATOM 3056 C CA . ALA B 1 184 ? 0.964 0.035 10.648 1 94.38 184 ALA B CA 1
ATOM 3057 C C . ALA B 1 184 ? -0.355 -0.044 9.891 1 94.38 184 ALA B C 1
ATOM 3059 O O . ALA B 1 184 ? -0.706 -1.096 9.352 1 94.38 184 ALA B O 1
ATOM 3060 N N . VAL B 1 185 ? -1.069 1.036 9.836 1 96.12 185 VAL B N 1
ATOM 3061 C CA . VAL B 1 185 ? -2.354 1.072 9.141 1 96.12 185 VAL B CA 1
ATOM 3062 C C . VAL B 1 185 ? -2.133 0.92 7.641 1 96.12 185 VAL B C 1
ATOM 3064 O O . VAL B 1 185 ? -2.883 0.21 6.965 1 96.12 185 VAL B O 1
ATOM 3067 N N . ALA B 1 186 ? -1.067 1.529 7.129 1 92.81 186 ALA B N 1
ATOM 3068 C CA . ALA B 1 186 ? -0.734 1.455 5.707 1 92.81 186 ALA B CA 1
ATOM 3069 C C . ALA B 1 186 ? -0.438 0.018 5.289 1 92.81 186 ALA B C 1
ATOM 3071 O O . ALA B 1 186 ? -0.714 -0.372 4.152 1 92.81 186 ALA B O 1
ATOM 3072 N N . VAL B 1 187 ? 0.037 -0.732 6.156 1 94.44 187 VAL B N 1
ATOM 3073 C CA . VAL B 1 187 ? 0.362 -2.127 5.879 1 94.44 187 VAL B CA 1
ATOM 3074 C C . VAL B 1 187 ? -0.859 -3.006 6.141 1 94.44 187 VAL B C 1
ATOM 3076 O O . VAL B 1 187 ? -1.129 -3.943 5.387 1 94.44 187 VAL B O 1
ATOM 3079 N N . ALA B 1 188 ? -1.582 -2.684 7.152 1 97.69 188 ALA B N 1
ATOM 3080 C CA . ALA B 1 188 ? -2.711 -3.506 7.582 1 97.69 188 ALA B CA 1
ATOM 3081 C C . ALA B 1 188 ? -3.816 -3.514 6.531 1 97.69 188 ALA B C 1
ATOM 3083 O O . ALA B 1 188 ? -4.449 -4.547 6.297 1 97.69 188 ALA B O 1
ATOM 3084 N N . LEU B 1 189 ? -4.031 -2.426 5.898 1 97.62 189 LEU B N 1
ATOM 3085 C CA . LEU B 1 189 ? -5.148 -2.312 4.965 1 97.62 189 LEU B CA 1
ATOM 3086 C C . LEU B 1 189 ? -4.93 -3.201 3.746 1 97.62 189 LEU B C 1
ATOM 3088 O O . LEU B 1 189 ? -5.777 -4.031 3.416 1 97.62 189 LEU B O 1
ATOM 3092 N N . PRO B 1 190 ? -3.779 -3.109 3.111 1 97.44 190 PRO B N 1
ATOM 3093 C CA . PRO B 1 190 ? -3.555 -4.066 2.025 1 97.44 190 PRO B CA 1
ATOM 3094 C C . PRO B 1 190 ? -3.496 -5.512 2.516 1 97.44 190 PRO B C 1
ATOM 3096 O O . PRO B 1 190 ? -3.928 -6.426 1.807 1 97.44 190 PRO B O 1
ATOM 3099 N N . ALA B 1 191 ? -3.018 -5.691 3.709 1 97.94 191 ALA B N 1
ATOM 3100 C CA . ALA B 1 191 ? -2.869 -7.043 4.242 1 97.94 191 ALA B CA 1
ATOM 3101 C C . ALA B 1 191 ? -4.23 -7.715 4.418 1 97.94 191 ALA B C 1
ATOM 3103 O O . ALA B 1 191 ? -4.395 -8.891 4.09 1 97.94 191 ALA B O 1
ATOM 3104 N N . VAL B 1 192 ? -5.113 -7.004 4.949 1 98.31 192 VAL B N 1
ATOM 3105 C CA . VAL B 1 192 ? -6.418 -7.605 5.188 1 98.31 192 VAL B CA 1
ATOM 3106 C C . VAL B 1 192 ? -7.082 -7.945 3.857 1 98.31 192 VAL B C 1
ATOM 3108 O O . VAL B 1 192 ? -7.699 -9.008 3.717 1 98.31 192 VAL B O 1
ATOM 3111 N N . GLY B 1 193 ? -6.965 -7.066 2.861 1 98.38 193 GLY B N 1
ATOM 3112 C CA . GLY B 1 193 ? -7.5 -7.363 1.541 1 98.38 193 GLY B CA 1
ATOM 3113 C C . GLY B 1 193 ? -6.855 -8.57 0.895 1 98.38 193 GLY B C 1
ATOM 3114 O O . GLY B 1 193 ? -7.551 -9.453 0.377 1 98.38 193 GLY B O 1
ATOM 3115 N N . LEU B 1 194 ? -5.559 -8.641 0.967 1 97.88 194 LEU B N 1
ATOM 3116 C CA . LEU B 1 194 ? -4.816 -9.75 0.382 1 97.88 194 LEU B CA 1
ATOM 3117 C C . LEU B 1 194 ? -5.156 -11.062 1.083 1 97.88 194 LEU B C 1
ATOM 3119 O O . LEU B 1 194 ? -5.203 -12.117 0.447 1 97.88 194 LEU B O 1
ATOM 3123 N N . SER B 1 195 ? -5.359 -10.969 2.354 1 98.44 195 SER B N 1
ATOM 3124 C CA . SER B 1 195 ? -5.703 -12.172 3.105 1 98.44 195 SER B CA 1
ATOM 3125 C C . SER B 1 195 ? -7.023 -12.766 2.621 1 98.44 195 SER B C 1
ATOM 3127 O O . SER B 1 195 ? -7.145 -13.984 2.477 1 98.44 195 SER B O 1
ATOM 3129 N N . ARG B 1 196 ? -7.945 -11.953 2.316 1 98.38 196 ARG B N 1
ATOM 3130 C CA . ARG B 1 196 ? -9.266 -12.422 1.895 1 98.38 196 ARG B CA 1
ATOM 3131 C C . ARG B 1 196 ? -9.195 -13.07 0.516 1 98.38 196 ARG B C 1
ATOM 3133 O O . ARG B 1 196 ? -9.898 -14.047 0.251 1 98.38 196 ARG B O 1
ATOM 3140 N N . VAL B 1 197 ? -8.367 -12.516 -0.361 1 98.62 197 VAL B N 1
ATOM 3141 C CA . VAL B 1 197 ? -8.188 -13.086 -1.69 1 98.62 197 VAL B CA 1
ATOM 3142 C C . VAL B 1 197 ? -7.434 -14.414 -1.584 1 98.62 197 VAL B C 1
ATOM 3144 O O . VAL B 1 197 ? -7.789 -15.391 -2.244 1 98.62 197 VAL B O 1
ATOM 3147 N N . MET B 1 198 ? -6.43 -14.43 -0.724 1 98.12 198 MET B N 1
ATOM 3148 C CA . MET B 1 198 ? -5.625 -15.633 -0.552 1 98.12 198 MET B CA 1
ATOM 3149 C C . MET B 1 198 ? -6.453 -16.766 0.058 1 98.12 198 MET B C 1
ATOM 3151 O O . MET B 1 198 ? -6.234 -17.938 -0.251 1 98.12 198 MET B O 1
ATOM 3155 N N . LEU B 1 199 ? -7.363 -16.422 0.895 1 98.19 199 LEU B N 1
ATOM 3156 C CA . LEU B 1 199 ? -8.289 -17.391 1.457 1 98.19 199 LEU B CA 1
ATOM 3157 C C . LEU B 1 199 ? -9.367 -17.766 0.446 1 98.19 199 LEU B C 1
ATOM 3159 O O . LEU B 1 199 ? -10.172 -18.656 0.691 1 98.19 199 LEU B O 1
ATOM 3163 N N . ASN B 1 200 ? -9.406 -17.062 -0.623 1 98.31 200 ASN B N 1
ATOM 3164 C CA . ASN B 1 200 ? -10.273 -17.297 -1.774 1 98.31 200 ASN B CA 1
ATOM 3165 C C . ASN B 1 200 ? -11.75 -17.109 -1.412 1 98.31 200 ASN B C 1
ATOM 3167 O O . ASN B 1 200 ? -12.602 -17.844 -1.904 1 98.31 200 ASN B O 1
ATOM 3171 N N . VAL B 1 201 ? -12 -16.172 -0.604 1 97.94 201 VAL B N 1
ATOM 3172 C CA . VAL B 1 201 ? -13.391 -15.922 -0.231 1 97.94 201 VAL B CA 1
ATOM 3173 C C . VAL B 1 201 ? -13.883 -14.648 -0.908 1 97.94 201 VAL B C 1
ATOM 3175 O O . VAL B 1 201 ? -15.086 -14.359 -0.912 1 97.94 201 VAL B O 1
ATOM 3178 N N . HIS B 1 202 ? -12.922 -13.875 -1.42 1 98.56 202 HIS B N 1
ATOM 3179 C CA . HIS B 1 202 ? -13.273 -12.664 -2.148 1 98.56 202 HIS B CA 1
ATOM 3180 C C . HIS B 1 202 ? -12.43 -12.523 -3.416 1 98.56 202 HIS B C 1
ATOM 3182 O O . HIS B 1 202 ? -11.242 -12.852 -3.42 1 98.56 202 HIS B O 1
ATOM 3188 N N . TYR B 1 203 ? -13.133 -12 -4.434 1 98.62 203 TYR B N 1
ATOM 3189 C CA . TYR B 1 203 ? -12.391 -11.555 -5.609 1 98.62 203 TYR B CA 1
ATOM 3190 C C . TYR B 1 203 ? -11.609 -10.281 -5.316 1 98.62 203 TYR B C 1
ATOM 3192 O O . TYR B 1 203 ? -12 -9.492 -4.453 1 98.62 203 TYR B O 1
ATOM 3200 N N . PRO B 1 204 ? -10.539 -10.055 -6.082 1 98.69 204 PRO B N 1
ATOM 3201 C CA . PRO B 1 204 ? -9.789 -8.805 -5.918 1 98.69 204 PRO B CA 1
ATOM 3202 C C . PRO B 1 204 ? -10.672 -7.566 -6.07 1 98.69 204 PRO B C 1
ATOM 3204 O O . PRO B 1 204 ? -10.508 -6.59 -5.332 1 98.69 204 PRO B O 1
ATOM 3207 N N . SER B 1 205 ? -11.586 -7.629 -6.98 1 98.81 205 SER B N 1
ATOM 3208 C CA . SER B 1 205 ? -12.461 -6.477 -7.188 1 98.81 205 SER B CA 1
ATOM 3209 C C . SER B 1 205 ? -13.352 -6.238 -5.977 1 98.81 205 SER B C 1
ATOM 3211 O O . SER B 1 205 ? -13.734 -5.098 -5.695 1 98.81 205 SER B O 1
ATOM 3213 N N . ASP B 1 206 ? -13.719 -7.293 -5.211 1 98.81 206 ASP B N 1
ATOM 3214 C CA . ASP B 1 206 ? -14.453 -7.141 -3.961 1 98.81 206 ASP B CA 1
ATOM 3215 C C . ASP B 1 206 ? -13.664 -6.305 -2.955 1 98.81 206 ASP B C 1
ATOM 3217 O O . ASP B 1 206 ? -14.234 -5.473 -2.246 1 98.81 206 ASP B O 1
ATOM 3221 N N . VAL B 1 207 ? -12.398 -6.586 -2.893 1 98.81 207 VAL B N 1
ATOM 3222 C CA . VAL B 1 207 ? -11.508 -5.953 -1.925 1 98.81 207 VAL B CA 1
ATOM 3223 C C . VAL B 1 207 ? -11.312 -4.48 -2.281 1 98.81 207 VAL B C 1
ATOM 3225 O O . VAL B 1 207 ? -11.414 -3.609 -1.416 1 98.81 207 VAL B O 1
ATOM 3228 N N . LEU B 1 208 ? -11.086 -4.211 -3.564 1 98.62 208 LEU B N 1
ATOM 3229 C CA . LEU B 1 208 ? -10.969 -2.828 -4.02 1 98.62 208 LEU B CA 1
ATOM 3230 C C . LEU B 1 208 ? -12.227 -2.039 -3.686 1 98.62 208 LEU B C 1
ATOM 3232 O O . LEU B 1 208 ? -12.148 -0.901 -3.217 1 98.62 208 LEU B O 1
ATOM 3236 N N . ALA B 1 209 ? -13.289 -2.617 -3.969 1 98.81 209 ALA B N 1
ATOM 3237 C CA . ALA B 1 209 ? -14.57 -1.987 -3.658 1 98.81 209 ALA B CA 1
ATOM 3238 C C . ALA B 1 209 ? -14.727 -1.79 -2.152 1 98.81 209 ALA B C 1
ATOM 3240 O O . ALA B 1 209 ? -15.242 -0.759 -1.707 1 98.81 209 ALA B O 1
ATOM 3241 N N . GLY B 1 210 ? -14.328 -2.771 -1.389 1 98.56 210 GLY B N 1
ATOM 3242 C CA . GLY B 1 210 ? -14.406 -2.676 0.061 1 98.56 210 GLY B CA 1
ATOM 3243 C C . GLY B 1 210 ? -13.578 -1.539 0.63 1 98.56 210 GLY B C 1
ATOM 3244 O O . GLY B 1 210 ? -14.062 -0.763 1.454 1 98.56 210 GLY B O 1
ATOM 3245 N N . TRP B 1 211 ? -12.336 -1.467 0.193 1 98.38 211 TRP B N 1
ATOM 3246 C CA . TRP B 1 211 ? -11.492 -0.352 0.607 1 98.38 211 TRP B CA 1
ATOM 3247 C C . TRP B 1 211 ? -12.141 0.983 0.268 1 98.38 211 TRP B C 1
ATOM 3249 O O . TRP B 1 211 ? -12.148 1.905 1.087 1 98.38 211 TRP B O 1
ATOM 3259 N N . SER B 1 212 ? -12.656 1.059 -0.956 1 98.44 212 SER B N 1
ATOM 3260 C CA . SER B 1 212 ? -13.25 2.289 -1.472 1 98.44 212 SER B CA 1
ATOM 3261 C C . SER B 1 212 ? -14.477 2.691 -0.664 1 98.44 212 SER B C 1
ATOM 3263 O O . SER B 1 212 ? -14.562 3.82 -0.173 1 98.44 212 SER B O 1
ATOM 3265 N N . LEU B 1 213 ? -15.352 1.795 -0.506 1 98.31 213 LEU B N 1
ATOM 3266 C CA . LEU B 1 213 ? -16.578 2.094 0.228 1 98.31 213 LEU B CA 1
ATOM 3267 C C . LEU B 1 213 ? -16.281 2.35 1.701 1 98.31 213 LEU B C 1
ATOM 3269 O O . LEU B 1 213 ? -16.938 3.178 2.336 1 98.31 213 LEU B O 1
ATOM 3273 N N . GLY B 1 214 ? -15.328 1.629 2.248 1 98.12 214 GLY B N 1
ATOM 3274 C CA . GLY B 1 214 ? -14.914 1.878 3.617 1 98.12 214 GLY B CA 1
ATOM 3275 C C . GLY B 1 214 ? -14.406 3.291 3.84 1 98.12 214 GLY B C 1
ATOM 3276 O O . GLY B 1 214 ? -14.727 3.918 4.852 1 98.12 214 GLY B O 1
ATOM 3277 N N . TYR B 1 215 ? -13.648 3.734 2.906 1 97.44 215 TYR B N 1
ATOM 3278 C CA . TYR B 1 215 ? -13.156 5.102 2.998 1 97.44 215 TYR B CA 1
ATOM 3279 C C . TYR B 1 215 ? -14.297 6.105 2.91 1 97.44 215 TYR B C 1
ATOM 3281 O O . TYR B 1 215 ? -14.344 7.074 3.674 1 97.44 215 TYR B O 1
ATOM 3289 N N . LEU B 1 216 ? -15.164 5.914 1.963 1 97.44 216 LEU B N 1
ATOM 3290 C CA . LEU B 1 216 ? -16.312 6.801 1.795 1 97.44 216 LEU B CA 1
ATOM 3291 C C . LEU B 1 216 ? -17.188 6.797 3.043 1 97.44 216 LEU B C 1
ATOM 3293 O O . LEU B 1 216 ? -17.672 7.848 3.469 1 97.44 216 LEU B O 1
ATOM 3297 N N . TYR B 1 217 ? -17.375 5.668 3.611 1 97.06 217 TYR B N 1
ATOM 3298 C CA . TYR B 1 217 ? -18.172 5.562 4.832 1 97.06 217 TYR B CA 1
ATOM 3299 C C . TYR B 1 217 ? -17.484 6.293 5.984 1 97.06 217 TYR B C 1
ATOM 3301 O O . TYR B 1 217 ? -18.156 6.977 6.77 1 97.06 217 TYR B O 1
ATOM 3309 N N . PHE B 1 218 ? -16.188 6.137 6.109 1 96.69 218 PHE B N 1
ATOM 3310 C CA . PHE B 1 218 ? -15.422 6.863 7.109 1 96.69 218 PHE B CA 1
ATOM 3311 C C . PHE B 1 218 ? -15.648 8.367 6.98 1 96.69 218 PHE B C 1
ATOM 3313 O O . PHE B 1 218 ? -15.914 9.047 7.977 1 96.69 218 PHE B O 1
ATOM 3320 N N . LEU B 1 219 ? -15.625 8.844 5.734 1 95.06 219 LEU B N 1
ATOM 3321 C CA . LEU B 1 219 ? -15.844 10.266 5.496 1 95.06 219 LEU B CA 1
ATOM 3322 C C . LEU B 1 219 ? -17.266 10.664 5.875 1 95.06 219 LEU B C 1
ATOM 3324 O O . LEU B 1 219 ? -17.484 11.75 6.418 1 95.06 219 LEU B O 1
ATOM 3328 N N . LEU B 1 220 ? -18.156 9.812 5.535 1 94.38 220 LEU B N 1
ATOM 3329 C CA . LEU B 1 220 ? -19.547 10.078 5.891 1 94.38 220 LEU B CA 1
ATOM 3330 C C . LEU B 1 220 ? -19.703 10.188 7.402 1 94.38 220 LEU B C 1
ATOM 3332 O O . LEU B 1 220 ? -20.406 11.078 7.891 1 94.38 220 LEU B O 1
ATOM 3336 N N . CYS B 1 221 ? -19.062 9.359 8.195 1 94.25 221 CYS B N 1
ATOM 3337 C CA . CYS B 1 221 ? -19.125 9.398 9.648 1 94.25 221 CYS B CA 1
ATOM 3338 C C . CYS B 1 221 ? -18.562 10.711 10.188 1 94.25 221 CYS B C 1
ATOM 3340 O O . CYS B 1 221 ? -19.094 11.266 11.148 1 94.25 221 CYS B O 1
ATOM 3342 N N . LEU B 1 222 ? -17.531 11.203 9.539 1 92.38 222 LEU B N 1
ATOM 3343 C CA . LEU B 1 222 ? -16.953 12.477 9.953 1 92.38 222 LEU B CA 1
ATOM 3344 C C . LEU B 1 222 ? -17.906 13.633 9.656 1 92.38 222 LEU B C 1
ATOM 3346 O O . LEU B 1 222 ? -18 14.578 10.445 1 92.38 222 LEU B O 1
ATOM 3350 N N . LEU B 1 223 ? -18.547 13.516 8.547 1 90.5 223 LEU B N 1
ATOM 3351 C CA . LEU B 1 223 ? -19.422 14.602 8.094 1 90.5 223 LEU B CA 1
ATOM 3352 C C . LEU B 1 223 ? -20.672 14.68 8.945 1 90.5 223 LEU B C 1
ATOM 3354 O O . LEU B 1 223 ? -21.234 15.766 9.148 1 90.5 223 LEU B O 1
ATOM 3358 N N . VAL B 1 224 ? -21.094 13.594 9.414 1 89.81 224 VAL B N 1
ATOM 3359 C CA . VAL B 1 224 ? -22.312 13.539 10.227 1 89.81 224 VAL B CA 1
ATOM 3360 C C . VAL B 1 224 ? -22.078 14.281 11.547 1 89.81 224 VAL B C 1
ATOM 3362 O O . VAL B 1 224 ? -22.984 14.938 12.07 1 89.81 224 VAL B O 1
ATOM 3365 N N . PHE B 1 225 ? -20.844 14.219 12.102 1 86.75 225 PHE B N 1
ATOM 3366 C CA . PHE B 1 225 ? -20.562 14.852 13.391 1 86.75 225 PHE B CA 1
ATOM 3367 C C . PHE B 1 225 ? -19.609 16.031 13.219 1 86.75 225 PHE B C 1
ATOM 3369 O O . PHE B 1 225 ? -18.656 16.188 13.992 1 86.75 225 PHE B O 1
ATOM 3376 N N . ARG B 1 226 ? -19.797 16.859 12.25 1 79.69 226 ARG B N 1
ATOM 3377 C CA . ARG B 1 226 ? -18.969 18.047 12.023 1 79.69 226 ARG B CA 1
ATOM 3378 C C . ARG B 1 226 ? -19.141 19.062 13.156 1 79.69 226 ARG B C 1
ATOM 3380 O O . ARG B 1 226 ? -20.266 19.266 13.648 1 79.69 226 ARG B O 1
ATOM 3387 N N . PRO B 1 227 ? -17.938 19.484 13.594 1 69.94 227 PRO B N 1
ATOM 3388 C CA . PRO B 1 227 ? -18.078 20.5 14.648 1 69.94 227 PRO B CA 1
ATOM 3389 C C . PRO B 1 227 ? -18.828 21.734 14.195 1 69.94 227 PRO B C 1
ATOM 3391 O O . PRO B 1 227 ? -18.766 22.109 13.016 1 69.94 227 PRO B O 1
ATOM 3394 N N . SER B 1 228 ? -19.859 22.234 14.977 1 61.31 228 SER B N 1
ATOM 3395 C CA . SER B 1 228 ? -20.609 23.453 14.719 1 61.31 228 SER B CA 1
ATOM 3396 C C . SER B 1 228 ? -19.688 24.656 14.57 1 61.31 228 SER B C 1
ATOM 3398 O O . SER B 1 228 ? -18.703 24.781 15.297 1 61.31 228 SER B O 1
ATOM 3400 N N . ALA B 1 229 ? -19.594 25.219 13.375 1 56.88 229 ALA B N 1
ATOM 3401 C CA . ALA B 1 229 ? -18.859 26.469 13.172 1 56.88 229 ALA B CA 1
ATOM 3402 C C . ALA B 1 229 ? -18.984 27.391 14.391 1 56.88 229 ALA B C 1
ATOM 3404 O O . ALA B 1 229 ? -20.031 27.406 15.047 1 56.88 229 ALA B O 1
ATOM 3405 N N . PRO B 1 230 ? -17.859 27.797 14.984 1 54.41 230 PRO B N 1
ATOM 3406 C CA . PRO B 1 230 ? -18.047 28.75 16.078 1 54.41 230 PRO B CA 1
ATOM 3407 C C . PRO B 1 230 ? -19.062 29.828 15.75 1 54.41 230 PRO B C 1
ATOM 3409 O O . PRO B 1 230 ? -19.203 30.219 14.586 1 54.41 230 PRO B O 1
ATOM 3412 N N . ASP B 1 231 ? -20.172 29.859 16.453 1 47.91 231 ASP B N 1
ATOM 3413 C CA . ASP B 1 231 ? -21.078 30.984 16.344 1 47.91 231 ASP B CA 1
ATOM 3414 C C . ASP B 1 231 ? -20.312 32.312 16.297 1 47.91 231 ASP B C 1
ATOM 3416 O O . ASP B 1 231 ? -19.469 32.562 17.156 1 47.91 231 ASP B O 1
ATOM 3420 N N . ARG B 1 232 ? -19.984 32.719 15.125 1 49.91 232 ARG B N 1
ATOM 3421 C CA . ARG B 1 232 ? -19.531 34.125 15.016 1 49.91 232 ARG B CA 1
ATOM 3422 C C . ARG B 1 232 ? -20.375 35.031 15.891 1 49.91 232 ARG B C 1
ATOM 3424 O O . ARG B 1 232 ? -21.219 35.781 15.383 1 49.91 232 ARG B O 1
ATOM 3431 N N . SER B 1 233 ? -21.031 34.688 16.938 1 43.19 233 SER B N 1
ATOM 3432 C CA . SER B 1 233 ? -21.672 35.781 17.656 1 43.19 233 SER B CA 1
ATOM 3433 C C . SER B 1 233 ? -20.641 36.719 18.281 1 43.19 233 SER B C 1
ATOM 3435 O O . SER B 1 233 ? -20.984 37.75 18.844 1 43.19 233 SER B O 1
ATOM 3437 N N . GLY B 1 234 ? -19.297 36.781 18.109 1 34.97 234 GLY B N 1
ATOM 3438 C CA . GLY B 1 234 ? -18.922 38.125 18.516 1 34.97 234 GLY B CA 1
ATOM 3439 C C . GLY B 1 234 ? -19.234 39.156 17.469 1 34.97 234 GLY B C 1
ATOM 3440 O O . GLY B 1 234 ? -19.469 38.844 16.312 1 34.97 234 GLY B O 1
#

Nearest PDB structures (foldseek):
  5jki-assembly1_A  TM=7.844E-01  e=1.914E-05  Bacillus subtilis subsp. subtilis str. 168
  6ebu-assembly1_A  TM=7.998E-01  e=1.523E-01  Aquifex aeolicus VF5
  8bm3-assembly4_D  TM=5.596E-01  e=2.598E-02  Escherichia coli K-12
  5jki-assembly1_A  TM=7.846E-01  e=1.606E-05  Bacillus subtilis subsp. subtilis str. 168
  6ebu-assembly1_A  TM=7.899E-01  e=1.161E-01  Aquifex aeolicus VF5

Sequence (468 aa):
MLPSMTARAPSRGRAGIDGAMMRPRPAPAAAIALLATAVYAVMWIGYRHGWGWLARMDWSLLNGTRDLAVKHPDWLRAAEVVSVVLGPGTLAVLGIAVTLCAVVLRRLRAALVLALACAPCNELVTAGAKALVDRPRPPTALVGAASTSFPSGHALEATAGLLAMTLFALPMLNRVLCGLLVAAVAVALPAVGLSRVMLNVHYPSDVLAGWSLGYLYFLLCLLVFRPSAPDRSGMLPSMT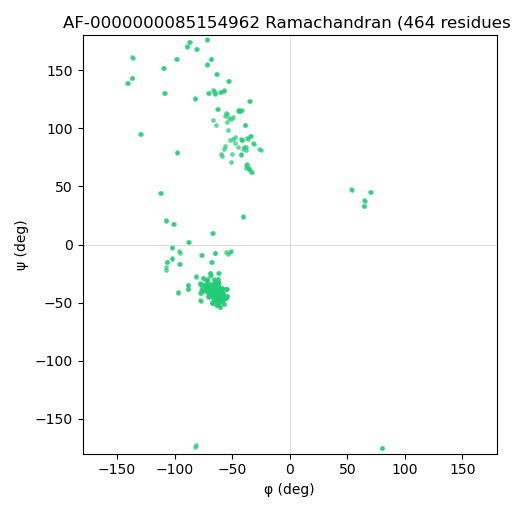ARAPSRGRAGIDGAMMRPRPAPAAAIALLATAVYAVMWIGYRHGWGWLARMDWSLLNGTRDLAVKHPDWLRAAEVVSVVLGPGTLAVLGIAVTLCAVVLRRLRAALVLALACAPCNELVTAGAKALVDRPRPPTALVGAASTSFPSGHALEATAGLLAMTLFALPMLNRVLCGLLVAAVAVALPAVGLSRVMLNVHYPSDVLAGWSLGYLYFLLCLLVFRPSAPDRSG

pLDDT: mean 86.75, std 19.82, range [30.33, 98.81]

Radius of gyration: 27.26 Å; Cα contacts (8 Å, |Δi|>4): 624; chains: 2; bounding box: 56×108×73 Å

InterPro domains:
  IPR000326 Phosphatidic acid phosphatase type 2/haloperoxidase [PF01569] (114-225)
  IPR000326 Phosphatidic acid phosphatase type 2/haloperoxidase [SM00014] (112-222)
  IPR036938 Phosphatidic acid phosphatase type 2/haloperoxidase superfamily [SSF48317] (38-228)

Solvent-accessible surface area (backbone atoms only — not comparable to full-atom values): 24014 Å² total; per-residue (Å²): 135,79,81,80,78,76,79,77,71,77,78,78,74,76,74,70,75,72,71,73,67,74,66,81,75,68,31,35,59,51,31,46,45,51,50,26,50,49,49,28,48,51,41,52,51,32,61,76,66,61,39,63,70,58,53,50,53,26,50,53,52,30,50,37,33,34,51,43,23,70,76,33,58,67,53,41,51,50,25,51,49,40,38,49,66,47,16,64,69,46,42,30,53,51,29,50,54,52,22,51,50,25,50,76,68,68,34,58,63,58,20,53,33,30,45,44,29,24,31,74,50,39,52,51,53,41,51,52,47,16,68,72,62,58,34,76,47,50,91,70,40,74,55,93,74,78,78,49,19,30,42,23,50,47,23,16,42,40,37,10,25,52,52,48,54,46,65,67,45,42,84,77,44,56,43,44,57,35,21,46,51,52,50,49,50,66,51,46,53,57,46,34,33,50,17,37,21,38,37,22,46,27,45,54,53,17,27,54,23,6,39,20,50,10,46,50,48,34,51,49,35,50,60,74,60,53,79,75,70,78,74,75,74,118,135,78,81,78,78,75,76,77,70,78,78,76,74,75,75,72,75,72,71,72,66,75,66,81,76,66,32,33,60,52,32,45,43,51,50,24,50,50,49,29,46,50,42,53,51,32,61,77,67,60,37,61,68,58,51,50,51,25,50,53,52,30,52,37,34,34,52,42,23,70,77,34,57,67,55,40,51,49,24,50,50,41,37,50,65,47,14,64,68,45,41,30,54,51,29,50,53,52,22,50,50,26,49,76,69,66,33,58,63,56,21,53,32,30,45,44,29,26,32,75,49,37,53,51,53,42,51,51,47,17,66,72,61,58,34,77,47,51,92,70,39,73,56,93,74,78,78,49,19,31,42,22,51,46,24,16,40,39,38,11,24,52,52,48,53,45,65,68,45,42,83,77,42,57,43,44,56,36,20,47,50,51,52,49,50,65,50,46,53,57,46,34,33,48,16,38,21,38,38,21,47,26,45,56,53,18,26,54,23,5,40,20,50,10,45,50,49,32,52,49,36,51,61,75,58,54,79,76,72,76,75,75,71,118

Secondary structure (DSSP, 8-state):
-------------------------SHHHHHHHHHHHHHHHHHHHHHHHT-HHHHHHHHHHHHHHHHHHHH-HHHHHHHHHHHHHTSHHHHHHHHHHHHHHHHHTT-HHHHHHHHHHHSHHHHHHHHHHHHHH-PPPPTT-SS---S--SS-HHHHHHHHHHHHHHHHHGGGS-HHHHHHHHHHHHHHHHHHHHHHHHTTSS-HHHHHHHHHHHHHHHHHHHHHT------TT-/-------------------------SHHHHHHHHHHHHHHHHHHHHHHHT-HHHHHHHHHHHHHHHHHHHH-HHHHHHHHHHHHHTSHHHHHHHHHHHHHHHHHTT-HHHHHHHHHHHSHHHHHHHHHHHHHH-PPPPTT-SS---S--SS-HHHHHHHHHHHHHHHHHGGGS-HHHHHHHHHHHHHHHHHHHHHHHHTTSS-HHHHHHHHHHHHHHHHHHHHHT---------

Organism: Mycolicibacterium paratuberculosis (strain ATCC BAA-968 / K-10) (NCBI:txid262316)